Protein AF-0000000085036991 (afdb_homodimer)

Organism: Levilactobacillus brevis (strain ATCC 367 / BCRC 12310 / CIP 105137 / JCM 1170 / LMG 11437 / NCIMB 947 / NCTC 947) (NCBI:txid387344)

Nearest PDB structures (foldseek):
  1zvv-assembly2_B  TM=8.641E-01  e=1.967E-22  Bacillus subtilis
  3oqo-assembly1_C  TM=8.740E-01  e=4.334E-22  Bacillus subtilis
  1rzr-assembly1_G  TM=8.305E-01  e=1.184E-22  Priestia megaterium
  3kjx-assembly2_C  TM=7.334E-01  e=2.174E-18  Ruegeria pomeroyi
  2o20-assembly3_E  TM=8.838E-01  e=1.695E-15  Lactococcus lactis

Foldseek 3Di:
DLDQCDLVNLCVVLVHDSVLLLCLCVVPPVHDPVSSVSSVVSCVVSVNDPPLPPRCPDLSAPLEEEEEDADPPAVLVVLLVVLLQVLSVVVVHHYDYDYQVLDPVSQLVSLQVVVVVPHQEYEDAHSEDDDPSCVSCVLRAYAYFQDDHDPPDDDPHAYQHAQLLQFLLVQLLVLVVVPWDAEAEAAEPRVVLRVNNVNSNCVNCVVVPHDDDVQRYHYADSVNPCLLVSLCCNCPVVVGQHYEYEGDVSVVSNVVNVVVNPDDQGAAEYEDDDPCCVVDPHHYKYFHTPSSCRSNVRSVRRVVCSVPVPDDYDYHYHYTDIDTD/DLDQQDLVNLCVVLVHDSVLLLCLVVVPPVHDPVSSVSSVVSCVVSVNDPPLPPRCPDLSAPLEEEEEDADPPAVLVVLLVVLLQVLSVVVVHHYDYDYQVLDPVSQLVSLQVVVVVPHQEYEDAHSEDDDPSCVSCVLRAYAYFQDDHDPPDDDPHAYQHAQLLQFLLVQLLVLVVVPWDAEAEAAEPRVVLRVNNVNSNCVNCVVVPHDDDVQRYHYADSVNPCLLVSLCCNCPVVVGQHYEYEGDVSVVSNVVNVVVNPDDAGAAEYEDDDPCCVVDPHHYKYFHTPSSCRSNVRSVRRVVCSVPVPDDYDYHYHYTDIDTD

Sequence (650 aa):
MTGKVTIKDVAKAAGVSEATVSRALTHSPRVKRDTRQKIQNIANNLGYHPNGLARSIRLQHTHTLGVIIPDILNAFFTKLSRVIEDAADKAGYDVVLVNTDESLAKEANALSLLLEKQVDGIIITSAGGPTKYTDILGNTPAVFVDRMPPVTGQLAYDRVLVDNIQGTRAVVTELIHQGAQRIGIINSAVSFTATERMTGYREALTQAGFEPDAAIEATARTDNSNVQQMTRQLLVNQKCDGLFVADNTIMEEVLRKLPALDLPPIHLGGFDDQDWFDFLPQPIVTARQPIAQLGQTAIDRLLAKIDDPDLLPEEIRLAATTISRMTGKVTIKDVAKAAGVSEATVSRALTHSPRVKRDTRQKIQNIANNLGYHPNGLARSIRLQHTHTLGVIIPDILNAFFTKLSRVIEDAADKAGYDVVLVNTDESLAKEANALSLLLEKQVDGIIITSAGGPTKYTDILGNTPAVFVDRMPPVTGQLAYDRVLVDNIQGTRAVVTELIHQGAQRIGIINSAVSFTATERMTGYREALTQAGFEPDAAIEATARTDNSNVQQMTRQLLVNQKCDGLFVADNTIMEEVLRKLPALDLPPIHLGGFDDQDWFDFLPQPIVTARQPIAQLGQTAIDRLLAKIDDPDLLPEEIRLAATTISR

pLDDT: mean 90.16, std 13.89, range [30.72, 98.88]

InterPro domains:
  IPR000843 LacI-type HTH domain [PF00356] (6-51)
  IPR000843 LacI-type HTH domain [PR00036] (6-16)
  IPR000843 LacI-type HTH domain [PR00036] (16-26)
  IPR000843 LacI-type HTH domain [PS50932] (5-59)
  IPR000843 LacI-type HTH domain [SM00354] (4-74)
  IPR000843 LacI-type HTH domain [cd01392] (8-58)
  IPR001761 Periplasmic binding protein/LacI sugar binding domain [PF00532] (62-225)
  IPR010982 Lambda repressor-like, DNA-binding domain superfamily [G3DSA:1.10.260.40] (1-60)
  IPR010982 Lambda repressor-like, DNA-binding domain superfamily [SSF47413] (4-62)
  IPR028082 Periplasmic binding protein-like I [SSF53822] (62-312)

Radius of gyration: 28.26 Å; Cα contacts (8 Å, |Δi|>4): 1217; chains: 2; bounding box: 65×85×74 Å

Secondary structure (DSSP, 8-state):
------HHHHHHHHTS-HHHHHHHHTT-TTS-HHHHHHHHHHHHHHT----TTTS--SS----EEEEEES-TTSHHHHHHHHHHHHHHHHTT-EEEEEE-TT-HHHHHHHHHHHHHTT-SEEEE----TT--HHHHHTT--EEEESS-----SS--SEEEEE-HHHHHHHHHHHHHHTT-SSEEEEE-S-HHHHHHHHHHHHHHHHHTTPPP-GGGEEE--TT-TTHHHHHHIIIIIS--SEEEESSHHHHHHHHHHHHHH-PPP-EEEEES--GGGGG-SS-EEEEE--HHHHHHHHHHHHHHHHH-TTPPP-EEEE--EEE--/------HHHHHHHHTS-HHHHHHHHTT-TTS-HHHHHHHHHHHHHHT----TTTS--SS----EEEEEES-TTSHHHHHHHHHHHHHHHHTT-EEEEEE-TT-HHHHHHHHHHHHHTT-SEEEE----TT--HHHHHTT--EEEESS-----SS--SEEEEE-HHHHHHHHHHHHHHTT-SSEEEEE-S-HHHHHHHHHHHHHHHHHTTPPP-GGGEEE--TT-TTHHHHHHIIIIIS--SEEEESSHHHHHHHHHHHHHH-PPP-EEEEES--GGGGG-SS-EEEEE--HHHHHHHHHHHHHHHHH-TTPPP-EEEE--EEE--

Solvent-accessible surface area (backbone atoms only — not comparable to full-atom values): 34427 Å² total; per-residue (Å²): 132,88,64,82,56,42,66,63,51,41,8,62,73,63,71,46,51,52,67,55,46,51,34,30,75,65,65,36,84,89,44,56,68,72,57,26,52,53,44,49,50,48,24,56,73,61,63,36,62,80,52,84,70,70,72,51,71,58,96,60,66,63,47,28,34,32,35,37,39,32,43,64,82,39,65,69,52,28,52,32,48,51,34,32,43,52,47,32,45,77,74,65,28,46,61,41,34,33,72,24,71,51,29,58,68,44,41,55,49,45,52,54,48,40,56,74,49,48,41,49,31,35,42,35,32,54,58,43,61,86,69,62,59,62,75,73,46,60,86,53,34,48,25,28,36,73,36,64,69,53,80,69,78,73,76,82,46,29,34,39,32,61,34,42,32,61,23,33,19,53,30,49,41,49,40,43,74,74,63,37,83,35,70,23,37,42,32,47,60,49,62,72,63,26,54,35,32,48,50,11,43,50,49,31,36,47,76,73,70,44,76,91,57,74,87,38,58,45,67,29,46,86,82,43,82,50,32,43,60,49,45,48,44,32,46,62,74,64,54,26,43,18,40,39,23,53,33,53,72,55,40,52,40,40,61,66,40,50,74,79,63,76,62,75,92,58,43,40,27,30,29,51,64,59,79,68,54,77,62,37,86,65,53,49,30,18,15,29,64,49,44,65,57,52,20,39,50,44,48,53,52,36,53,51,30,60,76,35,76,79,61,76,58,49,79,47,71,41,69,40,43,77,44,80,101,133,90,65,82,56,43,66,62,52,41,9,62,73,64,72,46,52,53,66,55,46,50,33,31,75,66,65,36,85,88,42,55,68,71,58,25,52,52,44,48,50,49,23,54,73,61,62,35,62,80,54,84,69,69,72,53,70,58,95,64,66,63,46,27,32,32,36,38,39,31,42,64,80,40,64,68,51,28,52,31,47,52,35,31,44,51,48,31,44,76,72,64,27,44,62,40,35,34,72,25,72,52,29,57,66,45,42,55,49,46,53,53,49,40,56,73,49,47,42,49,29,36,42,35,33,54,58,44,60,85,68,59,59,62,76,73,47,60,84,54,34,49,24,27,38,74,36,64,69,54,81,66,81,72,77,82,47,29,33,40,31,61,35,44,32,60,22,31,20,53,30,50,42,49,40,42,73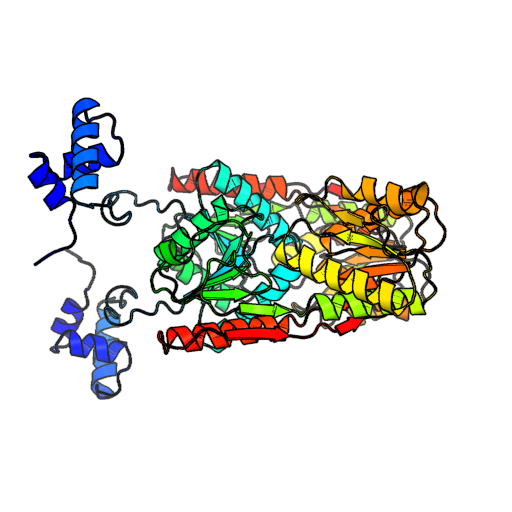,74,62,38,84,35,69,23,36,42,33,47,59,49,63,72,64,27,54,36,32,48,50,11,42,50,50,30,37,47,76,72,70,44,75,92,57,73,88,37,56,45,68,29,46,87,82,43,81,49,33,44,59,50,44,48,44,33,44,63,75,65,54,27,43,17,38,39,22,54,33,52,72,56,41,51,41,40,60,68,40,48,74,79,63,75,66,76,93,58,42,38,27,28,29,51,63,59,78,69,54,76,61,36,85,64,53,50,30,19,14,30,65,50,44,64,58,51,18,40,49,43,49,52,52,36,52,50,30,60,76,33,77,81,60,77,58,48,80,46,73,40,69,39,45,76,43,81,102

Structure (mmCIF, N/CA/C/O backbone):
data_AF-0000000085036991-model_v1
#
loop_
_entity.id
_entity.type
_entity.pdbx_description
1 polymer 'Transcriptional regulator, LacI family'
#
loop_
_atom_site.group_PDB
_atom_site.id
_atom_site.type_symbol
_atom_site.label_atom_id
_atom_site.label_alt_id
_atom_site.label_comp_id
_atom_site.label_asym_id
_atom_site.label_entity_id
_atom_site.label_seq_id
_atom_site.pdbx_PDB_ins_code
_atom_site.Cartn_x
_atom_site.Cartn_y
_atom_site.Cartn_z
_atom_site.occupancy
_atom_site.B_iso_or_equiv
_atom_site.auth_seq_id
_atom_site.auth_comp_id
_atom_site.auth_asym_id
_atom_site.auth_atom_id
_atom_site.pdbx_PDB_model_num
ATOM 1 N N . MET A 1 1 ? -19.906 39.062 25 1 30.72 1 MET A N 1
ATOM 2 C CA . MET A 1 1 ? -18.469 39.188 24.75 1 30.72 1 MET A CA 1
ATOM 3 C C . MET A 1 1 ? -17.75 37.875 24.984 1 30.72 1 MET A C 1
ATOM 5 O O . MET A 1 1 ? -16.984 37.719 25.938 1 30.72 1 MET A O 1
ATOM 9 N N . THR A 1 2 ? -18.375 36.688 24.688 1 42.12 2 THR A N 1
ATOM 10 C CA . THR A 1 2 ? -17.922 35.406 25.188 1 42.12 2 THR A CA 1
ATOM 11 C C . THR A 1 2 ? -16.609 35 24.516 1 42.12 2 THR A C 1
ATOM 13 O O . THR A 1 2 ? -16.609 34.5 23.375 1 42.12 2 THR A O 1
ATOM 16 N N . GLY A 1 3 ? -15.5 35.781 24.578 1 50.41 3 GLY A N 1
ATOM 17 C CA . GLY A 1 3 ? -14.188 35.594 23.984 1 50.41 3 GLY A CA 1
ATOM 18 C C . GLY A 1 3 ? -13.562 34.25 24.328 1 50.41 3 GLY A C 1
ATOM 19 O O . GLY A 1 3 ? -13.945 33.625 25.297 1 50.41 3 GLY A O 1
ATOM 20 N N . LYS A 1 4 ? -12.914 33.656 23.375 1 60.59 4 LYS A N 1
ATOM 21 C CA . LYS A 1 4 ? -12.188 32.406 23.641 1 60.59 4 LYS A CA 1
ATOM 22 C C . LYS A 1 4 ? -11.281 32.562 24.859 1 60.59 4 LYS A C 1
ATOM 24 O O . LYS A 1 4 ? -10.562 33.562 24.984 1 60.59 4 LYS A O 1
ATOM 29 N N . VAL A 1 5 ? -11.531 31.703 25.828 1 70.56 5 VAL A N 1
ATOM 30 C CA . VAL A 1 5 ? -10.766 31.703 27.062 1 70.56 5 VAL A CA 1
ATOM 31 C C . VAL A 1 5 ? -9.281 31.516 26.75 1 70.56 5 VAL A C 1
ATOM 33 O O . VAL A 1 5 ? -8.906 30.625 25.984 1 70.56 5 VAL A O 1
ATOM 36 N N . THR A 1 6 ? -8.391 32.438 27 1 72.81 6 THR A N 1
ATOM 37 C CA . THR A 1 6 ? -6.949 32.406 26.797 1 72.81 6 THR A CA 1
ATOM 38 C C . THR A 1 6 ? -6.23 31.969 28.062 1 72.81 6 THR A C 1
ATOM 40 O O . THR A 1 6 ? -6.848 31.875 29.125 1 72.81 6 THR A O 1
ATOM 43 N N . ILE A 1 7 ? -4.992 31.625 27.781 1 78.44 7 ILE A N 1
ATOM 44 C CA . ILE A 1 7 ? -4.172 31.266 28.922 1 78.44 7 ILE A CA 1
ATOM 45 C C . ILE A 1 7 ? -4.145 32.438 29.922 1 78.44 7 ILE A C 1
ATOM 47 O O . ILE A 1 7 ? -4.039 32.219 31.141 1 78.44 7 ILE A O 1
ATOM 51 N N . LYS A 1 8 ? -4.293 33.656 29.438 1 81.44 8 LYS A N 1
ATOM 52 C CA . LYS A 1 8 ? -4.336 34.812 30.297 1 81.44 8 LYS A CA 1
ATOM 53 C C . LYS A 1 8 ? -5.57 34.812 31.203 1 81.44 8 LYS A C 1
ATOM 55 O O . LYS A 1 8 ? -5.496 35.188 32.375 1 81.44 8 LYS A O 1
ATOM 60 N N . ASP A 1 9 ? -6.621 34.281 30.641 1 80.88 9 ASP A N 1
ATOM 61 C CA . ASP A 1 9 ? -7.863 34.219 31.406 1 80.88 9 ASP A CA 1
ATOM 62 C C . ASP A 1 9 ? -7.754 33.156 32.531 1 80.88 9 ASP A C 1
ATOM 64 O O . ASP A 1 9 ? -8.234 33.406 33.625 1 80.88 9 ASP A O 1
ATOM 68 N N . VAL A 1 10 ? -7.074 32.094 32.156 1 84.56 10 VAL A N 1
ATOM 69 C CA . VAL A 1 10 ? -6.859 31.062 33.156 1 84.56 10 VAL A CA 1
ATOM 70 C C . VAL A 1 10 ? -5.934 31.562 34.25 1 84.56 10 VAL A C 1
ATOM 72 O O . VAL A 1 10 ? -6.18 31.328 35.438 1 84.56 10 VAL A O 1
ATOM 75 N N . ALA A 1 11 ? -4.996 32.25 33.875 1 87.06 11 ALA A N 1
ATOM 76 C CA . ALA A 1 11 ? -4.039 32.812 34.812 1 87.06 11 ALA A CA 1
ATOM 77 C C . ALA A 1 11 ? -4.719 33.781 35.75 1 87.06 11 ALA A C 1
ATOM 79 O O . ALA A 1 11 ? -4.492 33.75 36.969 1 87.06 11 ALA A O 1
ATOM 80 N N . LYS A 1 12 ? -5.469 34.562 35.219 1 85.94 12 LYS A N 1
ATOM 81 C CA . LYS A 1 12 ? -6.215 35.562 36 1 85.94 12 LYS A CA 1
ATOM 82 C C . LYS A 1 12 ? -7.156 34.844 36.969 1 85.94 12 LYS A C 1
ATOM 84 O O . LYS A 1 12 ? -7.242 35.25 38.156 1 85.94 12 LYS A O 1
ATOM 89 N N . ALA A 1 13 ? -7.77 33.844 36.5 1 85.31 13 ALA A N 1
ATOM 90 C CA . ALA A 1 13 ? -8.734 33.125 37.312 1 85.31 13 ALA A CA 1
ATOM 91 C C . ALA A 1 13 ? -8.031 32.344 38.438 1 85.31 13 ALA A C 1
ATOM 93 O O . ALA A 1 13 ? 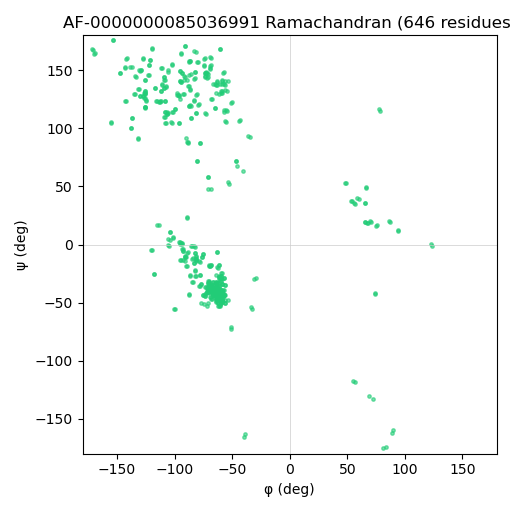-8.57 32.188 39.531 1 85.31 13 ALA A O 1
ATOM 94 N N . ALA A 1 14 ? -6.863 31.828 38.062 1 84.56 14 ALA A N 1
ATOM 95 C CA . ALA A 1 14 ? -6.094 31 39 1 84.56 14 ALA A CA 1
ATOM 96 C C . ALA A 1 14 ? -5.238 31.859 39.938 1 84.56 14 ALA A C 1
ATOM 98 O O . ALA A 1 14 ? -4.715 31.375 40.938 1 84.56 14 ALA A O 1
ATOM 99 N N . GLY A 1 15 ? -5.109 33.188 39.625 1 88.31 15 GLY A N 1
ATOM 100 C CA . GLY A 1 15 ? -4.301 34.094 40.406 1 88.31 15 GLY A CA 1
ATOM 101 C C . GLY A 1 15 ? -2.811 33.844 40.281 1 88.31 15 GLY A C 1
ATOM 102 O O . GLY A 1 15 ? -2.061 34.031 41.25 1 88.31 15 GLY A O 1
ATOM 103 N N . VAL A 1 16 ? -2.404 33.188 39.25 1 84.75 16 VAL A N 1
ATOM 104 C CA . VAL A 1 16 ? -0.999 32.906 39 1 84.75 16 VAL A CA 1
ATOM 105 C C . VAL A 1 16 ? -0.573 33.531 37.656 1 84.75 16 VAL A C 1
ATOM 107 O O . VAL A 1 16 ? -1.401 34.094 36.938 1 84.75 16 VAL A O 1
ATOM 110 N N . SER A 1 17 ? 0.69 33.562 37.406 1 81.19 17 SER A N 1
ATOM 111 C CA . SER A 1 17 ? 1.204 34.062 36.156 1 81.19 17 SER A CA 1
ATOM 112 C C . SER A 1 17 ? 0.846 33.156 34.969 1 81.19 17 SER A C 1
ATOM 114 O O . SER A 1 17 ? 0.545 31.969 35.188 1 81.19 17 SER A O 1
ATOM 116 N N . GLU A 1 18 ? 0.889 33.594 33.781 1 81.56 18 GLU A N 1
ATOM 117 C CA . GLU A 1 18 ? 0.672 32.781 32.594 1 81.56 18 GLU A CA 1
ATOM 118 C C . GLU A 1 18 ? 1.678 31.656 32.5 1 81.56 18 GLU A C 1
ATOM 120 O O . GLU A 1 18 ? 1.333 30.547 32.094 1 81.56 18 GLU A O 1
ATOM 125 N N . ALA A 1 19 ? 2.875 31.938 33.031 1 79.56 19 ALA A N 1
ATOM 126 C CA . ALA A 1 19 ? 3.941 30.938 33.031 1 79.56 19 ALA A CA 1
ATOM 127 C C . ALA A 1 19 ? 3.607 29.781 33.969 1 79.56 19 ALA A C 1
ATOM 129 O O . ALA A 1 19 ? 3.855 28.625 33.625 1 79.56 19 ALA A O 1
ATOM 130 N N . THR A 1 20 ? 3.033 30.141 35.031 1 80.75 20 THR A N 1
ATOM 131 C CA . THR A 1 20 ? 2.66 29.125 36.031 1 80.75 20 THR A CA 1
ATOM 132 C C . THR A 1 20 ? 1.523 28.25 35.5 1 80.75 20 THR A C 1
ATOM 134 O O . THR A 1 20 ? 1.522 27.031 35.688 1 80.75 20 THR A O 1
ATOM 137 N N . VAL A 1 21 ? 0.518 28.859 34.75 1 79.88 21 VAL A N 1
ATOM 138 C CA . VAL A 1 21 ? -0.567 28.094 34.125 1 79.88 21 VAL A CA 1
ATOM 139 C C . VAL A 1 21 ? -0.004 27.156 33.062 1 79.88 21 VAL A C 1
ATOM 141 O O . VAL A 1 21 ? -0.358 25.984 33.031 1 79.88 21 VAL A O 1
ATOM 144 N N . SER A 1 22 ? 0.854 27.656 32.312 1 75.62 22 SER A N 1
ATOM 145 C CA . SER A 1 22 ? 1.481 26.859 31.266 1 75.62 22 SER A CA 1
ATOM 146 C C . SER A 1 22 ? 2.213 25.656 31.844 1 75.62 22 SER A C 1
ATOM 148 O O . SER A 1 22 ? 2.041 24.531 31.359 1 75.62 22 SER A O 1
ATOM 150 N N . ARG A 1 23 ? 2.951 25.938 32.906 1 75.81 23 ARG A N 1
ATOM 151 C CA . ARG A 1 23 ? 3.711 24.875 33.562 1 75.81 23 ARG A CA 1
ATOM 152 C C . ARG A 1 23 ? 2.779 23.844 34.188 1 75.81 23 ARG A C 1
ATOM 154 O O . ARG A 1 23 ? 3.061 22.641 34.125 1 75.81 23 ARG A O 1
ATOM 161 N N . ALA A 1 24 ? 1.727 24.25 34.719 1 77.12 24 ALA A N 1
ATOM 162 C CA . ALA A 1 24 ? 0.767 23.359 35.375 1 77.12 24 ALA A CA 1
ATOM 163 C C . ALA A 1 24 ? 0.066 22.469 34.344 1 77.12 24 ALA A C 1
ATOM 165 O O . ALA A 1 24 ? -0.129 21.266 34.594 1 77.12 24 ALA A O 1
ATOM 166 N N . LEU A 1 25 ? -0.205 23.031 33.188 1 75.38 25 LEU A N 1
ATOM 167 C CA . LEU A 1 25 ? -0.986 22.312 32.188 1 75.38 25 LEU A CA 1
ATOM 168 C C . LEU A 1 25 ? -0.1 21.359 31.375 1 75.38 25 LEU A C 1
ATOM 170 O O . LEU A 1 25 ? -0.589 20.391 30.797 1 75.38 25 LEU A O 1
ATOM 174 N N . THR A 1 26 ? 1.214 21.656 31.531 1 68.12 26 THR A N 1
ATOM 175 C CA . THR A 1 26 ? 2.166 20.781 30.844 1 68.12 26 THR A CA 1
ATOM 176 C C . THR A 1 26 ? 2.83 19.828 31.844 1 68.12 26 THR A C 1
ATOM 178 O O . THR A 1 26 ? 3.857 19.219 31.531 1 68.12 26 THR A O 1
ATOM 181 N N . HIS A 1 27 ? 2.373 19.766 32.938 1 70.69 27 HIS A N 1
ATOM 182 C CA . HIS A 1 27 ? 2.781 18.875 34 1 70.69 27 HIS A CA 1
ATOM 183 C C . HIS A 1 27 ? 4.246 19.094 34.375 1 70.69 27 HIS A C 1
ATOM 185 O O . HIS A 1 27 ? 4.98 18.125 34.625 1 70.69 27 HIS A O 1
ATOM 191 N N . SER A 1 28 ? 4.738 20.312 34.406 1 69.38 28 SER A N 1
ATOM 192 C CA . SER A 1 28 ? 6.074 20.672 34.844 1 69.38 28 SER A CA 1
ATOM 193 C C . SER A 1 28 ? 6.27 20.359 36.312 1 69.38 28 SER A C 1
ATOM 195 O O . SER A 1 28 ? 5.395 20.625 37.125 1 69.38 28 SER A O 1
ATOM 197 N N . PRO A 1 29 ? 7.336 19.703 36.594 1 71.69 29 PRO A N 1
ATOM 198 C CA . PRO A 1 29 ? 7.602 19.375 38 1 71.69 29 PRO A CA 1
ATOM 199 C C . PRO A 1 29 ? 7.797 20.625 38.844 1 71.69 29 PRO A C 1
ATOM 201 O O . PRO A 1 29 ? 7.762 20.547 40.094 1 71.69 29 PRO A O 1
ATOM 204 N N . ARG A 1 30 ? 7.859 21.781 38.406 1 78.56 30 ARG A N 1
ATOM 205 C CA . ARG A 1 30 ? 8.094 23.016 39.156 1 78.56 30 ARG A CA 1
ATOM 206 C C . ARG A 1 30 ? 6.812 23.516 39.812 1 78.56 30 ARG A C 1
ATOM 208 O O . ARG A 1 30 ? 6.848 24.406 40.656 1 78.56 30 ARG A O 1
ATOM 215 N N . VAL A 1 31 ? 5.742 22.859 39.375 1 77.25 31 VAL A N 1
ATOM 216 C CA . VAL A 1 31 ? 4.457 23.266 39.938 1 77.25 31 VAL A CA 1
ATOM 217 C C . VAL A 1 31 ? 3.947 22.172 40.906 1 77.25 31 VAL A C 1
ATOM 219 O O . VAL A 1 31 ? 3.916 21 40.531 1 77.25 31 VAL A O 1
ATOM 222 N N . LYS A 1 32 ? 3.682 22.547 42.125 1 81 32 LYS A N 1
ATOM 223 C CA . LYS A 1 32 ? 3.191 21.609 43.125 1 81 32 LYS A CA 1
ATOM 224 C C . LYS A 1 32 ? 1.896 20.938 42.688 1 81 32 LYS A C 1
ATOM 226 O O . LYS A 1 32 ? 1.094 21.547 41.969 1 81 32 LYS A O 1
ATOM 231 N N . ARG A 1 33 ? 1.713 19.734 43.094 1 78.62 33 ARG A N 1
ATOM 232 C CA . ARG A 1 33 ? 0.592 18.891 42.688 1 78.62 33 ARG A CA 1
ATOM 233 C C . ARG A 1 33 ? -0.738 19.594 42.938 1 78.62 33 ARG A C 1
ATOM 235 O O . ARG A 1 33 ? -1.624 19.578 42.094 1 78.62 33 ARG A O 1
ATOM 242 N N . ASP A 1 34 ? -0.909 20.141 44.094 1 78.75 34 ASP A N 1
ATOM 243 C CA . ASP A 1 34 ? -2.162 20.781 44.5 1 78.75 34 ASP A CA 1
ATOM 244 C C . ASP A 1 34 ? -2.471 21.984 43.594 1 78.75 34 ASP A C 1
ATOM 246 O O . ASP A 1 34 ? -3.617 22.172 43.188 1 78.75 34 ASP A O 1
ATOM 250 N N . THR A 1 35 ? -1.478 22.734 43.219 1 81.5 35 THR A N 1
ATOM 251 C CA . THR A 1 35 ? -1.614 23.891 42.344 1 81.5 35 THR A CA 1
ATOM 252 C C . THR A 1 35 ? -1.941 23.469 40.906 1 81.5 35 THR A C 1
ATOM 254 O O . THR A 1 35 ? -2.768 24.094 40.25 1 81.5 35 THR A O 1
ATOM 257 N N . ARG A 1 36 ? -1.373 22.469 40.438 1 81.56 36 ARG A N 1
ATOM 258 C CA . ARG A 1 36 ? -1.606 21.906 39.125 1 81.56 36 ARG A CA 1
ATOM 259 C C . ARG A 1 36 ? -3.064 21.5 38.938 1 81.56 36 ARG A C 1
ATOM 261 O O . ARG A 1 36 ? -3.697 21.828 37.938 1 81.56 36 ARG A O 1
ATOM 268 N N . GLN A 1 37 ? -3.498 20.797 39.969 1 82 37 GLN A N 1
ATOM 269 C CA . GLN A 1 37 ? -4.879 20.328 39.906 1 82 37 GLN A CA 1
ATOM 270 C C . GLN A 1 37 ? -5.859 21.5 39.906 1 82 37 GLN A C 1
ATOM 272 O O . GLN A 1 37 ? -6.859 21.469 39.188 1 82 37 GLN A O 1
ATOM 277 N N . LYS A 1 38 ? -5.602 22.484 40.719 1 81.75 38 LYS A N 1
ATOM 278 C CA . LYS A 1 38 ? -6.438 23.672 40.781 1 81.75 38 LYS A CA 1
ATOM 279 C C . LYS A 1 38 ? -6.488 24.391 39.438 1 81.75 38 LYS A C 1
ATOM 281 O O . LYS A 1 38 ? -7.566 24.781 38.969 1 81.75 38 LYS A O 1
ATOM 286 N N . ILE A 1 39 ? -5.344 24.484 38.781 1 83.12 39 ILE A N 1
ATOM 287 C CA . ILE A 1 39 ? -5.246 25.172 37.531 1 83.12 39 ILE A CA 1
ATOM 288 C C . ILE A 1 39 ? -5.953 24.375 36.438 1 83.12 39 ILE A C 1
ATOM 290 O O . ILE A 1 39 ? -6.668 24.938 35.594 1 83.12 39 ILE A O 1
ATOM 294 N N . GLN A 1 40 ? -5.789 23.078 36.469 1 79.31 40 GLN A N 1
ATOM 295 C CA . GLN A 1 40 ? -6.441 22.203 35.5 1 79.31 40 GLN A CA 1
ATOM 296 C C . GLN A 1 40 ? -7.961 22.297 35.625 1 79.31 40 GLN A C 1
ATOM 298 O O . GLN A 1 40 ? -8.664 22.328 34.594 1 79.31 40 GLN A O 1
ATOM 303 N N . ASN A 1 41 ? -8.383 22.312 36.844 1 80.31 41 ASN A N 1
ATOM 304 C CA . ASN A 1 41 ? -9.812 22.438 37.094 1 80.31 41 ASN A CA 1
ATOM 305 C C . ASN A 1 41 ? -10.359 23.781 36.594 1 80.31 41 ASN A C 1
ATOM 307 O O . ASN A 1 41 ? -11.438 23.828 36 1 80.31 41 ASN A O 1
ATOM 311 N N . ILE A 1 42 ? -9.648 24.844 36.781 1 82.25 42 ILE A N 1
ATOM 312 C CA . ILE A 1 42 ? -10.055 26.172 36.344 1 82.25 42 ILE A CA 1
ATOM 313 C C . ILE A 1 42 ? -10.078 26.234 34.812 1 82.25 42 ILE A C 1
ATOM 315 O O . ILE A 1 42 ? -11.023 26.766 34.25 1 82.25 42 ILE A O 1
ATOM 319 N N . ALA A 1 43 ? -9.039 25.656 34.25 1 78.75 43 ALA A N 1
ATOM 320 C CA . ALA A 1 43 ? -8.961 25.625 32.781 1 78.75 43 ALA A CA 1
ATOM 321 C C . ALA A 1 43 ? -10.156 24.875 32.188 1 78.75 43 ALA A C 1
ATOM 323 O O . ALA A 1 43 ? -10.781 25.344 31.25 1 78.75 43 ALA A O 1
ATOM 324 N N . ASN A 1 44 ? -10.414 23.797 32.781 1 74.81 44 ASN A N 1
ATOM 325 C CA . ASN A 1 44 ? -11.562 22.984 32.375 1 74.81 44 ASN A CA 1
ATOM 326 C C . ASN A 1 44 ? -12.875 23.75 32.531 1 74.81 44 ASN A C 1
ATOM 328 O O . ASN A 1 44 ? -13.727 23.734 31.656 1 74.81 44 ASN A O 1
ATOM 332 N N . ASN A 1 45 ? -13.008 24.359 33.656 1 77.38 45 ASN A N 1
ATOM 333 C CA . ASN A 1 45 ? -14.227 25.094 34 1 77.38 45 ASN A CA 1
ATOM 334 C C . ASN A 1 45 ? -14.43 26.281 33.062 1 77.38 45 ASN A C 1
ATOM 336 O O . ASN A 1 45 ? -15.562 26.609 32.688 1 77.38 45 ASN A O 1
ATOM 340 N N . LEU A 1 46 ? -13.297 26.875 32.594 1 77.69 46 LEU A N 1
ATOM 341 C CA . LEU A 1 46 ? -13.367 28.031 31.719 1 77.69 46 LEU A CA 1
ATOM 342 C C . LEU A 1 46 ? -13.438 27.609 30.266 1 77.69 46 LEU A C 1
ATOM 344 O O . LEU A 1 46 ? -13.617 28.453 29.375 1 77.69 46 LEU A O 1
ATOM 348 N N . GLY A 1 47 ? -13.258 26.281 30.078 1 69 47 GLY A N 1
ATOM 349 C CA . GLY A 1 47 ? -13.258 25.75 28.734 1 69 47 GLY A CA 1
ATOM 350 C C . GLY A 1 47 ? -11.977 26.031 27.969 1 69 47 GLY A C 1
ATOM 351 O O . GLY A 1 47 ? -11.984 26.172 26.75 1 69 47 GLY A O 1
ATOM 352 N N . TYR A 1 48 ? -11.008 26.391 28.797 1 63.62 48 TYR A N 1
ATOM 353 C CA . TYR A 1 48 ? -9.711 26.625 28.188 1 63.62 48 TYR A CA 1
ATOM 354 C C . TYR A 1 48 ? -9.047 25.312 27.781 1 63.62 48 TYR A C 1
ATOM 356 O O . TYR A 1 48 ? -8.891 24.406 28.609 1 63.62 48 TYR A O 1
ATOM 364 N N . HIS A 1 49 ? -8.906 25.125 26.547 1 57.75 49 HIS A N 1
ATOM 365 C CA . HIS A 1 49 ? -8.086 24.047 26.016 1 57.75 49 HIS A CA 1
ATOM 366 C C . HIS A 1 49 ? -6.742 24.578 25.516 1 57.75 49 HIS A C 1
ATOM 368 O O . HIS A 1 49 ? -6.699 25.531 24.734 1 57.75 49 HIS A O 1
ATOM 374 N N . PRO A 1 50 ? -5.699 24.312 26.297 1 47.38 50 PRO A N 1
ATOM 375 C CA . PRO A 1 50 ? -4.422 24.766 25.75 1 47.38 50 PRO A CA 1
ATOM 376 C C . PRO A 1 50 ? -4.348 24.609 24.234 1 47.38 50 PRO A C 1
ATOM 378 O O . PRO A 1 50 ? -4.727 23.562 23.688 1 47.38 50 PRO A O 1
ATOM 381 N N . ASN A 1 51 ? -4.664 25.547 23.562 1 42.12 51 ASN A N 1
ATOM 382 C CA . ASN A 1 51 ? -4.383 25.391 22.141 1 42.12 51 ASN A CA 1
ATOM 383 C C . ASN A 1 51 ? -3.002 24.781 21.906 1 42.12 51 ASN A C 1
ATOM 385 O O . ASN A 1 51 ? -2.041 25.125 22.594 1 42.12 51 ASN A O 1
ATOM 389 N N . GLY A 1 52 ? -2.867 23.547 21.5 1 37.81 52 GLY A N 1
ATOM 390 C CA . GLY A 1 52 ? -1.56 23.016 21.156 1 37.81 52 GLY A CA 1
ATOM 391 C C . GLY A 1 52 ? -0.613 24.047 20.594 1 37.81 52 GLY A C 1
ATOM 392 O O . GLY A 1 52 ? 0.6 23.844 20.547 1 37.81 52 GLY A O 1
ATOM 393 N N . LEU A 1 53 ? -1.076 25.062 19.922 1 34.31 53 LEU A N 1
ATOM 394 C CA . LEU A 1 53 ? -0.186 26 19.234 1 34.31 53 LEU A CA 1
ATOM 395 C C . LEU A 1 53 ? 0.488 26.922 20.25 1 34.31 53 LEU A C 1
ATOM 397 O O . LEU A 1 53 ? 1.655 27.281 20.078 1 34.31 53 LEU A O 1
ATOM 401 N N . ALA A 1 54 ? -0.083 27.656 21.219 1 36.19 54 ALA A N 1
ATOM 402 C CA . ALA A 1 54 ? 0.506 28.719 22.031 1 36.19 54 ALA A CA 1
ATOM 403 C C . ALA A 1 54 ? 1.517 28.156 23.031 1 36.19 54 ALA A C 1
ATOM 405 O O . ALA A 1 54 ? 2.418 28.875 23.469 1 36.19 54 ALA A O 1
ATOM 406 N N . ARG A 1 55 ? 1.203 27.219 23.75 1 35.72 55 ARG A N 1
ATOM 407 C CA . ARG A 1 55 ? 2.133 26.906 24.828 1 35.72 55 ARG A CA 1
ATOM 408 C C . ARG A 1 55 ? 3.557 26.766 24.297 1 35.72 55 ARG A C 1
ATOM 410 O O . ARG A 1 55 ? 4.508 27.219 24.938 1 35.72 55 ARG A O 1
ATOM 417 N N . SER A 1 56 ? 4.012 25.688 23.5 1 34.53 56 SER A N 1
ATOM 418 C CA . SER A 1 56 ? 5.445 25.531 23.266 1 34.53 56 SER A CA 1
ATOM 419 C C . SER A 1 56 ? 5.988 26.609 22.344 1 34.53 56 SER A C 1
ATOM 421 O O . SER A 1 56 ? 5.77 26.578 21.141 1 34.53 56 SER A O 1
ATOM 423 N N . ILE A 1 57 ? 5.809 27.703 22.406 1 36.09 57 ILE A N 1
ATOM 424 C CA . ILE A 1 57 ? 6.715 28.609 21.703 1 36.09 57 ILE A CA 1
ATOM 425 C C . ILE A 1 57 ? 8.125 28.016 21.703 1 36.09 57 ILE A C 1
ATOM 427 O O . ILE A 1 57 ? 9.016 28.531 21.016 1 36.09 57 ILE A O 1
ATOM 431 N N . ARG A 1 58 ? 8.664 27.703 22.891 1 39.16 58 ARG A N 1
ATOM 432 C CA . ARG A 1 58 ? 9.969 27.047 22.875 1 39.16 58 ARG A CA 1
ATOM 433 C C . ARG A 1 58 ? 10.047 26.031 21.734 1 39.16 58 ARG A C 1
ATOM 435 O O . ARG A 1 58 ? 9.023 25.625 21.188 1 39.16 58 ARG A O 1
ATOM 442 N N . LEU A 1 59 ? 11.109 25.031 21.703 1 45.72 59 LEU A N 1
ATOM 443 C CA . LEU A 1 59 ? 11.508 24.078 20.656 1 45.72 59 LEU A CA 1
ATOM 444 C C . LEU A 1 59 ? 10.32 23.266 20.188 1 45.72 59 LEU A C 1
ATOM 446 O O . LEU A 1 59 ? 9.852 22.359 20.906 1 45.72 59 LEU A O 1
ATOM 450 N N . GLN A 1 60 ? 9.125 23.781 19.766 1 56.97 60 GLN A N 1
ATOM 451 C CA . GLN A 1 60 ? 7.73 23.422 19.5 1 56.97 60 GLN A CA 1
ATOM 452 C C . GLN A 1 60 ? 7.633 22.125 18.703 1 56.97 60 GLN A C 1
ATOM 454 O O . GLN A 1 60 ? 7.66 22.125 17.469 1 56.97 60 GLN A O 1
ATOM 459 N N . HIS A 1 61 ? 8.008 21.141 19.344 1 82.75 61 HIS A N 1
ATOM 460 C CA . HIS A 1 61 ? 7.816 19.812 18.781 1 82.75 61 HIS A CA 1
ATOM 461 C C . HIS A 1 61 ? 6.336 19.484 18.641 1 82.75 61 HIS A C 1
ATOM 463 O O . HIS A 1 61 ? 5.562 19.656 19.578 1 82.75 61 HIS A O 1
ATOM 469 N N . THR A 1 62 ? 5.91 19.297 17.5 1 91.12 62 THR A N 1
ATOM 470 C CA . THR A 1 62 ? 4.535 18.922 17.203 1 91.12 62 THR A CA 1
ATOM 471 C C . THR A 1 62 ? 4.328 17.422 17.375 1 91.12 62 THR A C 1
ATOM 473 O O . THR A 1 62 ? 3.197 16.938 17.344 1 91.12 62 THR A O 1
ATOM 476 N N . HIS A 1 63 ? 5.438 16.656 17.609 1 96.38 63 HIS A N 1
ATOM 477 C CA . HIS A 1 63 ? 5.445 15.211 17.719 1 96.38 63 HIS A CA 1
ATOM 478 C C . HIS A 1 63 ? 4.801 14.57 16.484 1 96.38 63 HIS A C 1
ATOM 480 O O . HIS A 1 63 ? 4.008 13.633 16.609 1 96.38 63 HIS A O 1
ATOM 486 N N . THR A 1 64 ? 5.062 15.172 15.359 1 97.62 64 THR A N 1
ATOM 487 C CA . THR A 1 64 ? 4.629 14.656 14.07 1 97.62 64 THR A CA 1
ATOM 488 C C . THR A 1 64 ? 5.812 14.523 13.117 1 97.62 64 THR A C 1
ATOM 490 O O . THR A 1 64 ? 6.66 15.414 13.039 1 97.62 64 THR A O 1
ATOM 493 N N . LEU A 1 65 ? 5.938 13.414 12.523 1 98.75 65 LEU A N 1
ATOM 494 C CA . LEU A 1 65 ? 6.953 13.172 11.508 1 98.75 65 LEU A CA 1
ATOM 495 C C . LEU A 1 65 ? 6.32 13.062 10.125 1 98.75 65 LEU A C 1
ATOM 497 O O . LEU A 1 65 ? 5.203 12.562 9.984 1 98.75 65 LEU A O 1
ATOM 501 N N . GLY A 1 66 ? 7.023 13.57 9.078 1 98.81 66 GLY A N 1
ATOM 502 C CA . GLY A 1 66 ? 6.637 13.375 7.688 1 98.81 66 GLY A CA 1
ATOM 503 C C . GLY A 1 66 ? 7.348 12.203 7.031 1 98.81 66 GLY A C 1
ATOM 504 O O . GLY A 1 66 ? 8.531 11.969 7.289 1 98.81 66 GLY A O 1
ATOM 505 N N . VAL A 1 67 ? 6.637 11.508 6.254 1 98.88 67 VAL A N 1
ATOM 506 C CA . VAL A 1 67 ? 7.207 10.422 5.457 1 98.88 67 VAL A CA 1
ATOM 507 C C . VAL A 1 67 ? 6.852 10.625 3.984 1 98.88 67 VAL A C 1
ATOM 509 O O . VAL A 1 67 ? 5.676 10.773 3.639 1 98.88 67 VAL A O 1
ATOM 512 N N . ILE A 1 68 ? 7.852 10.625 3.145 1 98.38 68 ILE A N 1
ATOM 513 C CA . ILE A 1 68 ? 7.664 10.773 1.705 1 98.38 68 ILE A CA 1
ATOM 514 C C . ILE A 1 68 ? 8.055 9.477 1.003 1 98.38 68 ILE A C 1
ATOM 516 O O . ILE A 1 68 ? 9.18 8.992 1.147 1 98.38 68 ILE A O 1
ATOM 520 N N . ILE A 1 69 ? 7.125 8.93 0.273 1 98.06 69 ILE A N 1
ATOM 521 C CA . ILE A 1 69 ? 7.414 7.738 -0.52 1 98.06 69 ILE A CA 1
ATOM 522 C C . ILE A 1 69 ? 7.125 8.016 -1.993 1 98.06 69 ILE A C 1
ATOM 524 O O . ILE A 1 69 ? 6.273 8.844 -2.318 1 98.06 69 ILE A O 1
ATOM 528 N N . PRO A 1 70 ? 7.789 7.297 -2.906 1 95.81 70 PRO A N 1
ATOM 529 C CA . PRO A 1 70 ? 7.656 7.602 -4.332 1 95.81 70 PRO A CA 1
ATOM 530 C C . PRO A 1 70 ? 6.508 6.84 -4.992 1 95.81 70 PRO A C 1
ATOM 532 O O . PRO A 1 70 ? 6.094 7.188 -6.102 1 95.81 70 PRO A O 1
ATOM 535 N N . ASP A 1 71 ? 6.043 5.77 -4.34 1 96.25 71 ASP A N 1
ATOM 536 C CA . ASP A 1 71 ? 5.035 4.941 -4.992 1 96.25 71 ASP A CA 1
ATOM 537 C C . ASP A 1 71 ? 4.203 4.18 -3.961 1 96.25 71 ASP A C 1
ATOM 539 O O . ASP A 1 71 ? 4.613 3.113 -3.494 1 96.25 71 ASP A O 1
ATOM 543 N N . ILE A 1 72 ? 3.014 4.617 -3.756 1 97.25 72 ILE A N 1
ATOM 544 C CA . ILE A 1 72 ? 2.154 4.035 -2.727 1 97.25 72 ILE A CA 1
ATOM 545 C C . ILE A 1 72 ? 1.604 2.695 -3.211 1 97.25 72 ILE A C 1
ATOM 547 O O . ILE A 1 72 ? 1.048 1.926 -2.426 1 97.25 72 ILE A O 1
ATOM 551 N N . LEU A 1 73 ? 1.767 2.359 -4.484 1 96.38 73 LEU A N 1
ATOM 552 C CA . LEU A 1 73 ? 1.262 1.102 -5.023 1 96.38 73 LEU A CA 1
ATOM 553 C C . LEU A 1 73 ? 2.318 0.006 -4.922 1 96.38 73 LEU A C 1
ATOM 555 O O . LEU A 1 73 ? 2.031 -1.163 -5.191 1 96.38 73 LEU A O 1
ATOM 559 N N . ASN A 1 74 ? 3.523 0.384 -4.598 1 96.31 74 ASN A N 1
ATOM 560 C CA . ASN A 1 74 ? 4.613 -0.563 -4.395 1 96.31 74 ASN A CA 1
ATOM 561 C C . ASN A 1 74 ? 4.656 -1.068 -2.955 1 96.31 74 ASN A C 1
ATOM 563 O O . ASN A 1 74 ? 4.902 -0.295 -2.027 1 96.31 74 ASN A O 1
ATOM 567 N N . ALA A 1 75 ? 4.496 -2.387 -2.793 1 96.75 75 ALA A N 1
ATOM 568 C CA . ALA A 1 75 ? 4.355 -3.006 -1.477 1 96.75 75 ALA A CA 1
ATOM 569 C C . ALA A 1 75 ? 5.602 -2.77 -0.626 1 96.75 75 ALA A C 1
ATOM 571 O O . ALA A 1 75 ? 5.52 -2.717 0.603 1 96.75 75 ALA A O 1
ATOM 572 N N . PHE A 1 76 ? 6.766 -2.609 -1.249 1 97.12 76 PHE A N 1
ATOM 573 C CA . PHE A 1 76 ? 7.969 -2.312 -0.479 1 97.12 76 PHE A CA 1
ATOM 574 C C . PHE A 1 76 ? 7.793 -1.034 0.331 1 97.12 76 PHE A C 1
ATOM 576 O O . PHE A 1 76 ? 8.07 -1.009 1.53 1 97.12 76 PHE A O 1
ATOM 583 N N . PHE A 1 77 ? 7.238 -0.056 -0.283 1 97.94 77 PHE A N 1
ATOM 584 C CA . PHE A 1 77 ? 7.137 1.248 0.362 1 97.94 77 PHE A CA 1
ATOM 585 C C . PHE A 1 77 ? 6.016 1.256 1.394 1 97.94 77 PHE A C 1
ATOM 587 O O . PHE A 1 77 ? 6.113 1.934 2.418 1 97.94 77 PHE A O 1
ATOM 594 N N . THR A 1 78 ? 4.953 0.542 1.144 1 98.19 78 THR A N 1
ATOM 595 C CA . THR A 1 78 ? 3.875 0.512 2.125 1 98.19 78 THR A CA 1
ATOM 596 C C . THR A 1 78 ? 4.289 -0.281 3.361 1 98.19 78 THR A C 1
ATOM 598 O O . THR A 1 78 ? 3.961 0.099 4.488 1 98.19 78 THR A O 1
ATOM 601 N N . LYS A 1 79 ? 5.027 -1.357 3.141 1 98.19 79 LYS A N 1
ATOM 602 C CA . LYS A 1 79 ? 5.57 -2.098 4.273 1 98.19 79 LYS A CA 1
ATOM 603 C C . LYS A 1 79 ? 6.559 -1.246 5.062 1 98.19 79 LYS A C 1
ATOM 605 O O . LYS A 1 79 ? 6.543 -1.247 6.297 1 98.19 79 LYS A O 1
ATOM 610 N N . LEU A 1 80 ? 7.41 -0.534 4.34 1 98.56 80 LEU A N 1
ATOM 611 C CA . LEU A 1 80 ? 8.359 0.37 4.984 1 98.56 80 LEU A CA 1
ATOM 612 C C . LEU A 1 80 ? 7.629 1.438 5.789 1 98.56 80 LEU A C 1
ATOM 614 O O . LEU A 1 80 ? 7.996 1.714 6.938 1 98.56 80 LEU A O 1
ATOM 618 N N . SER A 1 81 ? 6.617 1.978 5.207 1 98.5 81 SER A N 1
ATOM 619 C CA . SER A 1 81 ? 5.836 3.008 5.883 1 98.5 81 SER A CA 1
ATOM 620 C C . SER A 1 81 ? 5.211 2.477 7.168 1 98.5 81 SER A C 1
ATOM 622 O O . SER A 1 81 ? 5.203 3.166 8.188 1 98.5 81 SER A O 1
ATOM 624 N N . ARG A 1 82 ? 4.723 1.319 7.098 1 98 82 ARG A N 1
ATOM 625 C CA . ARG A 1 82 ? 4.086 0.722 8.266 1 98 82 ARG A CA 1
ATOM 626 C C . ARG A 1 82 ? 5.09 0.521 9.398 1 98 82 ARG A C 1
ATOM 628 O O . ARG A 1 82 ? 4.758 0.721 10.57 1 98 82 ARG A O 1
ATOM 635 N N . VAL A 1 83 ? 6.262 0.055 9.086 1 98.5 83 VAL A N 1
ATOM 636 C CA . VAL A 1 83 ? 7.305 -0.166 10.078 1 98.5 83 VAL A CA 1
ATOM 637 C C . VAL A 1 83 ? 7.75 1.171 10.664 1 98.5 83 VAL A C 1
ATOM 639 O O . VAL A 1 83 ? 7.965 1.283 11.875 1 98.5 83 VAL A O 1
ATOM 642 N N . ILE A 1 84 ? 7.867 2.148 9.82 1 98.75 84 ILE A N 1
ATOM 643 C CA . ILE A 1 84 ? 8.219 3.494 10.266 1 98.75 84 ILE A CA 1
ATOM 644 C C . ILE A 1 84 ? 7.152 4.012 11.234 1 98.75 84 ILE A C 1
ATOM 646 O O . ILE A 1 84 ? 7.48 4.57 12.289 1 98.75 84 ILE A O 1
ATOM 650 N N . GLU A 1 85 ? 5.938 3.824 10.875 1 98.5 85 GLU A N 1
ATOM 651 C CA . GLU A 1 85 ? 4.828 4.246 11.727 1 98.5 85 GLU A CA 1
ATOM 652 C C . GLU A 1 85 ? 4.891 3.562 13.086 1 98.5 85 GLU A C 1
ATOM 654 O O . GLU A 1 85 ? 4.695 4.207 14.117 1 98.5 85 GLU A O 1
ATOM 659 N N . ASP A 1 86 ? 5.156 2.266 13.094 1 97.88 86 ASP A N 1
ATOM 660 C CA . ASP A 1 86 ? 5.254 1.518 14.344 1 97.88 86 ASP A CA 1
ATOM 661 C C . ASP A 1 86 ? 6.363 2.076 15.234 1 97.88 86 ASP A C 1
ATOM 663 O O . ASP A 1 86 ? 6.156 2.299 16.422 1 97.88 86 ASP A O 1
ATOM 667 N N . ALA A 1 87 ? 7.492 2.287 14.633 1 98.56 87 ALA A N 1
ATOM 668 C CA . ALA A 1 87 ? 8.633 2.809 15.375 1 98.56 87 ALA A CA 1
ATOM 669 C C . ALA A 1 87 ? 8.359 4.219 15.891 1 98.56 87 ALA A C 1
ATOM 671 O O . ALA A 1 87 ? 8.695 4.543 17.031 1 98.56 87 ALA A O 1
ATOM 672 N N . ALA A 1 88 ? 7.754 5.043 15.07 1 98.62 88 ALA A N 1
ATOM 673 C CA . ALA A 1 88 ? 7.398 6.406 15.469 1 98.62 88 ALA A CA 1
ATOM 674 C C . ALA A 1 88 ? 6.402 6.398 16.625 1 98.62 88 ALA A C 1
ATOM 676 O O . ALA A 1 88 ? 6.547 7.16 17.578 1 98.62 88 ALA A O 1
ATOM 677 N N . ASP A 1 89 ? 5.43 5.539 16.484 1 97.75 89 ASP A N 1
ATOM 678 C CA . ASP A 1 89 ? 4.398 5.426 17.5 1 97.75 89 ASP A CA 1
ATOM 679 C C . ASP A 1 89 ? 5.004 5.059 18.859 1 97.75 89 ASP A C 1
ATOM 681 O O . ASP A 1 89 ? 4.656 5.652 19.875 1 97.75 89 ASP A O 1
ATOM 685 N N . LYS A 1 90 ? 5.902 4.137 18.859 1 97.5 90 LYS A N 1
ATOM 686 C CA . LYS A 1 90 ? 6.578 3.717 20.094 1 97.5 90 LYS A CA 1
ATOM 687 C C . LYS A 1 90 ? 7.324 4.883 20.734 1 97.5 90 LYS A C 1
ATOM 689 O O . LYS A 1 90 ? 7.477 4.926 21.953 1 97.5 90 LYS A O 1
ATOM 694 N N . ALA A 1 91 ? 7.719 5.828 19.938 1 97.62 91 ALA A N 1
ATOM 695 C CA . ALA A 1 91 ? 8.477 6.977 20.422 1 97.62 91 ALA A CA 1
ATOM 696 C C . ALA A 1 91 ? 7.562 8.164 20.688 1 97.62 91 ALA A C 1
ATOM 698 O O . ALA A 1 91 ? 8.031 9.258 21.016 1 97.62 91 ALA A O 1
ATOM 699 N N . GLY A 1 92 ? 6.246 7.969 20.484 1 96.81 92 GLY A N 1
ATOM 700 C CA . GLY A 1 92 ? 5.277 9.008 20.797 1 96.81 92 GLY A CA 1
ATOM 701 C C . GLY A 1 92 ? 5.07 9.992 19.656 1 96.81 92 GLY A C 1
ATOM 702 O O . GLY A 1 92 ? 4.672 11.133 19.891 1 96.81 92 GLY A O 1
ATOM 703 N N . TYR A 1 93 ? 5.422 9.609 18.453 1 97.75 93 TYR A N 1
ATOM 704 C CA . TYR A 1 93 ? 5.254 10.484 17.297 1 97.75 93 TYR A CA 1
ATOM 705 C C . TYR A 1 93 ? 4.133 9.977 16.391 1 97.75 93 TYR A C 1
ATOM 707 O O . TYR A 1 93 ? 3.99 8.773 16.172 1 97.75 93 TYR A O 1
ATOM 715 N N . ASP A 1 94 ? 3.361 10.93 15.836 1 97.62 94 ASP A N 1
ATOM 716 C CA . ASP A 1 94 ? 2.438 10.648 14.734 1 97.62 94 ASP A CA 1
ATOM 717 C C . ASP A 1 94 ? 3.141 10.75 13.383 1 97.62 94 ASP A C 1
ATOM 719 O O . ASP A 1 94 ? 4.172 11.414 13.266 1 97.62 94 ASP A O 1
ATOM 723 N N . VAL A 1 95 ? 2.549 10.102 12.422 1 98.62 95 VAL A N 1
ATOM 724 C CA . VAL A 1 95 ? 3.154 10.125 11.094 1 98.62 95 VAL A CA 1
ATOM 725 C C . VAL A 1 95 ? 2.129 10.609 10.07 1 98.62 95 VAL A C 1
ATOM 727 O O . VAL A 1 95 ? 0.978 10.164 10.078 1 98.62 95 VAL A O 1
ATOM 730 N N . VAL A 1 96 ? 2.506 11.555 9.203 1 98.56 96 VAL A N 1
ATOM 731 C CA . VAL A 1 96 ? 1.763 11.906 8 1 98.56 96 VAL A CA 1
ATOM 732 C C . VAL A 1 96 ? 2.559 11.5 6.766 1 98.56 96 VAL A C 1
ATOM 734 O O . VAL A 1 96 ? 3.76 11.766 6.676 1 98.56 96 VAL A O 1
ATOM 737 N N . LEU A 1 97 ? 1.908 10.867 5.879 1 98.75 97 LEU A N 1
ATOM 738 C CA . LEU A 1 97 ? 2.555 10.281 4.707 1 98.75 97 LEU A CA 1
ATOM 739 C C . LEU A 1 97 ? 2.154 11.031 3.439 1 98.75 97 LEU A C 1
ATOM 741 O O . LEU A 1 97 ? 0.98 11.359 3.252 1 98.75 97 LEU A O 1
ATOM 745 N N . VAL A 1 98 ? 3.158 11.297 2.516 1 98.62 98 VAL A N 1
ATOM 746 C CA . VAL A 1 98 ? 2.906 11.914 1.216 1 98.62 98 VAL A CA 1
ATOM 747 C C . VAL A 1 98 ? 3.516 11.055 0.11 1 98.62 98 VAL A C 1
ATOM 749 O O . VAL A 1 98 ? 4.672 10.641 0.205 1 98.62 98 VAL A O 1
ATOM 752 N N . ASN A 1 99 ? 2.734 10.734 -0.861 1 98.44 99 ASN A N 1
ATOM 753 C CA . ASN A 1 99 ? 3.164 9.992 -2.041 1 98.44 99 ASN A CA 1
ATOM 754 C C . ASN A 1 99 ? 3.531 10.93 -3.189 1 98.44 99 ASN A C 1
ATOM 756 O O . ASN A 1 99 ? 2.814 11.891 -3.465 1 98.44 99 ASN A O 1
ATOM 760 N N . THR A 1 100 ? 4.66 10.586 -3.941 1 96.12 100 THR A N 1
ATOM 761 C CA . THR A 1 100 ? 5.141 11.578 -4.895 1 96.12 100 THR A CA 1
ATOM 762 C C . THR A 1 100 ? 5.117 11.023 -6.316 1 96.12 100 THR A C 1
ATOM 764 O O . THR A 1 100 ? 5.445 11.727 -7.27 1 96.12 100 THR A O 1
ATOM 767 N N . ASP A 1 101 ? 4.793 9.773 -6.547 1 94.44 101 ASP A N 1
ATOM 768 C CA . ASP A 1 101 ? 4.676 9.133 -7.852 1 94.44 101 ASP A CA 1
ATOM 769 C C . ASP A 1 101 ? 5.973 9.273 -8.648 1 94.44 101 ASP A C 1
ATOM 771 O O . ASP A 1 101 ? 5.945 9.547 -9.852 1 94.44 101 ASP A O 1
ATOM 775 N N . GLU A 1 102 ? 7.035 9.227 -7.969 1 92.69 102 GLU A N 1
ATOM 776 C CA . GLU A 1 102 ? 8.352 9.305 -8.594 1 92.69 102 GLU A CA 1
ATOM 777 C C . GLU A 1 102 ? 8.57 10.656 -9.25 1 92.69 102 GLU A C 1
ATOM 779 O O . GLU A 1 102 ? 9.461 10.812 -10.094 1 92.69 102 GLU A O 1
ATOM 784 N N . SER A 1 103 ? 7.812 11.664 -8.875 1 93.69 103 SER A N 1
ATOM 785 C CA . SER A 1 103 ? 7.891 12.992 -9.477 1 93.69 103 SER A CA 1
ATOM 786 C C . SER A 1 103 ? 8.758 13.93 -8.641 1 93.69 103 SER A C 1
ATOM 788 O O . SER A 1 103 ? 8.508 14.125 -7.453 1 93.69 103 SER A O 1
ATOM 790 N N . LEU A 1 104 ? 9.688 14.539 -9.312 1 90.81 104 LEU A N 1
ATOM 791 C CA . LEU A 1 104 ? 10.555 15.492 -8.633 1 90.81 104 LEU A CA 1
ATOM 792 C C . LEU A 1 104 ? 9.766 16.703 -8.156 1 90.81 104 LEU A C 1
ATOM 794 O O . LEU A 1 104 ? 9.992 17.203 -7.051 1 90.81 104 LEU A O 1
ATOM 798 N N . ALA A 1 105 ? 8.891 17.109 -8.977 1 93.19 105 ALA A N 1
ATOM 799 C CA . ALA A 1 105 ? 8.062 18.266 -8.625 1 93.19 105 ALA A CA 1
ATOM 800 C C . ALA A 1 105 ? 7.164 17.969 -7.43 1 93.19 105 ALA A C 1
ATOM 802 O O . ALA A 1 105 ? 7.047 18.781 -6.512 1 93.19 105 ALA A O 1
ATOM 803 N N . LYS A 1 106 ? 6.605 16.812 -7.418 1 95.19 106 LYS A N 1
ATOM 804 C CA . LYS A 1 106 ? 5.75 16.438 -6.305 1 95.19 106 LYS A CA 1
ATOM 805 C C . LYS A 1 106 ? 6.555 16.266 -5.02 1 95.19 106 LYS A C 1
ATOM 807 O O . LYS A 1 106 ? 6.062 16.562 -3.928 1 95.19 106 LYS A O 1
ATOM 812 N N . GLU A 1 107 ? 7.73 15.781 -5.195 1 95.25 107 GLU A N 1
ATOM 813 C CA . GLU A 1 107 ? 8.578 15.625 -4.016 1 95.25 107 GLU A CA 1
ATOM 814 C C . GLU A 1 107 ? 8.898 16.984 -3.391 1 95.25 107 GLU A C 1
ATOM 816 O O . GLU A 1 107 ? 8.812 17.141 -2.172 1 95.25 107 GLU A O 1
ATOM 821 N N . ALA A 1 108 ? 9.336 17.922 -4.203 1 93.38 108 ALA A N 1
ATOM 822 C CA . ALA A 1 108 ? 9.625 19.266 -3.709 1 93.38 108 ALA A CA 1
ATOM 823 C C . ALA A 1 108 ? 8.398 19.875 -3.023 1 93.38 108 ALA A C 1
ATOM 825 O O . ALA A 1 108 ? 8.516 20.469 -1.95 1 93.38 108 ALA A O 1
ATOM 826 N N . ASN A 1 109 ? 7.289 19.688 -3.652 1 95.12 109 ASN A N 1
ATOM 827 C CA . ASN A 1 109 ? 6.043 20.172 -3.066 1 95.12 109 ASN A CA 1
ATOM 828 C C . ASN A 1 109 ? 5.746 19.469 -1.739 1 95.12 109 ASN A C 1
ATOM 830 O O . ASN A 1 109 ? 5.27 20.109 -0.796 1 95.12 109 ASN A O 1
ATOM 834 N N . ALA A 1 110 ? 5.984 18.234 -1.693 1 97.06 110 ALA A N 1
ATOM 835 C CA . ALA A 1 110 ? 5.754 17.469 -0.472 1 97.06 110 ALA A CA 1
ATOM 836 C C . ALA A 1 110 ? 6.613 18 0.675 1 97.06 110 ALA A C 1
ATOM 838 O O . ALA A 1 110 ? 6.141 18.109 1.811 1 97.06 110 ALA A O 1
ATOM 839 N N . LEU A 1 111 ? 7.844 18.266 0.361 1 95.81 111 LEU A N 1
ATOM 840 C CA . LEU A 1 111 ? 8.742 18.828 1.368 1 95.81 111 LEU A CA 1
ATOM 841 C C . LEU A 1 111 ? 8.203 20.141 1.901 1 95.81 111 LEU A C 1
ATOM 843 O O . LEU A 1 111 ? 8.102 20.344 3.115 1 95.81 111 LEU A O 1
ATOM 847 N N . SER A 1 112 ? 7.824 20.984 1.03 1 95.31 112 SER A N 1
ATOM 848 C CA . SER A 1 112 ? 7.277 22.297 1.414 1 95.31 112 SER A CA 1
ATOM 849 C C . SER A 1 112 ? 5.996 22.125 2.229 1 95.31 112 SER A C 1
ATOM 851 O O . SER A 1 112 ? 5.805 22.812 3.232 1 95.31 112 SER A O 1
ATOM 853 N N . LEU A 1 113 ? 5.203 21.25 1.784 1 95.88 113 LEU A N 1
ATOM 854 C CA . LEU A 1 113 ? 3.939 20.969 2.461 1 95.88 113 LEU A CA 1
ATOM 855 C C . LEU A 1 113 ? 4.18 20.516 3.896 1 95.88 113 LEU A C 1
ATOM 857 O O . LEU A 1 113 ? 3.553 21.031 4.828 1 95.88 113 LEU A O 1
ATOM 861 N N . LEU A 1 114 ? 5.047 19.562 4.066 1 97.31 114 LEU A N 1
ATOM 862 C CA . LEU A 1 114 ? 5.305 19 5.387 1 97.31 114 LEU A CA 1
ATOM 863 C C . LEU A 1 114 ? 5.895 20.062 6.32 1 97.31 114 LEU A C 1
ATOM 865 O O . LEU A 1 114 ? 5.609 20.062 7.52 1 97.31 114 LEU A O 1
ATOM 869 N N . LEU A 1 115 ? 6.707 20.938 5.785 1 93.75 115 LEU A N 1
ATOM 870 C CA . LEU A 1 115 ? 7.23 22.047 6.57 1 93.75 115 LEU A CA 1
ATOM 871 C C . LEU A 1 115 ? 6.109 23 6.98 1 93.75 115 LEU A C 1
ATOM 873 O O . LEU A 1 115 ? 6.062 23.453 8.125 1 93.75 115 LEU A O 1
ATOM 877 N N . GLU A 1 116 ? 5.262 23.25 6 1 91.81 116 GLU A N 1
ATOM 878 C CA . GLU A 1 116 ? 4.098 24.078 6.285 1 91.81 116 GLU A CA 1
ATOM 879 C C . GLU A 1 116 ? 3.238 23.469 7.391 1 91.81 116 GLU A C 1
ATOM 881 O O . GLU A 1 116 ? 2.672 24.188 8.211 1 91.81 116 GLU A O 1
ATOM 886 N N . LYS A 1 117 ? 3.195 22.172 7.43 1 93.62 117 LYS A N 1
ATOM 887 C CA . LYS A 1 117 ? 2.396 21.469 8.43 1 93.62 117 LYS A CA 1
ATOM 888 C C . LYS A 1 117 ? 3.174 21.297 9.727 1 93.62 117 LYS A C 1
ATOM 890 O O . LYS A 1 117 ? 2.68 20.672 10.672 1 93.62 117 LYS A O 1
ATOM 895 N N . GLN A 1 118 ? 4.395 21.75 9.789 1 93.31 118 GLN A N 1
ATOM 896 C CA . GLN A 1 118 ? 5.215 21.859 10.992 1 93.31 118 GLN A CA 1
ATOM 897 C C . GLN A 1 118 ? 5.551 20.469 11.547 1 93.31 118 GLN A C 1
ATOM 899 O O . GLN A 1 118 ? 5.391 20.219 12.734 1 93.31 118 GLN A O 1
ATOM 904 N N . VAL A 1 119 ? 6.008 19.578 10.727 1 96.5 119 VAL A N 1
ATOM 905 C CA . VAL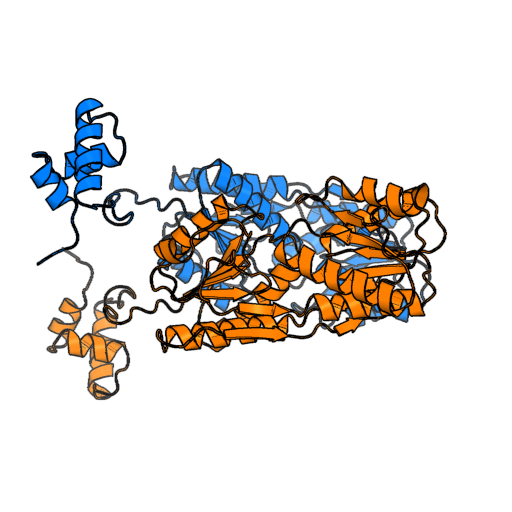 A 1 119 ? 6.512 18.312 11.211 1 96.5 119 VAL A CA 1
ATOM 906 C C . VAL A 1 119 ? 7.879 18.5 11.867 1 96.5 119 VAL A C 1
ATOM 908 O O . VAL A 1 119 ? 8.609 19.438 11.516 1 96.5 119 VAL A O 1
ATOM 911 N N . ASP A 1 120 ? 8.211 17.609 12.797 1 96.81 120 ASP A N 1
ATOM 912 C CA . ASP A 1 120 ? 9.461 17.734 13.539 1 96.81 120 ASP A CA 1
ATOM 913 C C . ASP A 1 120 ? 10.633 17.156 12.734 1 96.81 120 ASP A C 1
ATOM 915 O O . ASP A 1 120 ? 11.789 17.5 13 1 96.81 120 ASP A O 1
ATOM 919 N N . GLY A 1 121 ? 10.391 16.312 11.836 1 98.12 121 GLY A N 1
ATOM 920 C CA . GLY A 1 121 ? 11.375 15.664 10.992 1 98.12 121 GLY A CA 1
ATOM 921 C C . GLY A 1 121 ? 10.758 14.898 9.836 1 98.12 121 GLY A C 1
ATOM 922 O O . GLY A 1 121 ? 9.547 14.656 9.82 1 98.12 121 GLY A O 1
ATOM 923 N N . ILE A 1 122 ? 11.633 14.547 8.844 1 98.38 122 ILE A N 1
ATOM 924 C CA . ILE A 1 122 ? 11.094 13.938 7.633 1 98.38 122 ILE A CA 1
ATOM 925 C C . ILE A 1 122 ? 11.953 12.742 7.23 1 98.38 122 ILE A C 1
ATOM 927 O O . ILE A 1 122 ? 13.188 12.828 7.223 1 98.38 122 ILE A O 1
ATOM 931 N N . ILE A 1 123 ? 11.305 11.633 7.004 1 98.62 123 ILE A N 1
ATOM 932 C CA . ILE A 1 123 ? 11.922 10.5 6.316 1 98.62 123 ILE A CA 1
ATOM 933 C C . ILE A 1 123 ? 11.633 10.594 4.816 1 98.62 123 ILE A C 1
ATOM 935 O O . ILE A 1 123 ? 10.477 10.719 4.406 1 98.62 123 ILE A O 1
ATOM 939 N N . ILE A 1 124 ? 12.68 10.484 3.99 1 96.94 124 ILE A N 1
ATOM 940 C CA . ILE A 1 124 ? 12.539 10.75 2.562 1 96.94 124 ILE A CA 1
ATOM 941 C C . ILE A 1 124 ? 13.039 9.547 1.764 1 96.94 124 ILE A C 1
ATOM 943 O O . ILE A 1 124 ? 14.188 9.125 1.915 1 96.94 124 ILE A O 1
ATOM 947 N N . THR A 1 125 ? 12.172 8.961 1.027 1 96.25 125 THR A N 1
ATOM 948 C CA . THR A 1 125 ? 12.594 8.109 -0.08 1 96.25 125 THR A CA 1
ATOM 949 C C . THR A 1 125 ? 12.578 8.883 -1.394 1 96.25 125 THR A C 1
ATOM 951 O O . THR A 1 125 ? 11.531 9.039 -2.02 1 96.25 125 THR A O 1
ATOM 954 N N . SER A 1 126 ? 13.688 9.219 -1.837 1 90.75 126 SER A N 1
ATOM 955 C CA . SER A 1 126 ? 13.852 10.242 -2.863 1 90.75 126 SER A CA 1
ATOM 956 C C . SER A 1 126 ? 13.414 9.727 -4.23 1 90.75 126 SER A C 1
ATOM 958 O O . SER A 1 126 ? 13.633 8.562 -4.562 1 90.75 126 SER A O 1
ATOM 960 N N . ALA A 1 127 ? 12.844 10.625 -5.004 1 83.75 127 ALA A N 1
ATOM 961 C CA . ALA A 1 127 ? 12.562 10.359 -6.414 1 83.75 127 ALA A CA 1
ATOM 962 C C . ALA A 1 127 ? 13.797 10.617 -7.277 1 83.75 127 ALA A C 1
ATOM 964 O O . ALA A 1 127 ? 13.781 10.344 -8.477 1 83.75 127 ALA A O 1
ATOM 965 N N . GLY A 1 128 ? 14.805 11.047 -6.512 1 77.25 128 GLY A N 1
ATOM 966 C CA . GLY A 1 128 ? 16.031 11.32 -7.234 1 77.25 128 GLY A CA 1
ATOM 967 C C . GLY A 1 128 ? 16.109 12.75 -7.75 1 77.25 128 GLY A C 1
ATOM 968 O O . GLY A 1 128 ? 15.602 13.672 -7.113 1 77.25 128 GLY A O 1
ATOM 969 N N . GLY A 1 129 ? 16.969 13.031 -8.703 1 72.19 129 GLY A N 1
ATOM 970 C CA . GLY A 1 129 ? 17.062 14.297 -9.414 1 72.19 129 GLY A CA 1
ATOM 971 C C . GLY A 1 129 ? 17.875 15.344 -8.664 1 72.19 129 GLY A C 1
ATOM 972 O O . GLY A 1 129 ? 18.469 15.039 -7.629 1 72.19 129 GLY A O 1
ATOM 973 N N . PRO A 1 130 ? 17.891 16.5 -9.195 1 71.94 130 PRO A N 1
ATOM 974 C CA . PRO A 1 130 ? 18.797 17.562 -8.727 1 71.94 130 PRO A CA 1
ATOM 975 C C . PRO A 1 130 ? 18.172 18.406 -7.621 1 71.94 130 PRO A C 1
ATOM 977 O O . PRO A 1 130 ? 18.625 19.531 -7.383 1 71.94 130 PRO A O 1
ATOM 980 N N . THR A 1 131 ? 17.234 17.859 -6.945 1 78.31 131 THR A N 1
ATOM 981 C CA . THR A 1 131 ? 16.609 18.641 -5.887 1 78.31 131 THR A CA 1
ATOM 982 C C . THR A 1 131 ? 17.641 19.062 -4.844 1 78.31 131 THR A C 1
ATOM 984 O O . THR A 1 131 ? 18.469 18.25 -4.418 1 78.31 131 THR A O 1
ATOM 987 N N . LYS A 1 132 ? 17.656 20.359 -4.508 1 81.44 132 LYS A N 1
ATOM 988 C CA . LYS A 1 132 ? 18.484 20.859 -3.414 1 81.44 132 LYS A CA 1
ATOM 989 C C . LYS A 1 132 ? 17.734 20.781 -2.084 1 81.44 132 LYS A C 1
ATOM 991 O O . LYS A 1 132 ? 17.203 21.781 -1.614 1 81.44 132 LYS A O 1
ATOM 996 N N . TYR A 1 133 ? 17.844 19.703 -1.45 1 88.25 133 TYR A N 1
ATOM 997 C CA . TYR A 1 133 ? 17.078 19.406 -0.24 1 88.25 133 TYR A CA 1
ATOM 998 C C . TYR A 1 133 ? 17.406 20.406 0.861 1 88.25 133 TYR A C 1
ATOM 1000 O O . TYR A 1 133 ? 16.531 20.828 1.615 1 88.25 133 TYR A O 1
ATOM 1008 N N . THR A 1 134 ? 18.688 20.828 0.937 1 86.44 134 THR A N 1
ATOM 1009 C CA . THR A 1 134 ? 19.125 21.734 1.99 1 86.44 134 THR A CA 1
ATOM 1010 C C . THR A 1 134 ? 18.406 23.078 1.876 1 86.44 134 THR A C 1
ATOM 1012 O O . THR A 1 134 ? 18.125 23.734 2.887 1 86.44 134 THR A O 1
ATOM 1015 N N . ASP A 1 135 ? 18.141 23.438 0.684 1 86 135 ASP A N 1
ATOM 1016 C CA . ASP A 1 135 ? 17.484 24.719 0.458 1 86 135 ASP A CA 1
ATOM 1017 C C . ASP A 1 135 ? 16.031 24.688 0.94 1 86 135 ASP A C 1
ATOM 1019 O O . ASP A 1 135 ? 15.508 25.703 1.421 1 86 135 ASP A O 1
ATOM 1023 N N . ILE A 1 136 ? 15.484 23.594 0.811 1 88.5 136 ILE A N 1
ATOM 1024 C CA . ILE A 1 136 ? 14.07 23.484 1.152 1 88.5 136 ILE A CA 1
ATOM 1025 C C . ILE A 1 136 ? 13.922 23.172 2.641 1 88.5 136 ILE A C 1
ATOM 1027 O O . ILE A 1 136 ? 13.117 23.797 3.334 1 88.5 136 ILE A O 1
ATOM 1031 N N . LEU A 1 137 ? 14.719 22.297 3.148 1 91.12 137 LEU A N 1
ATOM 1032 C CA . LEU A 1 137 ? 14.539 21.75 4.488 1 91.12 137 LEU A CA 1
ATOM 1033 C C . LEU A 1 137 ? 15.117 22.688 5.543 1 91.12 137 LEU A C 1
ATOM 1035 O O . LEU A 1 137 ? 14.703 22.641 6.703 1 91.12 137 LEU A O 1
ATOM 1039 N N . GLY A 1 138 ? 16.141 23.5 5.129 1 87.44 138 GLY A N 1
ATOM 1040 C CA . GLY A 1 138 ? 16.828 24.297 6.133 1 87.44 138 GLY A CA 1
ATOM 1041 C C . GLY A 1 138 ? 17.406 23.453 7.262 1 87.44 138 GLY A C 1
ATOM 1042 O O . GLY A 1 138 ? 18.125 22.484 7.016 1 87.44 138 GLY A O 1
ATOM 1043 N N . ASN A 1 139 ? 16.922 23.703 8.461 1 88.81 139 ASN A N 1
ATOM 1044 C CA . ASN A 1 139 ? 17.453 23.016 9.625 1 88.81 139 ASN A CA 1
ATOM 1045 C C . ASN A 1 139 ? 16.531 21.875 10.078 1 88.81 139 ASN A C 1
ATOM 1047 O O . ASN A 1 139 ? 16.781 21.234 11.094 1 88.81 139 ASN A O 1
ATOM 1051 N N . THR A 1 140 ? 15.508 21.609 9.305 1 93.38 140 THR A N 1
ATOM 1052 C CA . THR A 1 140 ? 14.602 20.516 9.664 1 93.38 140 THR A CA 1
ATOM 1053 C C . THR A 1 140 ? 15.305 19.172 9.531 1 93.38 140 THR A C 1
ATOM 1055 O O . THR A 1 140 ? 15.844 18.844 8.477 1 93.38 140 THR A O 1
ATOM 1058 N N . PRO A 1 141 ? 15.32 18.344 10.586 1 96.81 141 PRO A N 1
ATOM 1059 C CA . PRO A 1 141 ? 15.961 17.031 10.523 1 96.81 141 PRO A CA 1
ATOM 1060 C C . PRO A 1 141 ? 15.344 16.125 9.453 1 96.81 141 PRO A C 1
ATOM 1062 O O . PRO A 1 141 ? 14.125 16.109 9.281 1 96.81 141 PRO A O 1
ATOM 1065 N N . ALA A 1 142 ? 16.234 15.398 8.703 1 96.5 142 ALA A N 1
ATOM 1066 C CA . ALA A 1 142 ? 15.758 14.484 7.672 1 96.5 142 ALA A CA 1
ATOM 1067 C C . ALA A 1 142 ? 16.688 13.281 7.543 1 96.5 142 ALA A C 1
ATOM 1069 O O . ALA A 1 142 ? 17.891 13.383 7.801 1 96.5 142 ALA A O 1
ATOM 1070 N N . VAL A 1 143 ? 16.141 12.195 7.211 1 97 143 VAL A N 1
ATOM 1071 C CA . VAL A 1 143 ? 16.859 10.961 6.949 1 97 143 VAL A CA 1
ATOM 1072 C C . VAL A 1 143 ? 16.406 10.367 5.617 1 97 143 VAL A C 1
ATOM 1074 O O . VAL A 1 143 ? 15.203 10.273 5.352 1 97 143 VAL A O 1
ATOM 1077 N N . PHE A 1 144 ? 17.344 10.07 4.758 1 95.88 144 PHE A N 1
ATOM 1078 C CA . PHE A 1 144 ? 17.047 9.375 3.516 1 95.88 144 PHE A CA 1
ATOM 1079 C C . PHE A 1 144 ? 17.062 7.863 3.721 1 95.88 144 PHE A C 1
ATOM 1081 O O . PHE A 1 144 ? 17.969 7.332 4.359 1 95.88 144 PHE A O 1
ATOM 1088 N N . VAL A 1 145 ? 16.047 7.215 3.207 1 97.06 145 VAL A N 1
ATOM 1089 C CA . VAL A 1 145 ? 15.945 5.766 3.346 1 97.06 145 VAL A CA 1
ATOM 1090 C C . VAL A 1 145 ? 15.789 5.125 1.969 1 97.06 145 VAL A C 1
ATOM 1092 O O . VAL A 1 145 ? 15.102 5.668 1.101 1 97.06 145 VAL A O 1
ATOM 1095 N N . ASP A 1 146 ? 16.406 3.949 1.676 1 94.94 146 ASP A N 1
ATOM 1096 C CA . ASP A 1 146 ? 16.312 3.125 0.474 1 94.94 146 ASP A CA 1
ATOM 1097 C C . ASP A 1 146 ? 17.062 3.76 -0.688 1 94.94 146 ASP A C 1
ATOM 1099 O O . ASP A 1 146 ? 17.797 3.07 -1.413 1 94.94 146 ASP A O 1
ATOM 1103 N N . ARG A 1 147 ? 16.922 5.102 -0.85 1 90.88 147 ARG A N 1
ATOM 1104 C CA . ARG A 1 147 ? 17.531 5.824 -1.966 1 90.88 147 ARG A CA 1
ATOM 1105 C C . ARG A 1 147 ? 18.328 7.027 -1.475 1 90.88 147 ARG A C 1
ATOM 1107 O O . ARG A 1 147 ? 17.984 7.625 -0.451 1 90.88 147 ARG A O 1
ATOM 1114 N N . MET A 1 148 ? 19.344 7.352 -2.221 1 83.12 148 MET A N 1
ATOM 1115 C CA . MET A 1 148 ? 20.219 8.469 -1.874 1 83.12 148 MET A CA 1
ATOM 1116 C C . MET A 1 148 ? 19.75 9.75 -2.562 1 83.12 148 MET A C 1
ATOM 1118 O O . MET A 1 148 ? 19.234 9.711 -3.68 1 83.12 148 MET A O 1
ATOM 1122 N N . PRO A 1 149 ? 20.016 10.859 -1.795 1 77.38 149 PRO A N 1
ATOM 1123 C CA . PRO A 1 149 ? 19.859 12.117 -2.529 1 77.38 149 PRO A CA 1
ATOM 1124 C C . PRO A 1 149 ? 20.938 12.312 -3.596 1 77.38 149 PRO A C 1
ATOM 1126 O O . PRO A 1 149 ? 21.969 11.648 -3.561 1 77.38 149 PRO A O 1
ATOM 1129 N N . PRO A 1 150 ? 20.594 13.086 -4.617 1 67.12 150 PRO A N 1
ATOM 1130 C CA . PRO A 1 150 ? 21.656 13.32 -5.598 1 67.12 150 PRO A CA 1
ATOM 1131 C C . PRO A 1 150 ? 22.922 13.883 -4.965 1 67.12 150 PRO A C 1
ATOM 1133 O O . PRO A 1 150 ? 22.859 14.625 -3.979 1 67.12 150 PRO A O 1
ATOM 1136 N N . VAL A 1 151 ? 24.016 13.211 -4.969 1 59.09 151 VAL A N 1
ATOM 1137 C CA . VAL A 1 151 ? 25.312 13.469 -4.355 1 59.09 151 VAL A CA 1
ATOM 1138 C C . VAL A 1 151 ? 25.734 14.906 -4.633 1 59.09 151 VAL A C 1
ATOM 1140 O O . VAL A 1 151 ? 25.906 15.297 -5.789 1 59.09 151 VAL A O 1
ATOM 1143 N N . THR A 1 152 ? 25.078 15.852 -3.998 1 54.38 152 THR A N 1
ATOM 1144 C CA . THR A 1 152 ? 25.766 17.125 -4.133 1 54.38 152 THR A CA 1
ATOM 1145 C C . THR A 1 152 ? 26.781 17.312 -3.006 1 54.38 152 THR A C 1
ATOM 1147 O O . THR A 1 152 ? 26.422 17.781 -1.917 1 54.38 152 THR A O 1
ATOM 1150 N N . GLY A 1 153 ? 28 16.828 -3.209 1 56.38 153 GLY A N 1
ATOM 1151 C CA . GLY A 1 153 ? 29.109 17.109 -2.311 1 56.38 153 GLY A CA 1
ATOM 1152 C C . GLY A 1 153 ? 29 16.391 -0.985 1 56.38 153 GLY A C 1
ATOM 1153 O O . GLY A 1 153 ? 28.609 15.219 -0.943 1 56.38 153 GLY A O 1
ATOM 1154 N N . GLN A 1 154 ? 29.219 17.109 0.265 1 58 154 GLN A N 1
ATOM 1155 C CA . GLN A 1 154 ? 29.266 16.625 1.642 1 58 154 GLN A CA 1
ATOM 1156 C C . GLN A 1 154 ? 27.922 16.031 2.051 1 58 154 GLN A C 1
ATOM 1158 O O . GLN A 1 154 ? 26.859 16.5 1.614 1 58 154 GLN A O 1
ATOM 1163 N N . LEU A 1 155 ? 28.047 14.875 2.74 1 65.38 155 LEU A N 1
ATOM 1164 C CA . LEU A 1 155 ? 26.891 14.188 3.293 1 65.38 155 LEU A CA 1
ATOM 1165 C C . LEU A 1 155 ? 26.094 15.125 4.199 1 65.38 155 LEU A C 1
ATOM 1167 O O . LEU A 1 155 ? 26.547 15.461 5.297 1 65.38 155 LEU A O 1
ATOM 1171 N N . ALA A 1 156 ? 25.031 15.555 3.732 1 81.19 156 ALA A N 1
ATOM 1172 C CA . ALA A 1 156 ? 24.25 16.5 4.531 1 81.19 156 ALA A CA 1
ATOM 1173 C C . ALA A 1 156 ? 23.188 15.781 5.344 1 81.19 156 ALA A C 1
ATOM 1175 O O . ALA A 1 156 ? 22.719 16.297 6.359 1 81.19 156 ALA A O 1
ATOM 1176 N N . TYR A 1 157 ? 22.953 14.484 4.984 1 91.31 157 TYR A N 1
ATOM 1177 C CA . TYR A 1 157 ? 21.859 13.781 5.656 1 91.31 157 TYR A CA 1
ATOM 1178 C C . TYR A 1 157 ? 22.219 12.328 5.906 1 91.31 157 TYR A C 1
ATOM 1180 O O . TYR A 1 157 ? 23.031 11.75 5.184 1 91.31 157 TYR A O 1
ATOM 1188 N N . ASP A 1 158 ? 21.609 11.781 6.977 1 94.06 158 ASP A N 1
ATOM 1189 C CA . ASP A 1 158 ? 21.688 10.336 7.184 1 94.06 158 ASP A CA 1
ATOM 1190 C C . ASP A 1 158 ? 21.094 9.578 5.992 1 94.06 158 ASP A C 1
ATOM 1192 O O . ASP A 1 158 ? 20.109 10.023 5.395 1 94.06 158 ASP A O 1
ATOM 1196 N N . ARG A 1 159 ? 21.781 8.5 5.699 1 95.06 159 ARG A N 1
ATOM 1197 C CA . ARG A 1 159 ? 21.312 7.586 4.664 1 95.06 159 ARG A CA 1
ATOM 1198 C C . ARG A 1 159 ? 21.203 6.164 5.199 1 95.06 159 ARG A C 1
ATOM 1200 O O . ARG A 1 159 ? 22.203 5.602 5.68 1 95.06 159 ARG A O 1
ATOM 1207 N N . VAL A 1 160 ? 20.016 5.629 5.191 1 97.56 160 VAL A N 1
ATOM 1208 C CA . VAL A 1 160 ? 19.766 4.242 5.566 1 97.56 160 VAL A CA 1
ATOM 1209 C C . VAL A 1 160 ? 19.406 3.428 4.324 1 97.56 160 VAL A C 1
ATOM 1211 O O . VAL A 1 160 ? 18.312 3.576 3.768 1 97.56 160 VAL A O 1
ATOM 1214 N N . LEU A 1 161 ? 20.328 2.549 3.928 1 97.06 161 LEU A N 1
ATOM 1215 C CA . LEU A 1 161 ? 20.25 1.912 2.617 1 97.06 161 LEU A CA 1
ATOM 1216 C C . LEU A 1 161 ? 20.344 0.396 2.744 1 97.06 161 LEU A C 1
ATOM 1218 O O . LEU A 1 161 ? 20.766 -0.119 3.781 1 97.06 161 LEU A O 1
ATOM 1222 N N . VAL A 1 162 ? 19.891 -0.28 1.726 1 97.94 162 VAL A N 1
ATOM 1223 C CA . VAL A 1 162 ? 20.141 -1.708 1.581 1 97.94 162 VAL A CA 1
ATOM 1224 C C . VAL A 1 162 ? 21.359 -1.926 0.688 1 97.94 162 VAL A C 1
ATOM 1226 O O . VAL A 1 162 ? 21.656 -1.105 -0.186 1 97.94 162 VAL A O 1
ATOM 1229 N N . ASP A 1 163 ? 22.078 -2.982 0.934 1 98.06 163 ASP A N 1
ATOM 1230 C CA . ASP A 1 163 ? 23.219 -3.34 0.084 1 98.06 163 ASP A CA 1
ATOM 1231 C C . ASP A 1 163 ? 22.75 -3.992 -1.214 1 98.06 163 ASP A C 1
ATOM 1233 O O . ASP A 1 163 ? 22.703 -5.219 -1.318 1 98.06 163 ASP A O 1
ATOM 1237 N N . ASN A 1 164 ? 22.484 -3.168 -2.154 1 97.94 164 ASN A N 1
ATOM 1238 C CA . ASN A 1 164 ? 21.969 -3.604 -3.449 1 97.94 164 ASN A CA 1
ATOM 1239 C C . ASN A 1 164 ? 22.953 -4.547 -4.148 1 97.94 164 ASN A C 1
ATOM 1241 O O . ASN A 1 164 ? 22.531 -5.5 -4.805 1 97.94 164 ASN A O 1
ATOM 1245 N N . ILE A 1 165 ? 24.203 -4.215 -4.047 1 98.5 165 ILE A N 1
ATOM 1246 C CA . ILE A 1 165 ? 25.219 -5.012 -4.723 1 98.5 165 ILE A CA 1
ATOM 1247 C C . ILE A 1 165 ? 25.234 -6.426 -4.152 1 98.5 165 ILE A C 1
ATOM 1249 O O . ILE A 1 165 ? 25.125 -7.402 -4.895 1 98.5 165 ILE A O 1
ATOM 1253 N N . GLN A 1 166 ? 25.25 -6.496 -2.867 1 98.69 166 GLN A N 1
ATOM 1254 C CA . GLN A 1 166 ? 25.25 -7.793 -2.195 1 98.69 166 GLN A CA 1
ATOM 1255 C C . GLN A 1 166 ? 23.984 -8.586 -2.516 1 98.69 166 GLN A C 1
ATOM 1257 O O . GLN A 1 166 ? 24.062 -9.773 -2.842 1 98.69 166 GLN A O 1
ATOM 1262 N N . GLY A 1 167 ? 22.859 -7.973 -2.41 1 98.75 167 GLY A N 1
ATOM 1263 C CA . GLY A 1 167 ? 21.594 -8.648 -2.65 1 98.75 167 GLY A CA 1
ATOM 1264 C C . GLY A 1 167 ? 21.453 -9.164 -4.07 1 98.75 167 GLY A C 1
ATOM 1265 O O . GLY A 1 167 ? 21.031 -10.305 -4.285 1 98.75 167 GLY A O 1
ATOM 1266 N N . THR A 1 168 ? 21.859 -8.328 -5.012 1 98.75 168 THR A N 1
ATOM 1267 C CA . THR A 1 168 ? 21.75 -8.711 -6.418 1 98.75 168 THR A CA 1
ATOM 1268 C C . THR A 1 168 ? 22.734 -9.828 -6.75 1 98.75 168 THR A C 1
ATOM 1270 O O . THR A 1 168 ? 22.359 -10.82 -7.383 1 98.75 168 THR A O 1
ATOM 1273 N N . ARG A 1 169 ? 23.938 -9.656 -6.277 1 98.81 169 ARG A N 1
ATOM 1274 C CA . ARG A 1 169 ? 24.953 -10.672 -6.523 1 98.81 169 ARG A CA 1
ATOM 1275 C C . ARG A 1 169 ? 24.516 -12.031 -5.992 1 98.81 169 ARG A C 1
ATOM 1277 O O . ARG A 1 169 ? 24.672 -13.047 -6.672 1 98.81 169 ARG A O 1
ATOM 1284 N N . ALA A 1 170 ? 23.953 -12.055 -4.844 1 98.81 170 ALA A N 1
ATOM 1285 C CA . ALA A 1 170 ? 23.531 -13.297 -4.207 1 98.81 170 ALA A CA 1
ATOM 1286 C C . ALA A 1 170 ? 22.422 -13.969 -5.012 1 98.81 170 ALA A C 1
ATOM 1288 O O . ALA A 1 170 ? 22.453 -15.188 -5.219 1 98.81 170 ALA A O 1
ATOM 1289 N N . VAL A 1 171 ? 21.453 -13.203 -5.508 1 98.88 171 VAL A N 1
ATOM 1290 C CA . VAL A 1 171 ? 20.328 -13.758 -6.246 1 98.88 171 VAL A CA 1
ATOM 1291 C C . VAL A 1 171 ? 20.812 -14.32 -7.582 1 98.88 171 VAL A C 1
ATOM 1293 O O . VAL A 1 171 ? 20.453 -15.445 -7.949 1 98.88 171 VAL A O 1
ATOM 1296 N N . VAL A 1 172 ? 21.609 -13.562 -8.289 1 98.75 172 VAL A N 1
ATOM 1297 C CA . VAL A 1 172 ? 22.094 -14.008 -9.594 1 98.75 172 VAL A CA 1
ATOM 1298 C C . VAL A 1 172 ? 22.969 -15.242 -9.43 1 98.75 172 VAL A C 1
ATOM 1300 O O . VAL A 1 172 ? 22.875 -16.188 -10.211 1 98.75 172 VAL A O 1
ATOM 1303 N N . THR A 1 173 ? 23.797 -15.25 -8.406 1 98.75 173 THR A N 1
ATOM 1304 C CA . THR A 1 173 ? 24.609 -16.422 -8.094 1 98.75 173 THR A CA 1
ATOM 1305 C C . THR A 1 173 ? 23.734 -17.656 -7.871 1 98.75 173 THR A C 1
ATOM 1307 O O . THR A 1 173 ? 24.031 -18.734 -8.367 1 98.75 173 THR A O 1
ATOM 1310 N N . GLU A 1 174 ? 22.672 -17.438 -7.148 1 98.69 174 GLU A N 1
ATOM 1311 C CA . GLU A 1 174 ? 21.734 -18.531 -6.887 1 98.69 174 GLU A CA 1
ATOM 1312 C C . GLU A 1 174 ? 21.109 -19.047 -8.18 1 98.69 174 GLU A C 1
ATOM 1314 O O . GLU A 1 174 ? 20.938 -20.25 -8.359 1 98.69 174 GLU A O 1
ATOM 1319 N N . LEU A 1 175 ? 20.734 -18.125 -9.07 1 98.5 175 LEU A N 1
ATOM 1320 C CA . LEU A 1 175 ? 20.188 -18.531 -10.359 1 98.5 175 LEU A CA 1
ATOM 1321 C C . LEU A 1 175 ? 21.172 -19.391 -11.133 1 98.5 175 LEU A C 1
ATOM 1323 O O . LEU A 1 175 ? 20.797 -20.391 -11.742 1 98.5 175 LEU A O 1
ATOM 1327 N N . ILE A 1 176 ? 22.438 -19.047 -11.102 1 98.25 176 ILE A N 1
ATOM 1328 C CA . ILE A 1 176 ? 23.5 -19.797 -11.773 1 98.25 176 ILE A CA 1
ATOM 1329 C C . ILE A 1 176 ? 23.625 -21.172 -11.141 1 98.25 176 ILE A C 1
ATOM 1331 O O . ILE A 1 176 ? 23.719 -22.188 -11.852 1 98.25 176 ILE A O 1
ATOM 1335 N N . HIS A 1 177 ? 23.578 -21.203 -9.836 1 98 177 HIS A N 1
ATOM 1336 C CA . HIS A 1 177 ? 23.641 -22.469 -9.109 1 98 177 HIS A CA 1
ATOM 1337 C C . HIS A 1 177 ? 22.484 -23.375 -9.484 1 98 177 HIS A C 1
ATOM 1339 O O . HIS A 1 177 ? 22.641 -24.609 -9.5 1 98 177 HIS A O 1
ATOM 1345 N N . GLN A 1 178 ? 21.375 -22.781 -9.828 1 97 178 GLN A N 1
ATOM 1346 C CA . GLN A 1 178 ? 20.188 -23.547 -10.188 1 97 178 GLN A CA 1
ATOM 1347 C C . GLN A 1 178 ? 20.266 -24.016 -11.641 1 97 178 GLN A C 1
ATOM 1349 O O . GLN A 1 178 ? 19.391 -24.781 -12.094 1 97 178 GLN A O 1
ATOM 1354 N N . GLY A 1 179 ? 21.219 -23.469 -12.391 1 97.19 179 GLY A N 1
ATOM 1355 C CA . GLY A 1 179 ? 21.453 -24.031 -13.711 1 97.19 179 GLY A CA 1
ATOM 1356 C C . GLY A 1 179 ? 21.312 -23.031 -14.828 1 97.19 179 GLY A C 1
ATOM 1357 O O . GLY A 1 179 ? 21.5 -23.359 -16 1 97.19 179 GLY A O 1
ATOM 1358 N N . ALA A 1 180 ? 21 -21.766 -14.516 1 97.94 180 ALA A N 1
ATOM 1359 C CA . ALA A 1 180 ? 20.891 -20.75 -15.555 1 97.94 180 ALA A CA 1
ATOM 1360 C C . ALA A 1 180 ? 22.234 -20.531 -16.25 1 97.94 180 ALA A C 1
ATOM 1362 O O . ALA A 1 180 ? 23.281 -20.453 -15.594 1 97.94 180 ALA A O 1
ATOM 1363 N N . GLN A 1 181 ? 22.188 -20.359 -17.547 1 97.25 181 GLN A N 1
ATOM 1364 C CA . GLN A 1 181 ? 23.422 -20.234 -18.312 1 97.25 181 GLN A CA 1
ATOM 1365 C C . GLN A 1 181 ? 23.516 -18.875 -19 1 97.25 181 GLN A C 1
ATOM 1367 O O . GLN A 1 181 ? 24.594 -18.438 -19.375 1 97.25 181 GLN A O 1
ATOM 1372 N N . ARG A 1 182 ? 22.422 -18.281 -19.25 1 98.25 182 ARG A N 1
ATOM 1373 C CA . ARG A 1 182 ? 22.344 -16.953 -19.844 1 98.25 182 ARG A CA 1
ATOM 1374 C C . ARG A 1 182 ? 21.281 -16.109 -19.156 1 98.25 182 ARG A C 1
ATOM 1376 O O . ARG A 1 182 ? 20.094 -16.219 -19.453 1 98.25 182 ARG A O 1
ATOM 1383 N N . ILE A 1 183 ? 21.766 -15.266 -18.281 1 98.62 183 ILE A N 1
ATOM 1384 C CA . ILE A 1 183 ? 20.859 -14.555 -17.391 1 98.62 183 ILE A CA 1
ATOM 1385 C C . ILE A 1 183 ? 20.75 -13.094 -17.828 1 98.62 183 ILE A C 1
ATOM 1387 O O . ILE A 1 183 ? 21.719 -12.336 -17.719 1 98.62 183 ILE A O 1
ATOM 1391 N N . GLY A 1 184 ? 19.562 -12.664 -18.328 1 98.81 184 GLY A N 1
ATOM 1392 C CA . GLY A 1 184 ? 19.297 -11.266 -18.625 1 98.81 184 GLY A CA 1
ATOM 1393 C C . GLY A 1 184 ? 18.906 -10.461 -17.406 1 98.81 184 GLY A C 1
ATOM 1394 O O . GLY A 1 184 ? 18.609 -11.023 -16.344 1 98.81 184 GLY A O 1
ATOM 1395 N N . ILE A 1 185 ? 18.938 -9.133 -17.547 1 98.88 185 ILE A N 1
ATOM 1396 C CA . ILE A 1 185 ? 18.484 -8.242 -16.484 1 98.88 185 ILE A CA 1
ATOM 1397 C C . ILE A 1 185 ? 17.531 -7.195 -17.062 1 98.88 185 ILE A C 1
ATOM 1399 O O . ILE A 1 185 ? 17.766 -6.672 -18.156 1 98.88 185 ILE A O 1
ATOM 1403 N N . ILE A 1 186 ? 16.438 -7.012 -16.375 1 98.88 186 ILE A N 1
ATOM 1404 C CA . ILE A 1 186 ? 15.641 -5.805 -16.531 1 98.88 186 ILE A CA 1
ATOM 1405 C C . ILE A 1 186 ? 15.797 -4.914 -15.297 1 98.88 186 ILE A C 1
ATOM 1407 O O . ILE A 1 186 ? 15.234 -5.203 -14.234 1 98.88 186 ILE A O 1
ATOM 1411 N N . ASN A 1 187 ? 16.562 -3.863 -15.453 1 98.38 187 ASN A N 1
ATOM 1412 C CA . ASN A 1 187 ? 16.984 -3.014 -14.344 1 98.38 187 ASN A CA 1
ATOM 1413 C C . ASN A 1 187 ? 16 -1.866 -14.117 1 98.38 187 ASN A C 1
ATOM 1415 O O . ASN A 1 187 ? 15.055 -1.693 -14.883 1 98.38 187 ASN A O 1
ATOM 1419 N N . SER A 1 188 ? 16.203 -1.184 -13.055 1 94.56 188 SER A N 1
ATOM 1420 C CA . SER A 1 188 ? 15.336 -0.105 -12.594 1 94.56 188 SER A CA 1
ATOM 1421 C C . SER A 1 188 ? 15.617 1.195 -13.336 1 94.56 188 SER A C 1
ATOM 1423 O O . SER A 1 188 ? 16.734 1.396 -13.836 1 94.56 188 SER A O 1
ATOM 1425 N N . ALA A 1 189 ? 14.633 2.102 -13.375 1 92.25 189 ALA A N 1
ATOM 1426 C CA . ALA A 1 189 ? 14.82 3.438 -13.938 1 92.25 189 ALA A CA 1
ATOM 1427 C C . ALA A 1 189 ? 15.492 4.367 -12.93 1 92.25 189 ALA A C 1
ATOM 1429 O O . ALA A 1 189 ? 15.953 5.453 -13.289 1 92.25 189 ALA A O 1
ATOM 1430 N N . VAL A 1 190 ? 15.523 3.92 -11.688 1 88.81 190 VAL A N 1
ATOM 1431 C CA . VAL A 1 190 ? 16.109 4.73 -10.625 1 88.81 190 VAL A CA 1
ATOM 1432 C C . VAL A 1 190 ? 17.625 4.617 -10.672 1 88.81 190 VAL A C 1
ATOM 1434 O O . VAL A 1 190 ? 18.188 3.553 -10.391 1 88.81 190 VAL A O 1
ATOM 1437 N N . SER A 1 191 ? 18.312 5.684 -10.844 1 87.25 191 SER A N 1
ATOM 1438 C CA . SER A 1 191 ? 19.719 5.699 -11.195 1 87.25 191 SER A CA 1
ATOM 1439 C C . SER A 1 191 ? 20.562 5.035 -10.117 1 87.25 191 SER A C 1
ATOM 1441 O O . SER A 1 191 ? 21.344 4.125 -10.406 1 87.25 191 SER A O 1
ATOM 1443 N N . PHE A 1 192 ? 20.391 5.48 -8.922 1 85.75 192 PHE A N 1
ATOM 1444 C CA . PHE A 1 192 ? 21.219 4.965 -7.828 1 85.75 192 PHE A CA 1
ATOM 1445 C C . PHE A 1 192 ? 21.016 3.461 -7.668 1 85.75 192 PHE A C 1
ATOM 1447 O O . PHE A 1 192 ? 21.984 2.703 -7.637 1 85.75 192 PHE A O 1
ATOM 1454 N N . THR A 1 193 ? 19.844 3.014 -7.551 1 92.06 193 THR A N 1
ATOM 1455 C CA . THR A 1 193 ? 19.484 1.609 -7.391 1 92.06 193 THR A CA 1
ATOM 1456 C C . THR A 1 193 ? 19.953 0.791 -8.586 1 92.06 193 THR A C 1
ATOM 1458 O O . THR A 1 193 ? 20.531 -0.285 -8.422 1 92.06 193 THR A O 1
ATOM 1461 N N . ALA A 1 194 ? 19.75 1.354 -9.75 1 94.38 194 ALA A N 1
ATOM 1462 C CA . ALA A 1 194 ? 20.125 0.671 -10.984 1 94.38 194 ALA A CA 1
ATOM 1463 C C . ALA A 1 194 ? 21.625 0.441 -11.055 1 94.38 194 ALA A C 1
ATOM 1465 O O . ALA A 1 194 ? 22.078 -0.645 -11.43 1 94.38 194 ALA A O 1
ATOM 1466 N N . THR A 1 195 ? 22.375 1.432 -10.695 1 94.75 195 THR A N 1
ATOM 1467 C CA . THR A 1 195 ? 23.828 1.34 -10.766 1 94.75 195 THR A CA 1
ATOM 1468 C C . THR A 1 195 ? 24.344 0.244 -9.836 1 94.75 195 THR A C 1
ATOM 1470 O O . THR A 1 195 ? 25.156 -0.593 -10.25 1 94.75 195 THR A O 1
ATOM 1473 N N . GLU A 1 196 ? 23.844 0.226 -8.688 1 96.62 196 GLU A N 1
ATOM 1474 C CA . GLU A 1 196 ? 24.328 -0.747 -7.711 1 96.62 196 GLU A CA 1
ATOM 1475 C C . GLU A 1 196 ? 23.859 -2.158 -8.062 1 96.62 196 GLU A C 1
ATOM 1477 O O . GLU A 1 196 ? 24.641 -3.113 -7.961 1 96.62 196 GLU A O 1
ATOM 1482 N N . ARG A 1 197 ? 22.656 -2.305 -8.492 1 97.94 197 ARG A N 1
ATOM 1483 C CA . ARG A 1 197 ? 22.156 -3.633 -8.82 1 97.94 197 ARG A CA 1
ATOM 1484 C C . ARG A 1 197 ? 22.812 -4.164 -10.094 1 97.94 197 ARG A C 1
ATOM 1486 O O . ARG A 1 197 ? 23.094 -5.359 -10.203 1 97.94 197 ARG A O 1
ATOM 1493 N N . MET A 1 198 ? 23.125 -3.258 -11.023 1 98.25 198 MET A N 1
ATOM 1494 C CA . MET A 1 198 ? 23.891 -3.658 -12.195 1 98.25 198 MET A CA 1
ATOM 1495 C C . MET A 1 198 ? 25.281 -4.164 -11.789 1 98.25 198 MET A C 1
ATOM 1497 O O . MET A 1 198 ? 25.75 -5.172 -12.32 1 98.25 198 MET A O 1
ATOM 1501 N N . THR A 1 199 ? 25.875 -3.445 -10.867 1 98.12 199 THR A N 1
ATOM 1502 C CA . THR A 1 199 ? 27.188 -3.854 -10.375 1 98.12 199 THR A CA 1
ATOM 1503 C C . THR A 1 199 ? 27.125 -5.262 -9.789 1 98.12 199 THR A C 1
ATOM 1505 O O . THR A 1 199 ? 27.938 -6.113 -10.133 1 98.12 199 THR A O 1
ATOM 1508 N N . GLY A 1 200 ? 26.141 -5.527 -8.938 1 98.56 200 GLY A N 1
ATOM 1509 C CA . GLY A 1 200 ? 25.984 -6.852 -8.359 1 98.56 200 GLY A CA 1
ATOM 1510 C C . GLY A 1 200 ? 25.719 -7.926 -9.391 1 98.56 200 GLY A C 1
ATOM 1511 O O . GLY A 1 200 ? 26.266 -9.031 -9.297 1 98.56 200 GLY A O 1
ATOM 1512 N N . TYR A 1 201 ? 24.953 -7.578 -10.383 1 98.62 201 TYR A N 1
ATOM 1513 C CA . TYR A 1 201 ? 24.641 -8.477 -11.492 1 98.62 201 TYR A CA 1
ATOM 1514 C C . TYR A 1 201 ? 25.906 -8.859 -12.258 1 98.62 201 TYR A C 1
ATOM 1516 O O . TYR A 1 201 ? 26.188 -10.047 -12.438 1 98.62 201 TYR A O 1
ATOM 1524 N N . ARG A 1 202 ? 26.656 -7.93 -12.625 1 98.38 202 ARG A N 1
ATOM 1525 C CA . ARG A 1 202 ? 27.859 -8.156 -13.414 1 98.38 202 ARG A CA 1
ATOM 1526 C C . ARG A 1 202 ? 28.922 -8.906 -12.602 1 98.38 202 ARG A C 1
ATOM 1528 O O . ARG A 1 202 ? 29.625 -9.758 -13.133 1 98.38 202 ARG A O 1
ATOM 1535 N N . GLU A 1 203 ? 29.016 -8.562 -11.352 1 98.38 203 GLU A N 1
ATOM 1536 C CA . GLU A 1 203 ? 29.984 -9.258 -10.492 1 98.38 203 GLU A CA 1
ATOM 1537 C C . GLU A 1 203 ? 29.656 -10.742 -10.398 1 98.38 203 GLU A C 1
ATOM 1539 O O . GLU A 1 203 ? 30.562 -11.578 -10.469 1 98.38 203 GLU A O 1
ATOM 1544 N N . ALA A 1 204 ? 28.391 -11.07 -10.234 1 98.62 204 ALA A N 1
ATOM 1545 C CA . ALA A 1 204 ? 27.984 -12.469 -10.148 1 98.62 204 ALA A CA 1
ATOM 1546 C C . ALA A 1 204 ? 28.312 -13.227 -11.43 1 98.62 204 ALA A C 1
ATOM 1548 O O . ALA A 1 204 ? 28.844 -14.344 -11.383 1 98.62 204 ALA A O 1
ATOM 1549 N N . LEU A 1 205 ? 28.062 -12.602 -12.555 1 98.25 205 LEU A N 1
ATOM 1550 C CA . LEU A 1 205 ? 28.359 -13.219 -13.844 1 98.25 205 LEU A CA 1
ATOM 1551 C C . LEU A 1 205 ? 29.859 -13.438 -14 1 98.25 205 LEU A C 1
ATOM 1553 O O . LEU A 1 205 ? 30.297 -14.539 -14.359 1 98.25 205 LEU A O 1
ATOM 1557 N N . THR A 1 206 ? 30.578 -12.453 -13.695 1 97.69 206 THR A N 1
ATOM 1558 C CA . THR A 1 206 ? 32.031 -12.516 -13.836 1 97.69 206 THR A CA 1
ATOM 1559 C C . THR A 1 206 ? 32.625 -13.602 -12.945 1 97.69 206 THR A C 1
ATOM 1561 O O . THR A 1 206 ? 33.469 -14.383 -13.383 1 97.69 206 THR A O 1
ATOM 1564 N N . GLN A 1 207 ? 32.156 -13.656 -11.766 1 97.88 207 GLN A N 1
ATOM 1565 C CA . GLN A 1 207 ? 32.656 -14.641 -10.805 1 97.88 207 GLN A CA 1
ATOM 1566 C C . GLN A 1 207 ? 32.344 -16.062 -11.273 1 97.88 207 GLN A C 1
ATOM 1568 O O . GLN A 1 207 ? 33.094 -16.984 -10.961 1 97.88 207 GLN A O 1
ATOM 1573 N N . ALA A 1 208 ? 31.328 -16.188 -12.039 1 97.75 208 ALA A N 1
ATOM 1574 C CA . ALA A 1 208 ? 30.922 -17.5 -12.523 1 97.75 208 ALA A CA 1
ATOM 1575 C C . ALA A 1 208 ? 31.562 -17.812 -13.875 1 97.75 208 ALA A C 1
ATOM 1577 O O . ALA A 1 208 ? 31.344 -18.891 -14.445 1 97.75 208 ALA A O 1
ATOM 1578 N N . GLY A 1 209 ? 32.25 -16.859 -14.438 1 97.19 209 GLY A N 1
ATOM 1579 C CA . GLY A 1 209 ? 32.969 -17.078 -15.68 1 97.19 209 GLY A CA 1
ATOM 1580 C C . GLY A 1 209 ? 32.188 -16.703 -16.906 1 97.19 209 GLY A C 1
ATOM 1581 O O . GLY A 1 209 ? 32.562 -17.047 -18.031 1 97.19 209 GLY A O 1
ATOM 1582 N N . PHE A 1 210 ? 31.078 -15.992 -16.672 1 96.44 210 PHE A N 1
ATOM 1583 C CA . PHE A 1 210 ? 30.281 -15.523 -17.797 1 96.44 210 PHE A CA 1
ATOM 1584 C C . PHE A 1 210 ? 30.797 -14.172 -18.297 1 96.44 210 PHE A C 1
ATOM 1586 O O . PHE A 1 210 ? 31.234 -13.336 -17.5 1 96.44 210 PHE A O 1
ATOM 1593 N N . GLU A 1 211 ? 30.734 -13.93 -19.516 1 90.38 211 GLU A N 1
ATOM 1594 C CA . GLU A 1 211 ? 31.156 -12.656 -20.094 1 90.38 211 GLU A CA 1
ATOM 1595 C C . GLU A 1 211 ? 30.016 -11.641 -20.078 1 90.38 211 GLU A C 1
ATOM 1597 O O . GLU A 1 211 ? 28.875 -11.992 -20.359 1 90.38 211 GLU A O 1
ATOM 1602 N N . PRO A 1 212 ? 30.422 -10.469 -19.688 1 86.94 212 PRO A N 1
ATOM 1603 C CA . PRO A 1 212 ? 29.406 -9.422 -19.812 1 86.94 212 PRO A CA 1
ATOM 1604 C C . PRO A 1 212 ? 28.859 -9.289 -21.234 1 86.94 212 PRO A C 1
ATOM 1606 O O . PRO A 1 212 ? 29.609 -9.438 -22.203 1 86.94 212 PRO A O 1
ATOM 1609 N N . ASP A 1 213 ? 27.578 -9.133 -21.391 1 95.62 213 ASP A N 1
ATOM 1610 C CA . ASP A 1 213 ? 26.891 -8.977 -22.688 1 95.62 213 ASP A CA 1
ATOM 1611 C C . ASP A 1 213 ? 25.828 -7.887 -22.609 1 95.62 213 ASP A C 1
ATOM 1613 O O . ASP A 1 213 ? 24.781 -8.078 -22 1 95.62 213 ASP A O 1
ATOM 1617 N N . ALA A 1 214 ? 26.078 -6.785 -23.234 1 96.5 214 ALA A N 1
ATOM 1618 C CA . ALA A 1 214 ? 25.172 -5.645 -23.203 1 96.5 214 ALA A CA 1
ATOM 1619 C C . ALA A 1 214 ? 23.844 -5.988 -23.844 1 96.5 214 ALA A C 1
ATOM 1621 O O . ALA A 1 214 ? 22.812 -5.363 -23.547 1 96.5 214 ALA A O 1
ATOM 1622 N N . ALA A 1 215 ? 23.797 -7.004 -24.641 1 97.56 215 ALA A N 1
ATOM 1623 C CA . ALA A 1 215 ? 22.594 -7.379 -25.375 1 97.56 215 ALA A CA 1
ATOM 1624 C C . ALA A 1 215 ? 21.531 -7.93 -24.438 1 97.56 215 ALA A C 1
ATOM 1626 O O . ALA A 1 215 ? 20.359 -8.008 -24.797 1 97.56 215 ALA A O 1
ATOM 1627 N N . ILE A 1 216 ? 21.953 -8.32 -23.266 1 98.56 216 ILE A N 1
ATOM 1628 C CA . ILE A 1 216 ? 20.984 -8.938 -22.359 1 98.56 216 ILE A CA 1
ATOM 1629 C C . ILE A 1 216 ? 20.766 -8.047 -21.141 1 98.56 216 ILE A C 1
ATOM 1631 O O . ILE A 1 216 ? 20.297 -8.508 -20.094 1 98.56 216 ILE A O 1
ATOM 1635 N N . GLU A 1 217 ? 21.172 -6.801 -21.266 1 98.62 217 GLU A N 1
ATOM 1636 C CA . GLU A 1 217 ? 20.922 -5.785 -20.234 1 98.62 217 GLU A CA 1
ATOM 1637 C C . GLU A 1 217 ? 19.875 -4.785 -20.703 1 98.62 217 GLU A C 1
ATOM 1639 O O . GLU A 1 217 ? 20.078 -4.047 -21.672 1 98.62 217 GLU A O 1
ATOM 1644 N N . ALA A 1 218 ? 18.734 -4.777 -20.047 1 98.5 218 ALA A N 1
ATOM 1645 C CA . ALA A 1 218 ? 17.641 -3.857 -20.359 1 98.5 218 ALA A CA 1
ATOM 1646 C C . ALA A 1 218 ? 17.281 -3 -19.141 1 98.5 218 ALA A C 1
ATOM 1648 O O . ALA A 1 218 ? 17.656 -3.32 -18.016 1 98.5 218 ALA A O 1
ATOM 1649 N N . THR A 1 219 ? 16.656 -1.89 -19.375 1 98.31 219 THR A N 1
ATOM 1650 C CA . THR A 1 219 ? 16.219 -0.979 -18.328 1 98.31 219 THR A CA 1
ATOM 1651 C C . THR A 1 219 ? 14.727 -0.681 -18.469 1 98.31 219 THR A C 1
ATOM 1653 O O . THR A 1 219 ? 14.258 -0.329 -19.547 1 98.31 219 THR A O 1
ATOM 1656 N N . ALA A 1 220 ? 14.047 -0.825 -17.359 1 98.25 220 ALA A N 1
ATOM 1657 C CA . ALA A 1 220 ? 12.625 -0.5 -17.359 1 98.25 220 ALA A CA 1
ATOM 1658 C C . ALA A 1 220 ? 12.406 1.01 -17.391 1 98.25 220 ALA A C 1
ATOM 1660 O O . ALA A 1 220 ? 13.195 1.77 -16.828 1 98.25 220 ALA A O 1
ATOM 1661 N N . ARG A 1 221 ? 11.328 1.379 -18.031 1 96.56 221 ARG A N 1
ATOM 1662 C CA . ARG A 1 221 ? 10.852 2.744 -17.844 1 96.56 221 ARG A CA 1
ATOM 1663 C C . ARG A 1 221 ? 10.203 2.92 -16.469 1 96.56 221 ARG A C 1
ATOM 1665 O O . ARG A 1 221 ? 9.812 1.939 -15.836 1 96.56 221 ARG A O 1
ATOM 1672 N N . THR A 1 222 ? 10.125 4.125 -16.078 1 92.06 222 THR A N 1
ATOM 1673 C CA . THR A 1 222 ? 9.562 4.414 -14.758 1 92.06 222 THR A CA 1
ATOM 1674 C C . THR A 1 222 ? 8.156 3.834 -14.633 1 92.06 222 THR A C 1
ATOM 1676 O O . THR A 1 222 ? 7.773 3.35 -13.562 1 92.06 222 THR A O 1
ATOM 1679 N N . ASP A 1 223 ? 7.43 3.846 -15.727 1 92.94 223 ASP A N 1
ATOM 1680 C CA . ASP A 1 223 ? 6.051 3.371 -15.688 1 92.94 223 ASP A CA 1
ATOM 1681 C C . ASP A 1 223 ? 5.965 1.903 -16.094 1 92.94 223 ASP A C 1
ATOM 1683 O O . ASP A 1 223 ? 4.867 1.363 -16.266 1 92.94 223 ASP A O 1
ATOM 1687 N N . ASN A 1 224 ? 7.074 1.244 -16.391 1 97.25 224 ASN A N 1
ATOM 1688 C CA . ASN A 1 224 ? 7.195 -0.172 -16.719 1 97.25 224 ASN A CA 1
ATOM 1689 C C . ASN A 1 224 ? 6.539 -0.49 -18.062 1 97.25 224 ASN A C 1
ATOM 1691 O O . ASN A 1 224 ? 6.258 -1.653 -18.359 1 97.25 224 ASN A O 1
ATOM 1695 N N . SER A 1 225 ? 6.309 0.507 -18.891 1 97.88 225 SER A N 1
ATOM 1696 C CA . SER A 1 225 ? 5.559 0.324 -20.125 1 97.88 225 SER A CA 1
ATOM 1697 C C . SER A 1 225 ? 6.336 -0.528 -21.125 1 97.88 225 SER A C 1
ATOM 1699 O O . SER A 1 225 ? 5.754 -1.07 -22.078 1 97.88 225 SER A O 1
ATOM 1701 N N . ASN A 1 226 ? 7.633 -0.654 -20.922 1 98.62 226 ASN A N 1
ATOM 1702 C CA . ASN A 1 226 ? 8.445 -1.377 -21.891 1 98.62 226 ASN A CA 1
ATOM 1703 C C . ASN A 1 226 ? 8.828 -2.764 -21.391 1 98.62 226 ASN A C 1
ATOM 1705 O O . ASN A 1 226 ? 9.531 -3.51 -22.062 1 98.62 226 ASN A O 1
ATOM 1709 N N . VAL A 1 227 ? 8.367 -3.186 -20.266 1 98.75 227 VAL A N 1
ATOM 1710 C CA . VAL A 1 227 ? 8.891 -4.371 -19.594 1 98.75 227 VAL A CA 1
ATOM 1711 C C . VAL A 1 227 ? 8.445 -5.629 -20.344 1 98.75 227 VAL A C 1
ATOM 1713 O O . VAL A 1 227 ? 9.227 -6.562 -20.516 1 98.75 227 VAL A O 1
ATOM 1716 N N . GLN A 1 228 ? 7.281 -5.691 -20.766 1 98.62 228 GLN A N 1
ATOM 1717 C CA . GLN A 1 228 ? 6.805 -6.883 -21.453 1 98.62 228 GLN A CA 1
ATOM 1718 C C . GLN A 1 228 ? 7.559 -7.09 -22.766 1 98.62 228 GLN A C 1
ATOM 1720 O O . GLN A 1 228 ? 7.914 -8.219 -23.109 1 98.62 228 GLN A O 1
ATOM 1725 N N . GLN A 1 229 ? 7.785 -5.965 -23.438 1 98.56 229 GLN A N 1
ATOM 1726 C CA . GLN A 1 229 ? 8.57 -6.051 -24.656 1 98.56 229 GLN A CA 1
ATOM 1727 C C . GLN A 1 229 ? 9.992 -6.523 -24.375 1 98.56 229 GLN A C 1
ATOM 1729 O O . GLN A 1 229 ? 10.523 -7.383 -25.078 1 98.56 229 GLN A O 1
ATOM 1734 N N . MET A 1 230 ? 10.562 -6.031 -23.344 1 98.75 230 MET A N 1
ATOM 1735 C CA . MET A 1 230 ? 11.922 -6.41 -22.969 1 98.75 230 MET A CA 1
ATOM 1736 C C . MET A 1 230 ? 11.977 -7.875 -22.547 1 98.75 230 MET A C 1
ATOM 1738 O O . MET A 1 230 ? 12.961 -8.562 -22.812 1 98.75 230 MET A O 1
ATOM 1742 N N . THR A 1 231 ? 10.969 -8.258 -21.891 1 98.75 231 THR A N 1
ATOM 1743 C CA . THR A 1 231 ? 10.883 -9.656 -21.469 1 98.75 231 THR A CA 1
ATOM 1744 C C . THR A 1 231 ? 10.938 -10.586 -22.672 1 98.75 231 THR A C 1
ATOM 1746 O O . THR A 1 231 ? 11.727 -11.539 -22.688 1 98.75 231 THR A O 1
ATOM 1749 N N . ARG A 1 232 ? 10.156 -10.328 -23.672 1 98.56 232 ARG A N 1
ATOM 1750 C CA . ARG A 1 232 ? 10.164 -11.125 -24.891 1 98.56 232 ARG A CA 1
ATOM 1751 C C . ARG A 1 232 ? 11.523 -11.078 -25.562 1 98.56 232 ARG A C 1
ATOM 1753 O O . ARG A 1 232 ? 12.055 -12.109 -25.984 1 98.56 232 ARG A O 1
ATOM 1760 N N . GLN A 1 233 ? 12.062 -9.891 -25.672 1 98.56 233 GLN A N 1
ATOM 1761 C CA . GLN A 1 233 ? 13.352 -9.711 -26.328 1 98.56 233 GLN A CA 1
ATOM 1762 C C . GLN A 1 233 ? 14.438 -10.547 -25.656 1 98.56 233 GLN A C 1
ATOM 1764 O O . GLN A 1 233 ? 15.211 -11.234 -26.328 1 98.56 233 GLN A O 1
ATOM 1769 N N . LEU A 1 234 ? 14.477 -10.57 -24.359 1 98.81 234 LEU A N 1
ATOM 1770 C CA . LEU A 1 234 ? 15.531 -11.25 -23.609 1 98.81 234 LEU A CA 1
ATOM 1771 C C . LEU A 1 234 ? 15.336 -12.758 -23.641 1 98.81 234 LEU A C 1
ATOM 1773 O O . LEU A 1 234 ? 16.297 -13.508 -23.844 1 98.81 234 LEU A O 1
ATOM 1777 N N . LEU A 1 235 ? 14.125 -13.188 -23.453 1 98.56 235 LEU A N 1
ATOM 1778 C CA . LEU A 1 235 ? 13.883 -14.617 -23.281 1 98.56 235 LEU A CA 1
ATOM 1779 C C . LEU A 1 235 ? 13.773 -15.312 -24.641 1 98.56 235 LEU A C 1
ATOM 1781 O O . LEU A 1 235 ? 14.188 -16.469 -24.781 1 98.56 235 LEU A O 1
ATOM 1785 N N . VAL A 1 236 ? 13.258 -14.633 -25.656 1 98.25 236 VAL A N 1
ATOM 1786 C CA . VAL A 1 236 ? 13.023 -15.273 -26.938 1 98.25 236 VAL A CA 1
ATOM 1787 C C . VAL A 1 236 ? 14.156 -14.922 -27.906 1 98.25 236 VAL A C 1
ATOM 1789 O O . VAL A 1 236 ? 14.844 -15.812 -28.406 1 98.25 236 VAL A O 1
ATOM 1792 N N . ASN A 1 237 ? 14.398 -13.641 -28.109 1 98.19 237 ASN A N 1
ATOM 1793 C CA . ASN A 1 237 ? 15.383 -13.227 -29.109 1 98.19 237 ASN A CA 1
ATOM 1794 C C . ASN A 1 237 ? 16.812 -13.484 -28.625 1 98.19 237 ASN A C 1
ATOM 1796 O O . ASN A 1 237 ? 17.641 -14.008 -29.375 1 98.19 237 ASN A O 1
ATOM 1800 N N . GLN A 1 238 ? 17.062 -13.141 -27.391 1 98.25 238 GLN A N 1
ATOM 1801 C CA . GLN A 1 238 ? 18.422 -13.297 -26.859 1 98.25 238 GLN A CA 1
ATOM 1802 C C . GLN A 1 238 ? 18.594 -14.672 -26.219 1 98.25 238 GLN A C 1
ATOM 1804 O O . GLN A 1 238 ? 19.703 -15.023 -25.781 1 98.25 238 GLN A O 1
ATOM 1809 N N . LYS A 1 239 ? 17.531 -15.398 -26.047 1 97.75 239 LYS A N 1
ATOM 1810 C CA . LYS A 1 239 ? 17.531 -16.797 -25.625 1 97.75 239 LYS A CA 1
ATOM 1811 C C . LYS A 1 239 ? 18.062 -16.938 -24.203 1 97.75 239 LYS A C 1
ATOM 1813 O O . LYS A 1 239 ? 18.828 -17.859 -23.906 1 97.75 239 LYS A O 1
ATOM 1818 N N . CYS A 1 240 ? 17.766 -15.992 -23.375 1 98.5 240 CYS A N 1
ATOM 1819 C CA . CYS A 1 240 ? 18.078 -16.125 -21.953 1 98.5 240 CYS A CA 1
ATOM 1820 C C . CYS A 1 240 ? 17.25 -17.234 -21.328 1 98.5 240 CYS A C 1
ATOM 1822 O O . CYS A 1 240 ? 16.062 -17.391 -21.625 1 98.5 240 CYS A O 1
ATOM 1824 N N . ASP A 1 241 ? 17.906 -18.016 -20.484 1 98.31 241 ASP A N 1
ATOM 1825 C CA . ASP A 1 241 ? 17.172 -19.031 -19.734 1 98.31 241 ASP A CA 1
ATOM 1826 C C . ASP A 1 241 ? 16.984 -18.625 -18.281 1 98.31 241 ASP A C 1
ATOM 1828 O O . ASP A 1 241 ? 16.422 -19.375 -17.484 1 98.31 241 ASP A O 1
ATOM 1832 N N . GLY A 1 242 ? 17.5 -17.453 -17.844 1 98.25 242 GLY A N 1
ATOM 1833 C CA . GLY A 1 242 ? 17.297 -16.781 -16.578 1 98.25 242 GLY A CA 1
ATOM 1834 C C . GLY A 1 242 ? 17.078 -15.281 -16.703 1 98.25 242 GLY A C 1
ATOM 1835 O O . GLY A 1 242 ? 17.531 -14.672 -17.672 1 98.25 242 GLY A O 1
ATOM 1836 N N . LEU A 1 243 ? 16.406 -14.758 -15.797 1 98.81 243 LEU A N 1
ATOM 1837 C CA . LEU A 1 243 ? 16.125 -13.328 -15.797 1 98.81 243 LEU A CA 1
ATOM 1838 C C . LEU A 1 243 ? 16.156 -12.766 -14.383 1 98.81 243 LEU A C 1
ATOM 1840 O O . LEU A 1 243 ? 15.492 -13.289 -13.484 1 98.81 243 LEU A O 1
ATOM 1844 N N . PHE A 1 244 ? 16.984 -11.766 -14.172 1 98.81 244 PHE A N 1
ATOM 1845 C CA . PHE A 1 244 ? 16.969 -10.977 -12.945 1 98.81 244 PHE A CA 1
ATOM 1846 C C . PHE A 1 244 ? 16.188 -9.688 -13.148 1 98.81 244 PHE A C 1
ATOM 1848 O O . PHE A 1 244 ? 16.453 -8.938 -14.086 1 98.81 244 PHE A O 1
ATOM 1855 N N . VAL A 1 245 ? 15.258 -9.445 -12.242 1 98.69 245 VAL A N 1
ATOM 1856 C CA . VAL A 1 245 ? 14.375 -8.289 -12.32 1 98.69 245 VAL A CA 1
ATOM 1857 C C . VAL A 1 245 ? 14.609 -7.371 -11.125 1 98.69 245 VAL A C 1
ATOM 1859 O O . VAL A 1 245 ? 14.625 -7.824 -9.977 1 98.69 245 VAL A O 1
ATOM 1862 N N . ALA A 1 246 ? 14.703 -6.121 -11.344 1 97.56 246 ALA A N 1
ATOM 1863 C CA . ALA A 1 246 ? 15.305 -5.195 -10.391 1 97.56 246 ALA A CA 1
ATOM 1864 C C . ALA A 1 246 ? 14.344 -4.883 -9.25 1 97.56 246 ALA A C 1
ATOM 1866 O O . ALA A 1 246 ? 14.758 -4.402 -8.188 1 97.56 246 ALA A O 1
ATOM 1867 N N . ASP A 1 247 ? 13.008 -4.969 -9.445 1 95.19 247 ASP A N 1
ATOM 1868 C CA . ASP A 1 247 ? 12.102 -4.758 -8.32 1 95.19 247 ASP A CA 1
ATOM 1869 C C . ASP A 1 247 ? 10.781 -5.496 -8.531 1 95.19 247 ASP A C 1
ATOM 1871 O O . ASP A 1 247 ? 10.578 -6.129 -9.57 1 95.19 247 ASP A O 1
ATOM 1875 N N . ASN A 1 248 ? 9.922 -5.449 -7.574 1 96.31 248 ASN A N 1
ATOM 1876 C CA . ASN A 1 248 ? 8.703 -6.254 -7.543 1 96.31 248 ASN A CA 1
ATOM 1877 C C . ASN A 1 248 ? 7.699 -5.785 -8.586 1 96.31 248 ASN A C 1
ATOM 1879 O O . ASN A 1 248 ? 6.945 -6.594 -9.141 1 96.31 248 ASN A O 1
ATOM 1883 N N . THR A 1 249 ? 7.68 -4.496 -8.906 1 96.81 249 THR A N 1
ATOM 1884 C CA . THR A 1 249 ? 6.711 -4.008 -9.883 1 96.81 249 THR A CA 1
ATOM 1885 C C . THR A 1 249 ? 7.105 -4.441 -11.289 1 96.81 249 THR A C 1
ATOM 1887 O O . THR A 1 249 ? 6.242 -4.762 -12.109 1 96.81 249 THR A O 1
ATOM 1890 N N . ILE A 1 250 ? 8.375 -4.465 -11.602 1 98.06 250 ILE A N 1
ATOM 1891 C CA . ILE A 1 250 ? 8.867 -4.973 -12.875 1 98.06 250 ILE A CA 1
ATOM 1892 C C . ILE A 1 250 ? 8.57 -6.465 -12.984 1 98.06 250 ILE A C 1
ATOM 1894 O O . ILE A 1 250 ? 8.133 -6.941 -14.039 1 98.06 250 ILE A O 1
ATOM 1898 N N . MET A 1 251 ? 8.781 -7.184 -11.898 1 98.19 251 MET A N 1
ATOM 1899 C CA . MET A 1 251 ? 8.516 -8.617 -11.883 1 98.19 251 MET A CA 1
ATOM 1900 C C . MET A 1 251 ? 7.059 -8.906 -12.242 1 98.19 251 MET A C 1
ATOM 1902 O O . MET A 1 251 ? 6.77 -9.867 -12.961 1 98.19 251 MET A O 1
ATOM 1906 N N . GLU A 1 252 ? 6.152 -8.078 -11.75 1 97.31 252 GLU A N 1
ATOM 1907 C CA . GLU A 1 252 ? 4.738 -8.273 -12.062 1 97.31 252 GLU A CA 1
ATOM 1908 C C . GLU A 1 252 ? 4.492 -8.227 -13.57 1 97.31 252 GLU A C 1
ATOM 1910 O O . GLU A 1 252 ? 3.723 -9.023 -14.109 1 97.31 252 GLU A O 1
ATOM 1915 N N . GLU A 1 253 ? 5.148 -7.305 -14.266 1 98.19 253 GLU A N 1
ATOM 1916 C CA . GLU A 1 253 ? 4.988 -7.188 -15.719 1 98.19 253 GLU A CA 1
ATOM 1917 C C . GLU A 1 253 ? 5.637 -8.367 -16.438 1 98.19 253 GLU A C 1
ATOM 1919 O O . GLU A 1 253 ? 5.141 -8.812 -17.469 1 98.19 253 GLU A O 1
ATOM 1924 N N . VAL A 1 254 ? 6.742 -8.82 -15.898 1 98.38 254 VAL A N 1
ATOM 1925 C CA . VAL A 1 254 ? 7.387 -10.008 -16.453 1 98.38 254 VAL A CA 1
ATOM 1926 C C . VAL A 1 254 ? 6.441 -11.203 -16.344 1 98.38 254 VAL A C 1
ATOM 1928 O O . VAL A 1 254 ? 6.215 -11.914 -17.328 1 98.38 254 VAL A O 1
ATOM 1931 N N . LEU A 1 255 ? 5.863 -11.398 -15.188 1 97.38 255 LEU A N 1
ATOM 1932 C CA . LEU A 1 255 ? 4.961 -12.516 -14.945 1 97.38 255 LEU A CA 1
ATOM 1933 C C . LEU A 1 255 ? 3.738 -12.438 -15.852 1 97.38 255 LEU A C 1
ATOM 1935 O O . LEU A 1 255 ? 3.203 -13.461 -16.266 1 97.38 255 LEU A O 1
ATOM 1939 N N . ARG A 1 256 ? 3.312 -11.211 -16.156 1 96.94 256 ARG A N 1
ATOM 1940 C CA . ARG A 1 256 ? 2.16 -11.016 -17.031 1 96.94 256 ARG A CA 1
ATOM 1941 C C . ARG A 1 256 ? 2.459 -11.484 -18.453 1 96.94 256 ARG A C 1
ATOM 1943 O O . ARG A 1 256 ? 1.572 -11.977 -19.141 1 96.94 256 ARG A O 1
ATOM 1950 N N . LYS A 1 257 ? 3.654 -11.344 -18.812 1 97.38 257 LYS A N 1
ATOM 1951 C CA . LYS A 1 257 ? 4.047 -11.625 -20.188 1 97.38 257 LYS A CA 1
ATOM 1952 C C . LYS A 1 257 ? 4.391 -13.102 -20.375 1 97.38 257 LYS A C 1
ATOM 1954 O O . LYS A 1 257 ? 4.191 -13.664 -21.453 1 97.38 257 LYS A O 1
ATOM 1959 N N . LEU A 1 258 ? 4.809 -13.82 -19.422 1 96.19 258 LEU A N 1
ATOM 1960 C CA . LEU A 1 258 ? 5.426 -15.141 -19.484 1 96.19 258 LEU A CA 1
ATOM 1961 C C . LEU A 1 258 ? 4.469 -16.156 -20.109 1 96.19 258 LEU A C 1
ATOM 1963 O O . LEU A 1 258 ? 4.855 -16.922 -20.984 1 96.19 258 LEU A O 1
ATOM 1967 N N . PRO A 1 259 ? 3.211 -16.172 -19.703 1 93.25 259 PRO A N 1
ATOM 1968 C CA . PRO A 1 259 ? 2.311 -17.188 -20.266 1 93.25 259 PRO A CA 1
ATOM 1969 C C . PRO A 1 259 ? 2.18 -17.094 -21.781 1 93.25 259 PRO A C 1
ATOM 1971 O O . PRO A 1 259 ? 2.006 -18.109 -22.453 1 93.25 259 PRO A O 1
ATOM 1974 N N . ALA A 1 260 ? 2.328 -15.969 -22.328 1 95.06 260 ALA A N 1
ATOM 1975 C CA . ALA A 1 260 ? 2.135 -15.758 -23.75 1 95.06 260 ALA A CA 1
ATOM 1976 C C . ALA A 1 260 ? 3.348 -16.234 -24.547 1 95.06 260 ALA A C 1
ATOM 1978 O O . ALA A 1 260 ? 3.283 -16.359 -25.766 1 95.06 260 ALA A O 1
ATOM 1979 N N . LEU A 1 261 ? 4.434 -16.469 -23.906 1 96.12 261 LEU A N 1
ATOM 1980 C CA . LEU A 1 261 ? 5.676 -16.766 -24.609 1 96.12 261 LEU A CA 1
ATOM 1981 C C . LEU A 1 261 ? 5.84 -18.281 -24.781 1 96.12 261 LEU A C 1
ATOM 1983 O O . LEU A 1 261 ? 6.656 -18.719 -25.594 1 96.12 261 LEU A O 1
ATOM 1987 N N . ASP A 1 262 ? 5.094 -19.109 -24.109 1 93.19 262 ASP A N 1
ATOM 1988 C CA . ASP A 1 262 ? 5.133 -20.562 -24.234 1 93.19 262 ASP A CA 1
ATOM 1989 C C . ASP A 1 262 ? 6.57 -21.078 -24.172 1 93.19 262 ASP A C 1
ATOM 1991 O O . ASP A 1 262 ? 7.016 -21.797 -25.078 1 93.19 262 ASP A O 1
ATOM 1995 N N . LEU A 1 263 ? 7.258 -20.719 -23.188 1 93.69 263 LEU A N 1
ATOM 1996 C CA .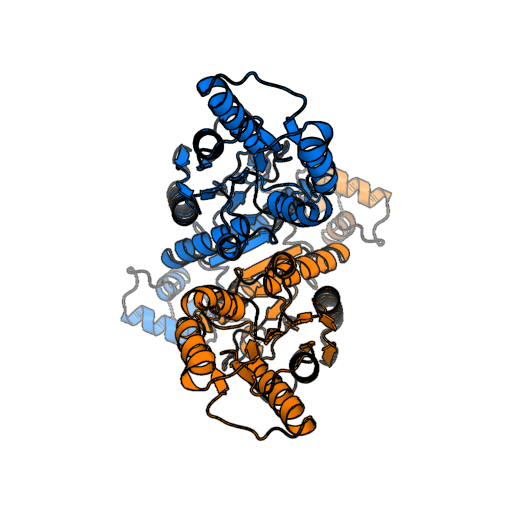 LEU A 1 263 ? 8.648 -21.094 -22.984 1 93.69 263 LEU A CA 1
ATOM 1997 C C . LEU A 1 263 ? 8.766 -22.219 -21.953 1 93.69 263 LEU A C 1
ATOM 1999 O O . LEU A 1 263 ? 7.883 -22.375 -21.109 1 93.69 263 LEU A O 1
ATOM 2003 N N . PRO A 1 264 ? 9.883 -22.969 -22.094 1 91.75 264 PRO A N 1
ATOM 2004 C CA . PRO A 1 264 ? 10.195 -23.844 -20.969 1 91.75 264 PRO A CA 1
ATOM 2005 C C . PRO A 1 264 ? 10.43 -23.062 -19.672 1 91.75 264 PRO A C 1
ATOM 2007 O O . PRO A 1 264 ? 10.516 -21.844 -19.688 1 91.75 264 PRO A O 1
ATOM 2010 N N . PRO A 1 265 ? 10.477 -23.766 -18.578 1 91 265 PRO A N 1
ATOM 2011 C CA . PRO A 1 265 ? 10.719 -23.094 -17.312 1 91 265 PRO A CA 1
ATOM 2012 C C . PRO A 1 265 ? 11.992 -22.25 -17.312 1 91 265 PRO A C 1
ATOM 2014 O O . PRO A 1 265 ? 13.016 -22.688 -17.844 1 91 265 PRO A O 1
ATOM 2017 N N . ILE A 1 266 ? 11.867 -21.094 -16.859 1 96.31 266 ILE A N 1
ATOM 2018 C CA . ILE A 1 266 ? 12.992 -20.156 -16.781 1 96.31 266 ILE A CA 1
ATOM 2019 C C . ILE A 1 266 ? 13.359 -19.906 -15.312 1 96.31 266 ILE A C 1
ATOM 2021 O O . ILE A 1 266 ? 12.516 -20.062 -14.422 1 96.31 266 ILE A O 1
ATOM 2025 N N . HIS A 1 267 ? 14.641 -19.594 -15.07 1 97.75 267 HIS A N 1
ATOM 2026 C CA . HIS A 1 267 ? 15.086 -19.203 -13.742 1 97.75 267 HIS A CA 1
ATOM 2027 C C . HIS A 1 267 ? 14.789 -17.719 -13.484 1 97.75 267 HIS A C 1
ATOM 2029 O O . HIS A 1 267 ? 15.367 -16.844 -14.133 1 97.75 267 HIS A O 1
ATOM 2035 N N . LEU A 1 268 ? 13.914 -17.484 -12.57 1 98.31 268 LEU A N 1
ATOM 2036 C CA . LEU A 1 268 ? 13.523 -16.109 -12.281 1 98.31 268 LEU A CA 1
ATOM 2037 C C . LEU A 1 268 ? 14.094 -15.648 -10.945 1 98.31 268 LEU A C 1
ATOM 2039 O O . LEU A 1 268 ? 14.086 -16.406 -9.969 1 98.31 268 LEU A O 1
ATOM 2043 N N . GLY A 1 269 ? 14.602 -14.469 -10.914 1 98.69 269 GLY A N 1
ATOM 2044 C CA . GLY A 1 269 ? 15.078 -13.805 -9.711 1 98.69 269 GLY A CA 1
ATOM 2045 C C . GLY A 1 269 ? 14.781 -12.312 -9.695 1 98.69 269 GLY A C 1
ATOM 2046 O O . GLY A 1 269 ? 14.539 -11.711 -10.742 1 98.69 269 GLY A O 1
ATOM 2047 N N . GLY A 1 270 ? 14.805 -11.797 -8.547 1 98.44 270 GLY A N 1
ATOM 2048 C CA . GLY A 1 270 ? 14.539 -10.367 -8.492 1 98.44 270 GLY A CA 1
ATOM 2049 C C . GLY A 1 270 ? 14.797 -9.766 -7.121 1 98.44 270 GLY A C 1
ATOM 2050 O O . GLY A 1 270 ? 15.062 -10.492 -6.16 1 98.44 270 GLY A O 1
ATOM 2051 N N . PHE A 1 271 ? 14.812 -8.484 -7.117 1 97.38 271 PHE A N 1
ATOM 2052 C CA . PHE A 1 271 ? 14.914 -7.719 -5.879 1 97.38 271 PHE A CA 1
ATOM 2053 C C . PHE A 1 271 ? 13.523 -7.391 -5.336 1 97.38 271 PHE A C 1
ATOM 2055 O O . PHE A 1 271 ? 12.578 -7.188 -6.102 1 97.38 271 PHE A O 1
ATOM 2062 N N . ASP A 1 272 ? 13.344 -7.371 -3.945 1 97.19 272 ASP A N 1
ATOM 2063 C CA . ASP A 1 272 ? 12.086 -7.18 -3.227 1 97.19 272 ASP A CA 1
ATOM 2064 C C . ASP A 1 272 ? 11.25 -8.453 -3.227 1 97.19 272 ASP A C 1
ATOM 2066 O O . ASP A 1 272 ? 10.805 -8.914 -4.281 1 97.19 272 ASP A O 1
ATOM 2070 N N . ASP A 1 273 ? 11.047 -8.938 -2.115 1 96.75 273 ASP A N 1
ATOM 2071 C CA . ASP A 1 273 ? 10.234 -10.141 -1.94 1 96.75 273 ASP A CA 1
ATOM 2072 C C . ASP A 1 273 ? 8.773 -9.781 -1.696 1 96.75 273 ASP A C 1
ATOM 2074 O O . ASP A 1 273 ? 8.469 -8.75 -1.099 1 96.75 273 ASP A O 1
ATOM 2078 N N . GLN A 1 274 ? 7.926 -10.57 -2.268 1 95.75 274 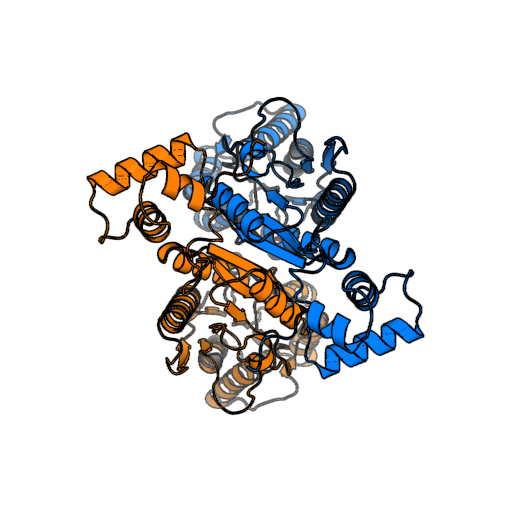GLN A N 1
ATOM 2079 C CA . GLN A 1 274 ? 6.488 -10.477 -2.033 1 95.75 274 GLN A CA 1
ATOM 2080 C C . GLN A 1 274 ? 5.922 -11.797 -1.512 1 95.75 274 GLN A C 1
ATOM 2082 O O . GLN A 1 274 ? 6.332 -12.867 -1.955 1 95.75 274 GLN A O 1
ATOM 2087 N N . ASP A 1 275 ? 4.922 -11.68 -0.643 1 93.44 275 ASP A N 1
ATOM 2088 C CA . ASP A 1 275 ? 4.348 -12.875 -0.026 1 93.44 275 ASP A CA 1
ATOM 2089 C C . ASP A 1 275 ? 3.676 -13.758 -1.069 1 93.44 275 ASP A C 1
ATOM 2091 O O . ASP A 1 275 ? 3.793 -14.984 -1.018 1 93.44 275 ASP A O 1
ATOM 2095 N N . TRP A 1 276 ? 3.045 -13.148 -2.02 1 95.44 276 TRP A N 1
ATOM 2096 C CA . TRP A 1 276 ? 2.23 -13.922 -2.953 1 95.44 276 TRP A CA 1
ATOM 2097 C C . TRP A 1 276 ? 3.107 -14.664 -3.957 1 95.44 276 TRP A C 1
ATOM 2099 O O . TRP A 1 276 ? 2.625 -15.531 -4.688 1 95.44 276 TRP A O 1
ATOM 2109 N N . PHE A 1 277 ? 4.469 -14.383 -3.965 1 96.44 277 PHE A N 1
ATOM 2110 C CA . PHE A 1 277 ? 5.371 -15.172 -4.793 1 96.44 277 PHE A CA 1
ATOM 2111 C C . PHE A 1 277 ? 5.309 -16.656 -4.41 1 96.44 277 PHE A C 1
ATOM 2113 O O . PHE A 1 277 ? 5.547 -17.531 -5.246 1 96.44 277 PHE A O 1
ATOM 2120 N N . ASP A 1 278 ? 4.906 -16.938 -3.168 1 94.88 278 ASP A N 1
ATOM 2121 C CA . ASP A 1 278 ? 4.824 -18.297 -2.662 1 94.88 278 ASP A CA 1
ATOM 2122 C C . ASP A 1 278 ? 3.693 -19.062 -3.338 1 94.88 278 ASP A C 1
ATOM 2124 O O . ASP A 1 278 ? 3.656 -20.297 -3.285 1 94.88 278 ASP A O 1
ATOM 2128 N N . PHE A 1 279 ? 2.781 -18.344 -3.934 1 94.69 279 PHE A N 1
ATOM 2129 C CA . PHE A 1 279 ? 1.603 -18.984 -4.496 1 94.69 279 PHE A CA 1
ATOM 2130 C C . PHE A 1 279 ? 1.812 -19.297 -5.973 1 94.69 279 PHE A C 1
ATOM 2132 O O . PHE A 1 279 ? 0.954 -19.922 -6.609 1 94.69 279 PHE A O 1
ATOM 2139 N N . LEU A 1 280 ? 2.939 -18.891 -6.539 1 93.88 280 LEU A N 1
ATOM 2140 C CA . LEU A 1 280 ? 3.178 -19.016 -7.973 1 93.88 280 LEU A CA 1
ATOM 2141 C C . LEU A 1 280 ? 3.654 -20.422 -8.336 1 93.88 280 LEU A C 1
ATOM 2143 O O . LEU A 1 280 ? 4.348 -21.062 -7.543 1 93.88 280 LEU A O 1
ATOM 2147 N N . PRO A 1 281 ? 3.283 -20.844 -9.539 1 89.5 281 PRO A N 1
ATOM 2148 C CA . PRO A 1 281 ? 3.793 -22.141 -9.992 1 89.5 281 PRO A CA 1
ATOM 2149 C C . PRO A 1 281 ? 5.297 -22.125 -10.25 1 89.5 281 PRO A C 1
ATOM 2151 O O . PRO A 1 281 ? 5.977 -23.125 -10.008 1 89.5 281 PRO A O 1
ATOM 2154 N N . GLN A 1 282 ? 5.766 -21.062 -10.727 1 89 282 GLN A N 1
ATOM 2155 C CA . GLN A 1 282 ? 7.195 -20.906 -10.984 1 89 282 GLN A CA 1
ATOM 2156 C C . GLN A 1 282 ? 7.895 -20.219 -9.812 1 89 282 GLN A C 1
ATOM 2158 O O . GLN A 1 282 ? 7.508 -19.109 -9.414 1 89 282 GLN A O 1
ATOM 2163 N N . PRO A 1 283 ? 8.945 -20.922 -9.328 1 93.62 283 PRO A N 1
ATOM 2164 C CA . PRO A 1 283 ? 9.648 -20.312 -8.195 1 93.62 283 PRO A CA 1
ATOM 2165 C C . PRO A 1 283 ? 10.453 -19.078 -8.594 1 93.62 283 PRO A C 1
ATOM 2167 O O . PRO A 1 283 ? 11 -19.016 -9.695 1 93.62 283 PRO A O 1
ATOM 2170 N N . ILE A 1 284 ? 10.531 -18.156 -7.699 1 97.5 284 ILE A N 1
ATOM 2171 C CA . ILE A 1 284 ? 11.312 -16.938 -7.883 1 97.5 284 ILE A CA 1
ATOM 2172 C C . ILE A 1 284 ? 12.305 -16.781 -6.738 1 97.5 284 ILE A C 1
ATOM 2174 O O . ILE A 1 284 ? 11.922 -16.797 -5.566 1 97.5 284 ILE A O 1
ATOM 2178 N N . VAL A 1 285 ? 13.594 -16.656 -7.016 1 98.56 285 VAL A N 1
ATOM 2179 C CA . VAL A 1 285 ? 14.609 -16.328 -6.027 1 98.56 285 VAL A CA 1
ATOM 2180 C C . VAL A 1 285 ? 14.617 -14.812 -5.793 1 98.56 285 VAL A C 1
ATOM 2182 O O . VAL A 1 285 ? 14.664 -14.031 -6.742 1 98.56 285 VAL A O 1
ATOM 2185 N N . THR A 1 286 ? 14.547 -14.438 -4.543 1 98.69 286 THR A N 1
ATOM 2186 C CA . THR A 1 286 ? 14.461 -12.992 -4.332 1 98.69 286 THR A CA 1
ATOM 2187 C C . THR A 1 286 ? 15.484 -12.531 -3.301 1 98.69 286 THR A C 1
ATOM 2189 O O . THR A 1 286 ? 15.945 -13.328 -2.475 1 98.69 286 THR A O 1
ATOM 2192 N N . ALA A 1 287 ? 15.953 -11.305 -3.445 1 98.75 287 ALA A N 1
ATOM 2193 C CA . ALA A 1 287 ? 16.594 -10.578 -2.355 1 98.75 287 ALA A CA 1
ATOM 2194 C C . ALA A 1 287 ? 15.562 -9.867 -1.486 1 98.75 287 ALA A C 1
ATOM 2196 O O . ALA A 1 287 ? 14.953 -8.891 -1.915 1 98.75 287 ALA A O 1
ATOM 2197 N N . ARG A 1 288 ? 15.375 -10.367 -0.307 1 98.38 288 ARG A N 1
ATOM 2198 C CA . ARG A 1 288 ? 14.453 -9.75 0.635 1 98.38 288 ARG A CA 1
ATOM 2199 C C . ARG A 1 288 ? 15.133 -8.648 1.43 1 98.38 288 ARG A C 1
ATOM 2201 O O . ARG A 1 288 ? 16.141 -8.883 2.098 1 98.38 288 ARG A O 1
ATOM 2208 N N . GLN A 1 289 ? 14.633 -7.465 1.303 1 98.25 289 GLN A N 1
ATOM 2209 C CA . GLN A 1 289 ? 15.188 -6.34 2.041 1 98.25 289 GLN A CA 1
ATOM 2210 C C . GLN A 1 289 ? 14.836 -6.422 3.521 1 98.25 289 GLN A C 1
ATOM 2212 O O . GLN A 1 289 ? 13.781 -6.945 3.887 1 98.25 289 GLN A O 1
ATOM 2217 N N . PRO A 1 290 ? 15.695 -5.938 4.363 1 98.44 290 PRO A N 1
ATOM 2218 C CA . PRO A 1 290 ? 15.414 -5.895 5.801 1 98.44 290 PRO A CA 1
ATOM 2219 C C . PRO A 1 290 ? 14.531 -4.707 6.195 1 98.44 290 PRO A C 1
ATOM 2221 O O . PRO A 1 290 ? 14.977 -3.826 6.934 1 98.44 290 PRO A O 1
ATOM 2224 N N . ILE A 1 291 ? 13.344 -4.742 5.867 1 98.56 291 ILE A N 1
ATOM 2225 C CA . ILE A 1 291 ? 12.43 -3.605 5.938 1 98.56 291 ILE A CA 1
ATOM 2226 C C . ILE A 1 291 ? 12.258 -3.17 7.391 1 98.56 291 ILE A C 1
ATOM 2228 O O . ILE A 1 291 ? 12.266 -1.973 7.691 1 98.56 291 ILE A O 1
ATOM 2232 N N . ALA A 1 292 ? 12.086 -4.16 8.289 1 98.31 292 ALA A N 1
ATOM 2233 C CA . ALA A 1 292 ? 11.922 -3.842 9.711 1 98.31 292 ALA A CA 1
ATOM 2234 C C . ALA A 1 292 ? 13.117 -3.051 10.234 1 98.31 292 ALA A C 1
ATOM 2236 O O . ALA A 1 292 ? 12.953 -2.029 10.906 1 98.31 292 ALA A O 1
ATOM 2237 N N . GLN A 1 293 ? 14.258 -3.486 9.859 1 98.69 293 GLN A N 1
ATOM 2238 C CA . GLN A 1 293 ? 15.477 -2.82 10.312 1 98.69 293 GLN A CA 1
ATOM 2239 C C . GLN A 1 293 ? 15.641 -1.462 9.641 1 98.69 293 GLN A C 1
ATOM 2241 O O . GLN A 1 293 ? 16.078 -0.5 10.273 1 98.69 293 GLN A O 1
ATOM 2246 N N . LEU A 1 294 ? 15.328 -1.395 8.383 1 98.69 294 LEU A N 1
ATOM 2247 C CA . LEU A 1 294 ? 15.406 -0.13 7.66 1 98.69 294 LEU A CA 1
ATOM 2248 C C . LEU A 1 294 ? 14.555 0.935 8.336 1 98.69 294 LEU A C 1
ATOM 2250 O O . LEU A 1 294 ? 15.031 2.031 8.633 1 98.69 294 LEU A O 1
ATOM 2254 N N . GLY A 1 295 ? 13.297 0.57 8.617 1 98.75 295 GLY A N 1
ATOM 2255 C CA . GLY A 1 295 ? 12.367 1.509 9.234 1 98.75 295 GLY A CA 1
ATOM 2256 C C . GLY A 1 295 ? 12.789 1.921 10.633 1 98.75 295 GLY A C 1
ATOM 2257 O O . GLY A 1 295 ? 12.789 3.109 10.961 1 98.75 295 GLY A O 1
ATOM 2258 N N . GLN A 1 296 ? 13.172 0.946 11.422 1 98.69 296 GLN A N 1
ATOM 2259 C CA . GLN A 1 296 ? 13.586 1.22 12.797 1 98.69 296 GLN A CA 1
ATOM 2260 C C . GLN A 1 296 ? 14.828 2.111 12.828 1 98.69 296 GLN A C 1
ATOM 2262 O O . GLN A 1 296 ? 14.875 3.09 13.57 1 98.69 296 GLN A O 1
ATOM 2267 N N . THR A 1 297 ? 15.797 1.776 11.984 1 98.75 297 THR A N 1
ATOM 2268 C CA . THR A 1 297 ? 17.031 2.543 11.93 1 98.75 297 THR A CA 1
ATOM 2269 C C . THR A 1 297 ? 16.766 3.979 11.484 1 98.75 297 THR A C 1
ATOM 2271 O O . THR A 1 297 ? 17.328 4.922 12.039 1 98.75 297 THR A O 1
ATOM 2274 N N . ALA A 1 298 ? 15.906 4.164 10.508 1 98.69 298 ALA A N 1
ATOM 2275 C CA . ALA A 1 298 ? 15.562 5.496 10.016 1 98.69 298 ALA A CA 1
ATOM 2276 C C . ALA A 1 298 ? 14.969 6.355 11.125 1 98.69 298 ALA A C 1
ATOM 2278 O O . ALA A 1 298 ? 15.367 7.512 11.305 1 98.69 298 ALA A O 1
ATOM 2279 N N . ILE A 1 299 ? 14.031 5.789 11.875 1 98.81 299 ILE A N 1
ATOM 2280 C CA . ILE A 1 299 ? 13.367 6.52 12.961 1 98.81 299 ILE A CA 1
ATOM 2281 C C . ILE A 1 299 ? 14.375 6.82 14.062 1 98.81 299 ILE A C 1
ATOM 2283 O O . ILE A 1 299 ? 14.422 7.941 14.578 1 98.81 299 ILE A O 1
ATOM 2287 N N . ASP A 1 300 ? 15.242 5.805 14.398 1 98.69 300 ASP A N 1
ATOM 2288 C CA . ASP A 1 300 ? 16.25 6.02 15.43 1 98.69 300 ASP A CA 1
ATOM 2289 C C . ASP A 1 300 ? 17.172 7.184 15.07 1 98.69 300 ASP A C 1
ATOM 2291 O O . ASP A 1 300 ? 17.438 8.055 15.898 1 98.69 300 ASP A O 1
ATOM 2295 N N . ARG A 1 301 ? 17.578 7.176 13.852 1 98.44 301 ARG A N 1
ATOM 2296 C CA . ARG A 1 301 ? 18.484 8.227 13.398 1 98.44 301 ARG A CA 1
ATOM 2297 C C . ARG A 1 301 ? 17.781 9.578 13.367 1 98.44 301 ARG A C 1
ATOM 2299 O O . ARG A 1 301 ? 18.359 10.602 13.742 1 98.44 301 ARG A O 1
ATOM 2306 N N . LEU A 1 302 ? 16.531 9.633 12.906 1 98.56 302 LEU A N 1
ATOM 2307 C CA . LEU A 1 302 ? 15.789 10.883 12.82 1 98.56 302 LEU A CA 1
ATOM 2308 C C . LEU A 1 302 ? 15.57 11.477 14.203 1 98.56 302 LEU A C 1
ATOM 2310 O O . LEU A 1 302 ? 15.781 12.672 14.414 1 98.56 302 LEU A O 1
ATOM 2314 N N . LEU A 1 303 ? 15.18 10.664 15.148 1 98.25 303 LEU A N 1
ATOM 2315 C CA . LEU A 1 303 ? 14.922 11.133 16.5 1 98.25 303 LEU A CA 1
ATOM 2316 C C . LEU A 1 303 ? 16.203 11.617 17.172 1 98.25 303 LEU A C 1
ATOM 2318 O O . LEU A 1 303 ? 16.188 12.617 17.891 1 98.25 303 LEU A O 1
ATOM 2322 N N . ALA A 1 304 ? 17.328 10.891 16.922 1 98 304 ALA A N 1
ATOM 2323 C CA . ALA A 1 304 ? 18.609 11.344 17.438 1 98 304 ALA A CA 1
ATOM 2324 C C . ALA A 1 304 ? 18.953 12.734 16.891 1 98 304 ALA A C 1
ATOM 2326 O O . ALA A 1 304 ? 19.438 13.594 17.641 1 98 304 ALA A O 1
ATOM 2327 N N . LYS A 1 305 ? 18.656 12.938 15.633 1 96.81 305 LYS A N 1
ATOM 2328 C CA . LYS A 1 305 ? 18.922 14.219 15 1 96.81 305 LYS A CA 1
ATOM 2329 C C . LYS A 1 305 ? 18.016 15.312 15.547 1 96.81 305 LYS A C 1
ATOM 2331 O O . LYS A 1 305 ? 18.438 16.469 15.672 1 96.81 305 LYS A O 1
ATOM 2336 N N . ILE A 1 306 ? 16.766 14.984 15.773 1 96.06 306 ILE A N 1
ATOM 2337 C CA . ILE A 1 306 ? 15.82 15.93 16.375 1 96.06 306 ILE A CA 1
ATOM 2338 C C . ILE A 1 306 ? 16.328 16.359 17.75 1 96.06 306 ILE A C 1
ATOM 2340 O O . ILE A 1 306 ? 16.266 17.547 18.094 1 96.06 306 ILE A O 1
ATOM 2344 N N . ASP A 1 307 ? 16.875 15.453 18.469 1 95 307 ASP A N 1
ATOM 2345 C CA . ASP A 1 307 ? 17.359 15.711 19.828 1 95 307 ASP A CA 1
ATOM 2346 C C . ASP A 1 307 ? 18.703 16.438 19.812 1 95 307 ASP A C 1
ATOM 2348 O O . ASP A 1 307 ? 18.969 17.266 20.672 1 95 307 ASP A O 1
ATOM 2352 N N . ASP A 1 308 ? 19.5 16.078 18.828 1 95.5 308 ASP A N 1
ATOM 2353 C CA . ASP A 1 308 ? 20.812 16.688 18.672 1 95.5 308 ASP A CA 1
ATOM 2354 C C . ASP A 1 308 ? 21.047 17.125 17.219 1 95.5 308 ASP A C 1
ATOM 2356 O O . ASP A 1 308 ? 21.641 16.391 16.422 1 95.5 308 ASP A O 1
ATOM 2360 N N . PRO A 1 309 ? 20.719 18.297 16.922 1 90.06 309 PRO A N 1
ATOM 2361 C CA . PRO A 1 309 ? 20.812 18.797 15.547 1 90.06 309 PRO A CA 1
ATOM 2362 C C . PRO A 1 309 ? 22.234 18.781 15.008 1 90.06 309 PRO A C 1
ATOM 2364 O O . PRO A 1 309 ? 22.438 18.859 13.789 1 90.06 309 PRO A O 1
ATOM 2367 N N . ASP A 1 310 ? 23.234 18.688 15.836 1 91.62 310 ASP A N 1
ATOM 2368 C CA . ASP A 1 310 ? 24.625 18.734 15.398 1 91.62 310 ASP A CA 1
ATOM 2369 C C . ASP A 1 310 ? 25.188 17.344 15.164 1 91.62 310 ASP A C 1
ATOM 2371 O O . ASP A 1 310 ? 26.344 17.188 14.773 1 91.62 310 ASP A O 1
ATOM 2375 N N . LEU A 1 311 ? 24.391 16.375 15.344 1 94.38 311 LEU A N 1
ATOM 2376 C CA . LEU A 1 311 ? 24.828 15 15.109 1 94.38 311 LEU A CA 1
ATOM 2377 C C . LEU A 1 311 ? 25.281 14.82 13.664 1 94.38 311 LEU A C 1
ATOM 2379 O O . LEU A 1 311 ? 24.578 15.234 12.734 1 94.38 311 LEU A O 1
ATOM 2383 N N . LEU A 1 312 ? 26.391 14.227 13.477 1 93.88 312 LEU A N 1
ATOM 2384 C CA . LEU A 1 312 ? 26.953 14.047 12.148 1 93.88 312 LEU A CA 1
ATOM 2385 C C . LEU A 1 312 ? 26.156 13.008 11.359 1 93.88 312 LEU A C 1
ATOM 2387 O O . LEU A 1 312 ? 25.734 12 11.922 1 93.88 312 LEU A O 1
ATOM 2391 N N . PRO A 1 313 ? 26.016 13.234 10.102 1 93.44 313 PRO A N 1
ATOM 2392 C CA . PRO A 1 313 ? 25.312 12.25 9.273 1 93.44 313 PRO A CA 1
ATOM 2393 C C . PRO A 1 313 ? 26.109 10.953 9.117 1 93.44 313 PRO A C 1
ATOM 2395 O O . PRO A 1 313 ? 27.328 10.953 9.172 1 93.44 313 PRO A O 1
ATOM 2398 N N . GLU A 1 314 ? 25.312 9.852 8.914 1 94.19 314 GLU A N 1
ATOM 2399 C CA . GLU A 1 314 ? 25.891 8.523 8.703 1 94.19 314 GLU A CA 1
ATOM 2400 C C . GLU A 1 314 ? 25.219 7.805 7.539 1 94.19 314 GLU A C 1
ATOM 2402 O O . GLU A 1 314 ? 24.047 8.047 7.25 1 94.19 314 GLU A O 1
ATOM 2407 N N . GLU A 1 315 ? 26.047 7.078 6.879 1 94.81 315 GLU A N 1
ATOM 2408 C CA . GLU A 1 315 ? 25.516 6.121 5.922 1 94.81 315 GLU A CA 1
ATOM 2409 C C . GLU A 1 315 ? 25.484 4.711 6.504 1 94.81 315 GLU A C 1
ATOM 2411 O O . GLU A 1 315 ? 26.516 4.184 6.914 1 94.81 315 GLU A O 1
ATOM 2416 N N . ILE A 1 316 ? 24.344 4.152 6.641 1 97.06 316 ILE A N 1
ATOM 2417 C CA . ILE A 1 316 ? 24.156 2.801 7.164 1 97.06 316 ILE A CA 1
ATOM 2418 C C . ILE A 1 316 ? 23.625 1.89 6.055 1 97.06 316 ILE A C 1
ATOM 2420 O O . ILE A 1 316 ? 22.609 2.188 5.426 1 97.06 316 ILE A O 1
ATOM 2424 N N . ARG A 1 317 ? 24.281 0.841 5.773 1 97.44 317 ARG A N 1
ATOM 2425 C CA . ARG A 1 317 ? 23.891 -0.126 4.754 1 97.44 317 ARG A CA 1
ATOM 2426 C C . ARG A 1 317 ? 23.578 -1.481 5.379 1 97.44 317 ARG A C 1
ATOM 2428 O O . ARG A 1 317 ? 24.406 -2.051 6.094 1 97.44 317 ARG A O 1
ATOM 2435 N N . LEU A 1 318 ? 22.391 -1.961 5.133 1 98.56 318 LEU A N 1
ATOM 2436 C CA . LEU A 1 318 ? 21.922 -3.229 5.688 1 98.56 318 LEU A CA 1
ATOM 2437 C C . LEU A 1 318 ? 21.906 -4.316 4.617 1 98.56 318 LEU A C 1
ATOM 2439 O O . LEU A 1 318 ? 21.625 -4.039 3.451 1 98.56 318 LEU A O 1
ATOM 2443 N N . ALA A 1 319 ? 22.109 -5.555 5.004 1 98.31 319 ALA A N 1
ATOM 2444 C CA . ALA A 1 319 ? 22.172 -6.676 4.07 1 98.31 319 ALA A CA 1
ATOM 2445 C C . ALA A 1 319 ? 20.766 -7.18 3.719 1 98.31 319 ALA A C 1
ATOM 2447 O O . ALA A 1 319 ? 19.875 -7.184 4.566 1 98.31 319 ALA A O 1
ATOM 2448 N N . ALA A 1 320 ? 20.641 -7.555 2.459 1 98.38 320 ALA A N 1
ATOM 2449 C CA . ALA A 1 320 ? 19.438 -8.281 2.049 1 98.38 320 ALA A CA 1
ATOM 2450 C C . ALA A 1 320 ? 19.609 -9.781 2.262 1 98.38 320 ALA A C 1
ATOM 2452 O O . ALA A 1 320 ? 20.734 -10.281 2.369 1 98.38 320 ALA A O 1
ATOM 2453 N N . THR A 1 321 ? 18.484 -10.477 2.381 1 98.56 321 THR A N 1
ATOM 2454 C CA . THR A 1 321 ? 18.484 -11.93 2.535 1 98.56 321 THR A CA 1
ATOM 2455 C C . THR A 1 321 ? 17.969 -12.609 1.268 1 98.56 321 THR A C 1
ATOM 2457 O O . THR A 1 321 ? 16.953 -12.211 0.711 1 98.56 321 THR A O 1
ATOM 2460 N N . THR A 1 322 ? 18.672 -13.625 0.867 1 98.5 322 THR A N 1
ATOM 2461 C CA . THR A 1 322 ? 18.25 -14.367 -0.314 1 98.5 322 THR A CA 1
ATOM 2462 C C . THR A 1 322 ? 17.188 -15.398 0.049 1 98.5 322 THR A C 1
ATOM 2464 O O . THR A 1 322 ? 17.375 -16.203 0.957 1 98.5 322 THR A O 1
ATOM 2467 N N . ILE A 1 323 ? 16.047 -15.336 -0.611 1 98 323 ILE A N 1
ATOM 2468 C CA . ILE A 1 323 ? 14.961 -16.297 -0.443 1 98 323 ILE A CA 1
ATOM 2469 C C . ILE A 1 323 ? 14.883 -17.219 -1.664 1 98 323 ILE A C 1
ATOM 2471 O O . ILE A 1 323 ? 14.562 -16.766 -2.768 1 98 323 ILE A O 1
ATOM 2475 N N . SER A 1 324 ? 15.172 -18.469 -1.418 1 94.06 324 SER A N 1
ATOM 2476 C CA . SER A 1 324 ? 15.07 -19.469 -2.477 1 94.06 324 SER A CA 1
ATOM 2477 C C . SER A 1 324 ? 13.805 -20.297 -2.332 1 94.06 324 SER A C 1
ATOM 2479 O O . SER A 1 324 ? 13.461 -20.734 -1.231 1 94.06 324 SER A O 1
ATOM 2481 N N . ARG A 1 325 ? 12.867 -20.25 -3.201 1 86.5 325 ARG A N 1
ATOM 2482 C CA . ARG A 1 325 ? 11.602 -20.953 -3.152 1 86.5 325 ARG A CA 1
ATOM 2483 C C . ARG A 1 325 ? 11.68 -22.266 -3.926 1 86.5 325 ARG A C 1
ATOM 2485 O O . ARG A 1 325 ? 12.375 -22.359 -4.941 1 86.5 325 ARG A O 1
ATOM 2492 N N . MET B 1 1 ? 19.094 45.531 13.477 1 31.23 1 MET B N 1
ATOM 2493 C CA . MET B 1 1 ? 17.672 45.344 13.766 1 31.23 1 MET B CA 1
ATOM 2494 C C . MET B 1 1 ? 16.953 44.656 12.602 1 31.23 1 MET B C 1
ATOM 2496 O O . MET B 1 1 ? 16.172 45.312 11.891 1 31.23 1 MET B O 1
ATOM 2500 N N . THR B 1 2 ? 17.594 43.719 11.852 1 42.53 2 THR B N 1
ATOM 2501 C CA . THR B 1 2 ? 17.188 43.281 10.523 1 42.53 2 THR B CA 1
ATOM 2502 C C . THR B 1 2 ? 15.906 42.438 10.594 1 42.53 2 THR B C 1
ATOM 2504 O O . THR B 1 2 ? 15.953 41.25 10.93 1 42.53 2 THR B O 1
ATOM 2507 N N . GLY B 1 3 ? 14.758 42.969 11.141 1 50.97 3 GLY B N 1
ATOM 2508 C CA . GLY B 1 3 ? 13.469 42.312 11.367 1 50.97 3 GLY B CA 1
ATOM 2509 C C . GLY B 1 3 ? 12.883 41.719 10.109 1 50.97 3 GLY B C 1
ATOM 2510 O O . GLY B 1 3 ? 13.258 42.094 8.992 1 50.97 3 GLY B O 1
ATOM 2511 N N . LYS B 1 4 ? 12.289 40.562 10.242 1 60.97 4 LYS B N 1
ATOM 2512 C CA . LYS B 1 4 ? 11.594 39.969 9.102 1 60.97 4 LYS B CA 1
ATOM 2513 C C . LYS B 1 4 ? 10.648 40.938 8.445 1 60.97 4 LYS B C 1
ATOM 2515 O O . LYS B 1 4 ? 9.883 41.625 9.125 1 60.97 4 LYS B O 1
ATOM 2520 N N . VAL B 1 5 ? 10.867 41.156 7.148 1 70.81 5 VAL B N 1
ATOM 2521 C CA . VAL B 1 5 ? 10.062 42.062 6.355 1 70.81 5 VAL B CA 1
ATOM 2522 C C . VAL B 1 5 ? 8.594 41.656 6.398 1 70.81 5 VAL B C 1
ATOM 2524 O O . VAL B 1 5 ? 8.281 40.469 6.199 1 70.81 5 VAL B O 1
ATOM 2527 N N . THR B 1 6 ? 7.664 42.375 6.945 1 72.88 6 THR B N 1
ATOM 2528 C CA . THR B 1 6 ? 6.23 42.125 7.043 1 72.88 6 THR B CA 1
ATOM 2529 C C . THR B 1 6 ? 5.484 42.812 5.895 1 72.88 6 THR B C 1
ATOM 2531 O O . THR B 1 6 ? 6.066 43.594 5.152 1 72.88 6 THR B O 1
ATOM 2534 N N . ILE B 1 7 ? 4.258 42.312 5.82 1 78.44 7 ILE B N 1
ATOM 2535 C CA . ILE B 1 7 ? 3.41 42.938 4.809 1 78.44 7 ILE B CA 1
ATOM 2536 C C . ILE B 1 7 ? 3.307 44.438 5.07 1 78.44 7 ILE B C 1
ATOM 2538 O O . ILE B 1 7 ? 3.162 45.219 4.137 1 78.44 7 ILE B O 1
ATOM 2542 N N . LYS B 1 8 ? 3.42 44.844 6.328 1 81.75 8 LYS B N 1
ATOM 2543 C CA . LYS B 1 8 ? 3.389 46.25 6.688 1 81.75 8 LYS B CA 1
ATOM 2544 C C . LYS B 1 8 ? 4.586 47 6.105 1 81.75 8 LYS B C 1
ATOM 2546 O O . LYS B 1 8 ? 4.457 48.125 5.652 1 81.75 8 LYS B O 1
ATOM 2551 N N . ASP B 1 9 ? 5.684 46.281 6.066 1 80.81 9 ASP B N 1
ATOM 2552 C CA . ASP B 1 9 ? 6.898 46.875 5.52 1 80.81 9 ASP B CA 1
ATOM 2553 C C . ASP B 1 9 ? 6.781 47.094 4.012 1 80.81 9 ASP B C 1
ATOM 2555 O O . ASP B 1 9 ? 7.215 48.125 3.48 1 80.81 9 ASP B O 1
ATOM 2559 N N . VAL B 1 10 ? 6.164 46.125 3.416 1 84.56 10 VAL B N 1
ATOM 2560 C CA . VAL B 1 10 ? 5.949 46.188 1.976 1 84.56 10 VAL B CA 1
ATOM 2561 C C . VAL B 1 10 ? 4.969 47.344 1.666 1 84.56 10 VAL B C 1
ATOM 2563 O O . VAL B 1 10 ? 5.18 48.094 0.731 1 84.56 10 VAL B O 1
ATOM 2566 N N . ALA B 1 11 ? 4.02 47.406 2.438 1 86.88 11 ALA B N 1
ATOM 2567 C CA . ALA B 1 11 ? 3.008 48.438 2.277 1 86.88 11 ALA B CA 1
ATOM 2568 C C . ALA B 1 11 ? 3.621 49.844 2.434 1 86.88 11 ALA B C 1
ATOM 2570 O O . ALA B 1 11 ? 3.354 50.719 1.629 1 86.88 11 ALA B O 1
ATOM 2571 N N . LYS B 1 12 ? 4.355 49.938 3.371 1 85.94 12 LYS B N 1
ATOM 2572 C CA . LYS B 1 12 ? 5.039 51.188 3.629 1 85.94 12 LYS B CA 1
ATOM 2573 C C . LYS B 1 12 ? 5.969 51.562 2.475 1 85.94 12 LYS B C 1
ATOM 2575 O O . LYS B 1 12 ? 5.996 52.719 2.035 1 85.94 12 LYS B O 1
ATOM 2580 N N . ALA B 1 13 ? 6.629 50.594 2.021 1 85.06 13 ALA B N 1
ATOM 2581 C CA . ALA B 1 13 ? 7.586 50.812 0.94 1 85.06 13 ALA B CA 1
ATOM 2582 C C . ALA B 1 13 ? 6.871 51.125 -0.37 1 85.06 13 ALA B C 1
ATOM 2584 O O . ALA B 1 13 ? 7.375 51.906 -1.188 1 85.06 13 ALA B O 1
ATOM 2585 N N . ALA B 1 14 ? 5.734 50.469 -0.527 1 84.44 14 ALA B N 1
ATOM 2586 C CA . ALA B 1 14 ? 4.961 50.625 -1.758 1 84.44 14 ALA B CA 1
ATOM 2587 C C . ALA B 1 14 ? 4.043 51.844 -1.684 1 84.44 14 ALA B C 1
ATOM 2589 O O . ALA B 1 14 ? 3.498 52.281 -2.699 1 84.44 14 ALA B O 1
ATOM 2590 N N . GLY B 1 15 ? 3.873 52.438 -0.454 1 88.19 15 GLY B N 1
ATOM 2591 C CA . GLY B 1 15 ? 3.006 53.594 -0.257 1 88.19 15 GLY B CA 1
ATOM 2592 C C . GLY B 1 15 ? 1.532 53.25 -0.376 1 88.19 15 GLY B C 1
ATOM 2593 O O . GLY B 1 15 ? 0.741 54.062 -0.852 1 88.19 15 GLY B O 1
ATOM 2594 N N . VAL B 1 16 ? 1.205 52.031 -0.242 1 84.44 16 VAL B N 1
ATOM 2595 C CA . VAL B 1 16 ? -0.18 51.594 -0.314 1 84.44 16 VAL B CA 1
ATOM 2596 C C . VAL B 1 16 ? -0.579 50.938 1.008 1 84.44 16 VAL B C 1
ATOM 2598 O O . VAL B 1 16 ? 0.255 50.75 1.899 1 84.44 16 VAL B O 1
ATOM 2601 N N . SER B 1 17 ? -1.837 50.688 1.195 1 81 17 SER B N 1
ATOM 2602 C CA . SER B 1 17 ? -2.32 50 2.395 1 81 17 SER B CA 1
ATOM 2603 C C . SER B 1 17 ? -1.888 48.531 2.418 1 81 17 SER B C 1
ATOM 2605 O O . SER B 1 17 ? -1.55 47.969 1.377 1 81 17 SER B O 1
ATOM 2607 N N . GLU B 1 18 ? -1.906 47.906 3.518 1 81.31 18 GLU B N 1
ATOM 2608 C CA . GLU B 1 18 ? -1.614 46.469 3.65 1 81.31 18 GLU B CA 1
ATOM 2609 C C . GLU B 1 18 ? -2.572 45.625 2.812 1 81.31 18 GLU B C 1
ATOM 2611 O O . GLU B 1 18 ? -2.172 44.625 2.223 1 81.31 18 GLU B O 1
ATOM 2616 N N . ALA B 1 19 ? -3.807 46.125 2.717 1 79.62 19 ALA B N 1
ATOM 2617 C CA . ALA B 1 19 ? -4.832 45.438 1.939 1 79.62 19 ALA B CA 1
ATOM 2618 C C . ALA B 1 19 ? -4.492 45.469 0.453 1 79.62 19 ALA B C 1
ATOM 2620 O O . ALA B 1 19 ? -4.688 44.469 -0.241 1 79.62 19 ALA B O 1
ATOM 2621 N N . THR B 1 20 ? -3.973 46.531 0.036 1 80.56 20 THR B N 1
ATOM 2622 C CA . THR B 1 20 ? -3.6 46.688 -1.368 1 80.56 20 THR B CA 1
ATOM 2623 C C . THR B 1 20 ? -2.412 45.781 -1.7 1 80.56 20 THR B C 1
ATOM 2625 O O . THR B 1 20 ? -2.373 45.156 -2.766 1 80.56 20 THR B O 1
ATOM 2628 N N . VAL B 1 21 ? -1.399 45.625 -0.75 1 79.69 21 VAL B N 1
ATOM 2629 C CA . VAL B 1 21 ? -0.267 44.75 -0.943 1 79.69 21 VAL B CA 1
ATOM 2630 C C . VAL B 1 21 ? -0.756 43.281 -0.993 1 79.69 21 VAL B C 1
ATOM 2632 O O . VAL B 1 21 ? -0.36 42.531 -1.874 1 79.69 21 VAL B O 1
ATOM 2635 N N . SER B 1 22 ? -1.602 43 -0.149 1 75.5 22 SER B N 1
ATOM 2636 C CA . SER B 1 22 ? -2.158 41.625 -0.095 1 75.5 22 SER B CA 1
ATOM 2637 C C . SER B 1 22 ? -2.867 41.281 -1.396 1 75.5 22 SER B C 1
ATOM 2639 O O . SER B 1 22 ? -2.637 40.219 -1.961 1 75.5 22 SER B O 1
ATOM 2641 N N . ARG B 1 23 ? -3.662 42.219 -1.846 1 75.81 23 ARG B N 1
ATOM 2642 C CA . ARG B 1 23 ? -4.406 42.031 -3.086 1 75.81 23 ARG B CA 1
ATOM 2643 C C . ARG B 1 23 ? -3.459 41.906 -4.277 1 75.81 23 ARG B C 1
ATOM 2645 O O . ARG B 1 23 ? -3.695 41.094 -5.176 1 75.81 23 ARG B O 1
ATOM 2652 N N . ALA B 1 24 ? -2.439 42.625 -4.289 1 76.94 24 ALA B N 1
ATOM 2653 C CA . ALA B 1 24 ? -1.472 42.594 -5.383 1 76.94 24 ALA B CA 1
ATOM 2654 C C . ALA B 1 24 ? -0.702 41.281 -5.418 1 76.94 24 ALA B C 1
ATOM 2656 O O . ALA B 1 24 ? -0.471 40.719 -6.492 1 76.94 24 ALA B O 1
ATOM 2657 N N . LEU B 1 25 ? -0.421 40.75 -4.238 1 75.38 25 LEU B N 1
ATOM 2658 C CA . LEU B 1 25 ? 0.421 39.562 -4.16 1 75.38 25 LEU B CA 1
ATOM 2659 C C . LEU B 1 25 ? -0.401 38.312 -4.391 1 75.38 25 LEU B C 1
ATOM 2661 O O . LEU B 1 25 ? 0.143 37.281 -4.777 1 75.38 25 LEU B O 1
ATOM 2665 N N . THR B 1 26 ? -1.729 38.531 -4.273 1 68.12 26 THR B N 1
ATOM 2666 C CA . THR B 1 26 ? -2.621 37.406 -4.52 1 68.12 26 THR B CA 1
ATOM 2667 C C . THR B 1 26 ? -3.285 37.531 -5.891 1 68.12 26 THR B C 1
ATOM 2669 O O . THR B 1 26 ? -4.277 36.844 -6.172 1 68.12 26 THR B O 1
ATOM 2672 N N . HIS B 1 27 ? -2.883 38.344 -6.629 1 71.12 27 HIS B N 1
ATOM 2673 C CA . HIS B 1 27 ? -3.301 38.625 -8 1 71.12 27 HIS B CA 1
ATOM 2674 C C . HIS B 1 27 ? -4.785 38.969 -8.07 1 71.12 27 HIS B C 1
ATOM 2676 O O . HIS B 1 27 ? -5.492 38.5 -8.969 1 71.12 27 HIS B O 1
ATOM 2682 N N . SER B 1 28 ? -5.305 39.719 -7.133 1 69.5 28 SER B N 1
ATOM 2683 C CA . SER B 1 28 ? -6.672 40.25 -7.141 1 69.5 28 SER B CA 1
ATOM 2684 C C . SER B 1 28 ? -6.91 41.156 -8.328 1 69.5 28 SER B C 1
ATOM 2686 O O . SER B 1 28 ? -6.074 42 -8.641 1 69.5 28 SER B O 1
ATOM 2688 N N . PRO B 1 29 ? -7.961 40.906 -9.016 1 71.88 29 PRO B N 1
ATOM 2689 C CA . PRO B 1 29 ? -8.266 41.781 -10.156 1 71.88 29 PRO B CA 1
ATOM 2690 C C . PRO B 1 29 ? -8.539 43.219 -9.75 1 71.88 29 PRO B C 1
ATOM 2692 O O . PRO B 1 29 ? -8.555 44.125 -10.594 1 71.88 29 PRO B O 1
ATOM 2695 N N . ARG B 1 30 ? -8.617 43.594 -8.547 1 78.56 30 ARG B N 1
ATOM 2696 C CA . ARG B 1 30 ? -8.93 44.938 -8.078 1 78.56 30 ARG B CA 1
ATOM 2697 C C . ARG B 1 30 ? -7.688 45.844 -8.109 1 78.56 30 ARG B C 1
ATOM 2699 O O . ARG B 1 30 ? -7.785 47.062 -7.938 1 78.56 30 ARG B O 1
ATOM 2706 N N . VAL B 1 31 ? -6.57 45.156 -8.352 1 77.31 31 VAL B N 1
ATOM 2707 C CA . VAL B 1 31 ? -5.32 45.906 -8.391 1 77.31 31 VAL B CA 1
ATOM 2708 C C . VAL B 1 31 ? -4.809 46 -9.828 1 77.31 31 VAL B C 1
ATOM 2710 O O . VAL B 1 31 ? -4.727 44.969 -10.516 1 77.31 31 VAL B O 1
ATOM 2713 N N . LYS B 1 32 ? -4.605 47.188 -10.305 1 81.69 32 LYS B N 1
ATOM 2714 C CA . LYS B 1 32 ? -4.117 47.406 -11.664 1 81.69 32 LYS B CA 1
ATOM 2715 C C . LYS B 1 32 ? -2.785 46.688 -11.891 1 81.69 32 LYS B C 1
ATOM 2717 O O . LYS B 1 32 ? -1.978 46.562 -10.969 1 81.69 32 LYS B O 1
ATOM 2722 N N . ARG B 1 33 ? -2.609 46.281 -13.125 1 78.81 33 ARG B N 1
ATOM 2723 C CA . ARG B 1 33 ? -1.447 45.469 -13.508 1 78.81 33 ARG B CA 1
ATOM 2724 C C . ARG B 1 33 ? -0.15 46.188 -13.125 1 78.81 33 ARG B C 1
ATOM 2726 O O . ARG B 1 33 ? 0.767 45.562 -12.586 1 78.81 33 ARG B O 1
ATOM 2733 N N . ASP B 1 34 ? -0.025 47.438 -13.445 1 78.81 34 ASP B N 1
ATOM 2734 C CA . ASP B 1 34 ? 1.193 48.188 -13.203 1 78.81 34 ASP B CA 1
ATOM 2735 C C . ASP B 1 34 ? 1.489 48.281 -11.703 1 78.81 34 ASP B C 1
ATOM 2737 O O . ASP B 1 34 ? 2.641 48.156 -11.281 1 78.81 34 ASP B O 1
ATOM 2741 N N . THR B 1 35 ? 0.49 48.406 -10.852 1 81.31 35 THR B N 1
ATOM 2742 C CA . THR B 1 35 ? 0.617 48.469 -9.406 1 81.31 35 THR B CA 1
ATOM 2743 C C . THR B 1 35 ? 1.008 47.125 -8.82 1 81.31 35 THR B C 1
ATOM 2745 O O . THR B 1 35 ? 1.835 47.031 -7.91 1 81.31 35 THR B O 1
ATOM 2748 N N . ARG B 1 36 ? 0.484 46.094 -9.305 1 81.5 36 ARG B N 1
ATOM 2749 C CA . ARG B 1 36 ? 0.788 44.75 -8.898 1 81.5 36 ARG B CA 1
ATOM 2750 C C . ARG B 1 36 ? 2.266 44.438 -9.102 1 81.5 36 ARG B C 1
ATOM 2752 O O . ARG B 1 36 ? 2.922 43.906 -8.195 1 81.5 36 ARG B O 1
ATOM 2759 N N . GLN B 1 37 ? 2.676 44.781 -10.273 1 81.88 37 GLN B N 1
ATOM 2760 C CA . GLN B 1 37 ? 4.074 44.5 -10.602 1 81.88 37 GLN B CA 1
ATOM 2761 C C . GLN B 1 37 ? 5.012 45.312 -9.695 1 81.88 37 GLN B C 1
ATOM 2763 O O . GLN B 1 37 ? 6.035 44.781 -9.25 1 81.88 37 GLN B O 1
ATOM 2768 N N . LYS B 1 38 ? 4.688 46.531 -9.461 1 81.75 38 LYS B N 1
ATOM 2769 C CA . LYS B 1 38 ? 5.477 47.375 -8.586 1 81.75 38 LYS B CA 1
ATOM 2770 C C . LYS B 1 38 ? 5.555 46.812 -7.176 1 81.75 38 LYS B C 1
ATOM 2772 O O . LYS B 1 38 ? 6.629 46.75 -6.578 1 81.75 38 LYS B O 1
ATOM 2777 N N . ILE B 1 39 ? 4.438 46.312 -6.688 1 82.5 39 ILE B N 1
ATOM 2778 C CA . ILE B 1 39 ? 4.367 45.75 -5.336 1 82.5 39 ILE B CA 1
ATOM 2779 C C . ILE B 1 39 ? 5.141 44.438 -5.273 1 82.5 39 ILE B C 1
ATOM 2781 O O . ILE B 1 39 ? 5.867 44.188 -4.309 1 82.5 39 ILE B O 1
ATOM 2785 N N . GLN B 1 40 ? 5.016 43.656 -6.289 1 79.19 40 GLN B N 1
ATOM 2786 C CA . GLN B 1 40 ? 5.734 42.375 -6.355 1 79.19 40 GLN B CA 1
ATOM 2787 C C . GLN B 1 40 ? 7.242 42.594 -6.355 1 79.19 40 GLN B C 1
ATOM 2789 O O . GLN B 1 40 ? 7.98 41.875 -5.684 1 79.19 40 GLN B O 1
ATOM 2794 N N . ASN B 1 41 ? 7.617 43.562 -7.113 1 80.44 41 ASN B N 1
ATOM 2795 C CA . ASN B 1 41 ? 9.031 43.938 -7.18 1 80.44 41 ASN B CA 1
ATOM 2796 C C . ASN B 1 41 ? 9.555 44.406 -5.828 1 80.44 41 ASN B C 1
ATOM 2798 O O . ASN B 1 41 ? 10.648 44.031 -5.414 1 80.44 41 ASN B O 1
ATOM 2802 N N . ILE B 1 42 ? 8.812 45.188 -5.121 1 82.12 42 ILE B N 1
ATOM 2803 C CA . ILE B 1 42 ? 9.188 45.719 -3.814 1 82.12 42 ILE B CA 1
ATOM 2804 C C . ILE B 1 42 ? 9.266 44.594 -2.797 1 82.12 42 ILE B C 1
ATOM 2806 O O . ILE B 1 42 ? 10.211 44.531 -2.008 1 82.12 42 ILE B O 1
ATOM 2810 N N . ALA B 1 43 ? 8.266 43.75 -2.893 1 78.75 43 ALA B N 1
ATOM 2811 C CA . ALA B 1 43 ? 8.25 42.594 -2 1 78.75 43 ALA B CA 1
ATOM 2812 C C . ALA B 1 43 ? 9.492 41.719 -2.197 1 78.75 43 ALA B C 1
ATOM 2814 O O . ALA B 1 43 ? 10.133 41.312 -1.225 1 78.75 43 ALA B O 1
ATOM 2815 N N . ASN B 1 44 ? 9.758 41.5 -3.402 1 74.69 44 ASN B N 1
ATOM 2816 C CA . ASN B 1 44 ? 10.938 40.719 -3.758 1 74.69 44 ASN B CA 1
ATOM 2817 C C . ASN B 1 44 ? 12.219 41.406 -3.275 1 74.69 44 ASN B C 1
ATOM 2819 O O . ASN B 1 44 ? 13.109 40.75 -2.725 1 74.69 44 ASN B O 1
ATOM 2823 N N . ASN B 1 45 ? 12.297 42.656 -3.504 1 77.44 45 ASN B N 1
ATOM 2824 C CA . ASN B 1 45 ? 13.477 43.438 -3.139 1 77.44 45 ASN B CA 1
ATOM 2825 C C . ASN B 1 45 ? 13.68 43.469 -1.627 1 77.44 45 ASN B C 1
ATOM 2827 O O . ASN B 1 45 ? 14.812 43.469 -1.146 1 77.44 45 ASN B O 1
ATOM 2831 N N . LEU B 1 46 ? 12.539 43.438 -0.881 1 77.62 46 LEU B N 1
ATOM 2832 C CA . LEU B 1 46 ? 12.602 43.5 0.575 1 77.62 46 LEU B CA 1
ATOM 2833 C C . LEU B 1 46 ? 12.734 42.125 1.176 1 77.62 46 LEU B C 1
ATOM 2835 O O . LEU B 1 46 ? 12.922 41.969 2.387 1 77.62 46 LEU B O 1
ATOM 2839 N N . GLY B 1 47 ? 12.625 41.125 0.252 1 69.25 47 GLY B N 1
ATOM 2840 C CA . GLY B 1 47 ? 12.695 39.75 0.7 1 69.25 47 GLY B CA 1
ATOM 2841 C C . GLY B 1 47 ? 11.422 39.281 1.391 1 69.25 47 GLY B C 1
ATOM 2842 O O . GLY B 1 47 ? 11.469 38.438 2.268 1 69.25 47 GLY B O 1
ATOM 2843 N N . TYR B 1 48 ? 10.438 40.094 1.142 1 63.5 48 TYR B N 1
ATOM 2844 C CA . TYR B 1 48 ? 9.148 39.719 1.708 1 63.5 48 TYR B CA 1
ATOM 2845 C C . TYR B 1 48 ? 8.547 38.531 0.945 1 63.5 48 TYR B C 1
ATOM 2847 O O . TYR B 1 48 ? 8.391 38.594 -0.277 1 63.5 48 TYR B O 1
ATOM 2855 N N . HIS B 1 49 ? 8.469 37.469 1.568 1 57.94 49 HIS B N 1
ATOM 2856 C CA . HIS B 1 49 ? 7.699 36.344 1.071 1 57.94 49 HIS B CA 1
ATOM 2857 C C . HIS B 1 49 ? 6.359 36.219 1.789 1 57.94 49 HIS B C 1
ATOM 2859 O O . HIS B 1 49 ? 6.309 36.219 3.021 1 57.94 49 HIS B O 1
ATOM 2865 N N . PRO B 1 50 ? 5.309 36.625 1.085 1 47.28 50 PRO B N 1
ATOM 2866 C CA . PRO B 1 50 ? 4.035 36.406 1.787 1 47.28 50 PRO B CA 1
ATOM 2867 C C . PRO B 1 50 ? 4.027 35.156 2.637 1 47.28 50 PRO B C 1
ATOM 2869 O O . PRO B 1 50 ? 4.461 34.094 2.18 1 47.28 50 PRO B O 1
ATOM 2872 N N . ASN B 1 51 ? 4.34 35.281 3.783 1 41.94 51 ASN B N 1
ATOM 2873 C CA . ASN B 1 51 ? 4.117 34.062 4.57 1 41.94 51 ASN B CA 1
ATOM 2874 C C . ASN B 1 51 ? 2.77 33.438 4.246 1 41.94 51 ASN B C 1
ATOM 2876 O O . ASN B 1 51 ? 1.775 34.125 4.059 1 41.94 51 ASN B O 1
ATOM 2880 N N . GLY B 1 52 ? 2.689 32.344 3.529 1 37.66 52 GLY B N 1
ATOM 2881 C CA . GLY B 1 52 ? 1.416 31.656 3.334 1 37.66 52 GLY B CA 1
ATOM 2882 C C . GLY B 1 52 ? 0.46 31.844 4.5 1 37.66 52 GLY B C 1
ATOM 2883 O O . GLY B 1 52 ? -0.733 31.562 4.379 1 37.66 52 GLY B O 1
ATOM 2884 N N . LEU B 1 53 ? 0.918 32.031 5.695 1 33.91 53 LEU B N 1
ATOM 2885 C CA . LEU B 1 53 ? 0.024 32.031 6.848 1 33.91 53 LEU B CA 1
ATOM 2886 C C . LEU B 1 53 ? -0.744 33.344 6.93 1 33.91 53 LEU B C 1
ATOM 2888 O O . LEU B 1 53 ? -1.914 33.344 7.32 1 33.91 53 LEU B O 1
ATOM 2892 N N . ALA B 1 54 ? -0.259 34.594 6.883 1 36.94 54 ALA B N 1
ATOM 2893 C CA . ALA B 1 54 ? -0.938 35.875 7.207 1 36.94 54 ALA B CA 1
ATOM 2894 C C . ALA B 1 54 ? -1.966 36.219 6.137 1 36.94 54 ALA B C 1
ATOM 2896 O O . ALA B 1 54 ? -2.916 36.969 6.402 1 36.94 54 ALA B O 1
ATOM 2897 N N . ARG B 1 55 ? -1.672 36.25 4.965 1 35.94 55 ARG B N 1
ATOM 2898 C CA . ARG B 1 55 ? -2.643 36.844 4.047 1 35.94 55 ARG B CA 1
ATOM 2899 C C . ARG B 1 55 ? -4.027 36.219 4.25 1 35.94 55 ARG B C 1
ATOM 2901 O O . ARG B 1 55 ? -5.035 36.938 4.195 1 35.94 55 ARG B O 1
ATOM 2908 N N . SER B 1 56 ? -4.391 34.938 3.865 1 34.41 56 SER B N 1
ATOM 2909 C CA . SER B 1 56 ? -5.801 34.562 3.914 1 34.41 56 SER B CA 1
ATOM 2910 C C . SER B 1 56 ? -6.301 34.469 5.352 1 34.41 56 SER B C 1
ATOM 2912 O O . SER B 1 56 ? -5.992 33.531 6.07 1 34.41 56 SER B O 1
ATOM 2914 N N . ILE B 1 57 ? -6.129 35.25 6.164 1 35.75 57 ILE B N 1
ATOM 2915 C CA . ILE B 1 57 ? -7.012 35.188 7.324 1 35.75 57 ILE B CA 1
ATOM 2916 C C . ILE B 1 57 ? -8.398 34.719 6.902 1 35.75 57 ILE B C 1
ATOM 2918 O O . ILE B 1 57 ? -9.25 34.438 7.746 1 35.75 57 ILE B O 1
ATOM 2922 N N . ARG B 1 58 ? -9.016 35.375 5.91 1 39.34 58 ARG B N 1
ATOM 2923 C CA . ARG B 1 58 ? -10.297 34.875 5.426 1 39.34 58 ARG B CA 1
ATOM 2924 C C . ARG B 1 58 ? -10.289 33.344 5.387 1 39.34 58 ARG B C 1
ATOM 2926 O O . ARG B 1 58 ? -9.234 32.719 5.457 1 39.34 58 ARG B O 1
ATOM 2933 N N . LEU B 1 59 ? -11.305 32.656 4.602 1 45.84 59 LEU B N 1
ATOM 2934 C CA . LEU B 1 59 ? -11.656 31.234 4.566 1 45.84 59 LEU B CA 1
ATOM 2935 C C . LEU B 1 59 ? -10.422 30.375 4.285 1 45.84 59 LEU B C 1
ATOM 2937 O O . LEU B 1 59 ? -9.914 30.359 3.164 1 45.84 59 LEU B O 1
ATOM 2941 N N . GLN B 1 60 ? -9.266 30.438 5.008 1 57.19 60 GLN B N 1
ATOM 2942 C CA . GLN B 1 60 ? -7.871 30 4.992 1 57.19 60 GLN B CA 1
ATOM 2943 C C . GLN B 1 60 ? -7.738 28.578 4.484 1 57.19 60 GLN B C 1
ATOM 2945 O O . GLN B 1 60 ? -7.77 27.625 5.27 1 57.19 60 GLN B O 1
ATOM 2950 N N . HIS B 1 61 ? -8.102 28.438 3.318 1 83 61 HIS B N 1
ATOM 2951 C CA . HIS B 1 61 ? -7.879 27.156 2.67 1 83 61 HIS B CA 1
ATOM 2952 C C . HIS B 1 61 ? -6.387 26.859 2.52 1 83 61 HIS B C 1
ATOM 2954 O O . HIS B 1 61 ? -5.629 27.719 2.045 1 83 61 HIS B O 1
ATOM 2960 N N . THR B 1 62 ? -5.957 25.891 3.092 1 91.19 62 THR B N 1
ATOM 2961 C CA . THR B 1 62 ? -4.57 25.438 3.008 1 91.19 62 THR B CA 1
ATOM 2962 C C . THR B 1 62 ? -4.34 24.609 1.747 1 91.19 62 THR B C 1
ATOM 2964 O O . THR B 1 62 ? -3.199 24.297 1.404 1 91.19 62 THR B O 1
ATOM 2967 N N . HIS B 1 63 ? -5.434 24.297 1.011 1 96.38 63 HIS B N 1
ATOM 2968 C CA . HIS B 1 63 ? -5.414 23.438 -0.167 1 96.38 63 HIS B CA 1
ATOM 2969 C C . HIS B 1 63 ? -4.75 22.094 0.138 1 96.38 63 HIS B C 1
ATOM 2971 O O . HIS B 1 63 ? -3.941 21.594 -0.652 1 96.38 63 HIS B O 1
ATOM 2977 N N . THR B 1 64 ? -5.016 21.625 1.312 1 97.69 64 THR B N 1
ATOM 2978 C CA . THR B 1 64 ? -4.566 20.297 1.751 1 97.69 64 THR B CA 1
ATOM 2979 C C . THR B 1 64 ? -5.742 19.469 2.246 1 97.69 64 THR B C 1
ATOM 2981 O O . THR B 1 64 ? -6.602 19.969 2.975 1 97.69 64 THR B O 1
ATOM 2984 N N . LEU B 1 65 ? -5.836 18.297 1.77 1 98.75 65 LEU B N 1
ATOM 2985 C CA . LEU B 1 65 ? -6.84 17.344 2.232 1 98.75 65 LEU B CA 1
ATOM 2986 C C . LEU B 1 65 ? -6.195 16.234 3.041 1 98.75 65 LEU B C 1
ATOM 2988 O O . LEU B 1 65 ? -5.07 15.812 2.752 1 98.75 65 LEU B O 1
ATOM 2992 N N . GLY B 1 66 ? -6.898 15.734 4.105 1 98.81 66 GLY B N 1
ATOM 2993 C CA . GLY B 1 66 ? -6.496 14.555 4.848 1 98.81 66 GLY B CA 1
ATOM 2994 C C . GLY B 1 66 ? -7.18 13.289 4.371 1 98.81 66 GLY B C 1
ATOM 2995 O O . GLY B 1 66 ? -8.359 13.312 4.016 1 98.81 66 GLY B O 1
ATOM 2996 N N . VAL B 1 67 ? -6.453 12.258 4.336 1 98.88 67 VAL B N 1
ATOM 2997 C CA . VAL B 1 67 ? -6.996 10.938 4.012 1 98.88 67 VAL B CA 1
ATOM 2998 C C . VAL B 1 67 ? -6.633 9.945 5.109 1 98.88 67 VAL B C 1
ATOM 3000 O O . VAL B 1 67 ? -5.461 9.797 5.457 1 98.88 67 VAL B O 1
ATOM 3003 N N . ILE B 1 68 ? -7.625 9.289 5.648 1 98.38 68 ILE B N 1
ATOM 3004 C CA . ILE B 1 68 ? -7.43 8.281 6.684 1 98.38 68 ILE B CA 1
ATOM 3005 C C . ILE B 1 68 ? -7.789 6.902 6.137 1 98.38 68 ILE B C 1
ATOM 3007 O O . ILE B 1 68 ? -8.906 6.684 5.664 1 98.38 68 ILE B O 1
ATOM 3011 N N . ILE B 1 69 ? -6.855 6.008 6.195 1 98.12 69 ILE B N 1
ATOM 3012 C CA . ILE B 1 69 ? -7.117 4.633 5.793 1 98.12 69 ILE B CA 1
ATOM 3013 C C . ILE B 1 69 ? -6.816 3.688 6.953 1 98.12 69 ILE B C 1
ATOM 3015 O O . ILE B 1 69 ? -5.973 3.986 7.801 1 98.12 69 ILE B O 1
ATOM 3019 N N . PRO B 1 70 ? -7.453 2.512 6.984 1 95.88 70 PRO B N 1
ATOM 3020 C CA . PRO B 1 70 ? -7.312 1.618 8.141 1 95.88 70 PRO B CA 1
ATOM 3021 C C . PRO B 1 70 ? -6.148 0.642 7.988 1 95.88 70 PRO B C 1
ATOM 3023 O O . PRO B 1 70 ? -5.73 0.02 8.969 1 95.88 70 PRO B O 1
ATOM 3026 N N . ASP B 1 71 ? -5.68 0.464 6.754 1 96.38 71 ASP B N 1
ATOM 3027 C CA . ASP B 1 71 ? -4.652 -0.553 6.547 1 96.38 71 ASP B CA 1
ATOM 3028 C C . ASP B 1 71 ? -3.816 -0.243 5.309 1 96.38 71 ASP B C 1
ATOM 3030 O O . ASP B 1 71 ? -4.207 -0.584 4.188 1 96.38 71 ASP B O 1
ATOM 3034 N N . ILE B 1 72 ? -2.635 0.225 5.527 1 97.31 72 ILE B N 1
ATOM 3035 C CA . ILE B 1 72 ? -1.776 0.655 4.43 1 97.31 72 ILE B CA 1
ATOM 3036 C C . ILE B 1 72 ? -1.195 -0.567 3.719 1 97.31 72 ILE B C 1
ATOM 3038 O O . ILE B 1 72 ? -0.631 -0.449 2.629 1 97.31 72 ILE B O 1
ATOM 3042 N N . LEU B 1 73 ? -1.332 -1.761 4.27 1 96.38 73 LEU B N 1
ATOM 3043 C CA . LEU B 1 73 ? -0.798 -2.973 3.658 1 96.38 73 LEU B CA 1
ATOM 3044 C C . LEU B 1 73 ? -1.832 -3.619 2.742 1 96.38 73 LEU B C 1
ATOM 3046 O O . LEU B 1 73 ? -1.519 -4.566 2.018 1 96.38 73 LEU B O 1
ATOM 3050 N N . ASN B 1 74 ? -3.053 -3.154 2.814 1 96.31 74 ASN B N 1
ATOM 3051 C CA . ASN B 1 74 ? -4.129 -3.623 1.944 1 96.31 74 ASN B CA 1
ATOM 3052 C C . ASN B 1 74 ? -4.172 -2.842 0.635 1 96.31 74 ASN B C 1
ATOM 3054 O O . ASN B 1 74 ? -4.434 -1.638 0.634 1 96.31 74 ASN B O 1
ATOM 3058 N N . ALA B 1 75 ? -3.988 -3.564 -0.48 1 96.75 75 ALA B N 1
ATOM 3059 C CA . ALA B 1 75 ? -3.85 -2.947 -1.797 1 96.75 75 ALA B CA 1
ATOM 3060 C C . ALA B 1 75 ? -5.102 -2.164 -2.172 1 96.75 75 ALA B C 1
ATOM 3062 O O . ALA B 1 75 ? -5.031 -1.185 -2.918 1 96.75 75 ALA B O 1
ATOM 3063 N N . PHE B 1 76 ? -6.266 -2.559 -1.658 1 97.12 76 PHE B N 1
ATOM 3064 C CA . PHE B 1 76 ? -7.48 -1.798 -1.936 1 97.12 76 PHE B CA 1
ATOM 3065 C C . PHE B 1 76 ? -7.332 -0.354 -1.472 1 97.12 76 PHE B C 1
ATOM 3067 O O . PHE B 1 76 ? -7.625 0.578 -2.223 1 97.12 76 PHE B O 1
ATOM 3074 N N . PHE B 1 77 ? -6.797 -0.189 -0.324 1 97.94 77 PHE B N 1
ATOM 3075 C CA . PHE B 1 77 ? -6.723 1.144 0.262 1 97.94 77 PHE B CA 1
ATOM 3076 C C . PHE B 1 77 ? -5.609 1.96 -0.386 1 97.94 77 PHE B C 1
ATOM 3078 O O . PHE B 1 77 ? -5.73 3.18 -0.525 1 97.94 77 PHE B O 1
ATOM 3085 N N . THR B 1 78 ? -4.535 1.337 -0.764 1 98.19 78 THR B N 1
ATOM 3086 C CA . THR B 1 78 ? -3.463 2.088 -1.41 1 98.19 78 THR B CA 1
ATOM 3087 C C . THR B 1 78 ? -3.877 2.518 -2.816 1 98.19 78 THR B C 1
ATOM 3089 O O . THR B 1 78 ? -3.566 3.631 -3.246 1 98.19 78 THR B O 1
ATOM 3092 N N . LYS B 1 79 ? -4.594 1.642 -3.504 1 98.25 79 LYS B N 1
ATOM 3093 C CA . LYS B 1 79 ? -5.137 2.021 -4.805 1 98.25 79 LYS B CA 1
ATOM 3094 C C . LYS B 1 79 ? -6.148 3.156 -4.668 1 98.25 79 LYS B C 1
ATOM 3096 O O . LYS B 1 79 ? -6.141 4.102 -5.461 1 98.25 79 LYS B O 1
ATOM 3101 N N . LEU B 1 80 ? -7 3.047 -3.666 1 98.56 80 LEU B N 1
ATOM 3102 C CA . LEU B 1 80 ? -7.969 4.102 -3.395 1 98.56 80 LEU B CA 1
ATOM 3103 C C . LEU B 1 80 ? -7.266 5.422 -3.09 1 98.56 80 LEU B C 1
ATOM 3105 O O . LEU B 1 80 ? -7.645 6.469 -3.617 1 98.56 80 LEU B O 1
ATOM 3109 N N . SER B 1 81 ? -6.258 5.34 -2.297 1 98.5 81 SER B N 1
ATOM 3110 C CA . SER B 1 81 ? -5.5 6.531 -1.936 1 98.5 81 SER B CA 1
ATOM 3111 C C . SER B 1 81 ? -4.879 7.188 -3.166 1 98.5 81 SER B C 1
ATOM 3113 O O . SER B 1 81 ? -4.895 8.414 -3.295 1 98.5 81 SER B O 1
ATOM 3115 N N . ARG B 1 82 ? -4.371 6.398 -4 1 98 82 ARG B N 1
ATOM 3116 C CA . ARG B 1 82 ? -3.732 6.918 -5.207 1 98 82 ARG B CA 1
ATOM 3117 C C . ARG B 1 82 ? -4.742 7.641 -6.094 1 98 82 ARG B C 1
ATOM 3119 O O . ARG B 1 82 ? -4.426 8.672 -6.691 1 98 82 ARG B O 1
ATOM 3126 N N . VAL B 1 83 ? -5.898 7.082 -6.254 1 98.5 83 VAL B N 1
ATOM 3127 C CA . VAL B 1 83 ? -6.949 7.684 -7.07 1 98.5 83 VAL B CA 1
ATOM 3128 C C . VAL B 1 83 ? -7.422 8.984 -6.426 1 98.5 83 VAL B C 1
ATOM 3130 O O . VAL B 1 83 ? -7.648 9.984 -7.117 1 98.5 83 VAL B O 1
ATOM 3133 N N . ILE B 1 84 ? -7.547 8.969 -5.137 1 98.75 84 ILE B N 1
ATOM 3134 C CA . ILE B 1 84 ? -7.922 10.164 -4.391 1 98.75 84 ILE B CA 1
ATOM 3135 C C . ILE B 1 84 ? -6.879 11.258 -4.609 1 98.75 84 ILE B C 1
ATOM 3137 O O . ILE B 1 84 ? -7.227 12.414 -4.859 1 98.75 84 ILE B O 1
ATOM 3141 N N . GLU B 1 85 ? -5.66 10.875 -4.512 1 98.5 85 GLU B N 1
ATOM 3142 C CA . GLU B 1 85 ? -4.566 11.82 -4.727 1 98.5 85 GLU B CA 1
ATOM 3143 C C . GLU B 1 85 ? -4.625 12.43 -6.125 1 98.5 85 GLU B C 1
ATOM 3145 O O . GLU B 1 85 ? -4.453 13.633 -6.293 1 98.5 85 GLU B O 1
ATOM 3150 N N . ASP B 1 86 ? -4.863 11.594 -7.125 1 97.88 86 ASP B N 1
ATOM 3151 C CA . ASP B 1 86 ? -4.957 12.062 -8.5 1 97.88 86 ASP B CA 1
ATOM 3152 C C . ASP B 1 86 ? -6.086 13.086 -8.656 1 97.88 86 ASP B C 1
ATOM 3154 O O . ASP B 1 86 ? -5.891 14.148 -9.25 1 97.88 86 ASP B O 1
ATOM 3158 N N . ALA B 1 87 ? -7.215 12.75 -8.125 1 98.62 87 ALA B N 1
ATOM 3159 C CA . ALA B 1 87 ? -8.375 13.633 -8.211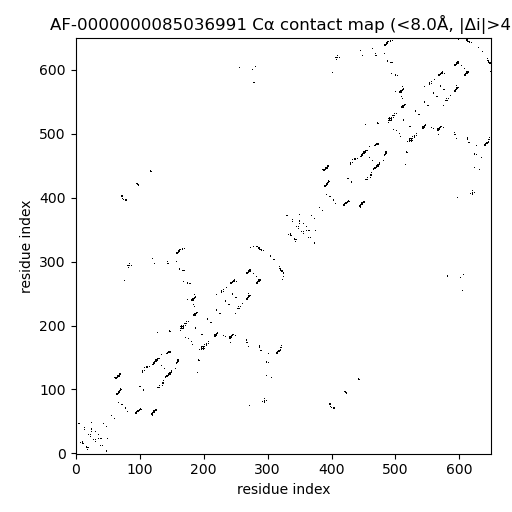 1 98.62 87 ALA B CA 1
ATOM 3160 C C . ALA B 1 87 ? -8.125 14.938 -7.457 1 98.62 87 ALA B C 1
ATOM 3162 O O . ALA B 1 87 ? -8.477 16.016 -7.941 1 98.62 87 ALA B O 1
ATOM 3163 N N . ALA B 1 88 ? -7.531 14.852 -6.289 1 98.62 88 ALA B N 1
ATOM 3164 C CA . ALA B 1 88 ? -7.203 16.031 -5.496 1 98.62 88 ALA B CA 1
ATOM 3165 C C . ALA B 1 88 ? -6.211 16.938 -6.234 1 98.62 88 ALA B C 1
ATOM 3167 O O . ALA B 1 88 ? -6.379 18.156 -6.266 1 98.62 88 ALA B O 1
ATOM 3168 N N . ASP B 1 89 ? -5.223 16.281 -6.793 1 97.75 89 ASP B N 1
ATOM 3169 C CA . ASP B 1 89 ? -4.195 17.016 -7.527 1 97.75 89 ASP B CA 1
ATOM 3170 C C . ASP B 1 89 ? -4.805 17.812 -8.68 1 97.75 89 ASP B C 1
ATOM 3172 O O . ASP B 1 89 ? -4.473 18.984 -8.883 1 97.75 89 ASP B O 1
ATOM 3176 N N . LYS B 1 90 ? -5.688 17.203 -9.406 1 97.5 90 LYS B N 1
ATOM 3177 C CA . LYS B 1 90 ? -6.363 17.859 -10.516 1 97.5 90 LYS B CA 1
ATOM 3178 C C . LYS B 1 90 ? -7.133 19.094 -10.047 1 97.5 90 LYS B C 1
ATOM 3180 O O . LYS B 1 90 ? -7.293 20.047 -10.797 1 97.5 90 LYS B O 1
ATOM 3185 N N . ALA B 1 91 ? -7.539 19.078 -8.812 1 97.62 91 ALA B N 1
ATOM 3186 C CA . ALA B 1 91 ? -8.32 20.172 -8.242 1 97.62 91 ALA B CA 1
ATOM 3187 C C . ALA B 1 91 ? -7.426 21.172 -7.504 1 97.62 91 ALA B C 1
ATOM 3189 O O . ALA B 1 91 ? -7.918 22.109 -6.883 1 97.62 91 ALA B O 1
ATOM 3190 N N . GLY B 1 92 ? -6.109 20.906 -7.508 1 96.81 92 GLY B N 1
ATOM 3191 C CA . GLY B 1 92 ? -5.16 21.828 -6.906 1 96.81 92 GLY B CA 1
ATOM 3192 C C . GLY B 1 92 ? -4.957 21.578 -5.422 1 96.81 92 GLY B C 1
ATOM 3193 O O . GLY B 1 92 ? -4.578 22.5 -4.688 1 96.81 92 GLY B O 1
ATOM 3194 N N . TYR B 1 93 ? -5.297 20.406 -4.934 1 97.81 93 TYR B N 1
ATOM 3195 C CA . TYR B 1 93 ? -5.137 20.078 -3.523 1 97.81 93 TYR B CA 1
ATOM 3196 C C . TYR B 1 93 ? -4 19.094 -3.32 1 97.81 93 TYR B C 1
ATOM 3198 O O . TYR B 1 93 ? -3.836 18.156 -4.109 1 97.81 93 TYR B O 1
ATOM 3206 N N . ASP B 1 94 ? -3.238 19.281 -2.227 1 97.62 94 ASP B N 1
ATOM 3207 C CA . ASP B 1 94 ? -2.305 18.281 -1.733 1 97.62 94 ASP B CA 1
ATOM 3208 C C . ASP B 1 94 ? -2.998 17.297 -0.791 1 97.62 94 ASP B C 1
ATOM 3210 O O . ASP B 1 94 ? -4.039 17.609 -0.212 1 97.62 94 ASP B O 1
ATOM 3214 N N . VAL B 1 95 ? -2.387 16.156 -0.673 1 98.62 95 VAL B N 1
ATOM 3215 C CA . VAL B 1 95 ? -2.98 15.141 0.196 1 98.62 95 VAL B CA 1
ATOM 3216 C C . VAL B 1 95 ? -1.955 14.68 1.228 1 98.62 95 VAL B C 1
ATOM 3218 O O . VAL B 1 95 ? -0.797 14.422 0.889 1 98.62 95 VAL B O 1
ATOM 3221 N N . VAL B 1 96 ? -2.34 14.617 2.508 1 98.56 96 VAL B N 1
ATOM 3222 C CA . VAL B 1 96 ? -1.593 13.938 3.559 1 98.56 96 VAL B CA 1
ATOM 3223 C C . VAL B 1 96 ? -2.371 12.711 4.035 1 98.56 96 VAL B C 1
ATOM 3225 O O . VAL B 1 96 ? -3.576 12.797 4.285 1 98.56 96 VAL B O 1
ATOM 3228 N N . LEU B 1 97 ? -1.701 11.641 4.121 1 98.75 97 LEU B N 1
ATOM 3229 C CA . LEU B 1 97 ? -2.328 10.359 4.426 1 98.75 97 LEU B CA 1
ATOM 3230 C C . LEU B 1 97 ? -1.931 9.875 5.816 1 98.75 97 LEU B C 1
ATOM 3232 O O . LEU B 1 97 ? -0.761 9.961 6.199 1 98.75 97 LEU B O 1
ATOM 3236 N N . VAL B 1 98 ? -2.932 9.312 6.605 1 98.62 98 VAL B N 1
ATOM 3237 C CA . VAL B 1 98 ? -2.68 8.719 7.914 1 98.62 98 VAL B CA 1
ATOM 3238 C C . VAL B 1 98 ? -3.266 7.312 7.961 1 98.62 98 VAL B C 1
ATOM 3240 O O . VAL B 1 98 ? -4.414 7.098 7.574 1 98.62 98 VAL B O 1
ATOM 3243 N N . ASN B 1 99 ? -2.475 6.379 8.344 1 98.5 99 ASN B N 1
ATOM 3244 C CA . ASN B 1 99 ? -2.883 4.992 8.531 1 98.5 99 ASN B CA 1
ATOM 3245 C C . ASN B 1 99 ? -3.258 4.707 9.977 1 98.5 99 ASN B C 1
ATOM 3247 O O . ASN B 1 99 ? -2.555 5.129 10.898 1 98.5 99 ASN B O 1
ATOM 3251 N N . THR B 1 100 ? -4.371 3.889 10.195 1 96.19 100 THR B N 1
ATOM 3252 C CA . THR B 1 100 ? -4.859 3.789 11.562 1 96.19 100 THR B CA 1
ATOM 3253 C C . THR B 1 100 ? -4.816 2.344 12.047 1 96.19 100 THR B C 1
ATOM 3255 O O . THR B 1 100 ? -5.168 2.059 13.195 1 96.19 100 THR B O 1
ATOM 3258 N N . ASP B 1 101 ? -4.469 1.365 11.25 1 94.56 101 ASP B N 1
ATOM 3259 C CA . ASP B 1 101 ? -4.328 -0.045 11.602 1 94.56 101 ASP B CA 1
ATOM 3260 C C . ASP B 1 101 ? -5.621 -0.594 12.203 1 94.56 101 ASP B C 1
ATOM 3262 O O . ASP B 1 101 ? -5.59 -1.345 13.18 1 94.56 101 ASP B O 1
ATOM 3266 N N . GLU B 1 102 ? -6.688 -0.11 11.719 1 92.62 102 GLU B N 1
ATOM 3267 C CA . GLU B 1 102 ? -8 -0.559 12.172 1 92.62 102 GLU B CA 1
ATOM 3268 C C . GLU B 1 102 ? -8.242 -0.195 13.633 1 92.62 102 GLU B C 1
ATOM 3270 O O . GLU B 1 102 ? -9.133 -0.754 14.281 1 92.62 102 GLU B O 1
ATOM 3275 N N . SER B 1 103 ? -7.504 0.747 14.18 1 93.75 103 SER B N 1
ATOM 3276 C CA . SER B 1 103 ? -7.602 1.141 15.578 1 93.75 103 SER B CA 1
ATOM 3277 C C . SER B 1 103 ? -8.5 2.363 15.75 1 93.75 103 SER B C 1
ATOM 3279 O O . SER B 1 103 ? -8.258 3.402 15.125 1 93.75 103 SER B O 1
ATOM 3281 N N . LEU B 1 104 ? -9.422 2.225 16.641 1 91 104 LEU B N 1
ATOM 3282 C CA . LEU B 1 104 ? -10.32 3.34 16.938 1 91 104 LEU B CA 1
ATOM 3283 C C . LEU B 1 104 ? -9.555 4.5 17.562 1 91 104 LEU B C 1
ATOM 3285 O O . LEU B 1 104 ? -9.797 5.664 17.219 1 91 104 LEU B O 1
ATOM 3289 N N . ALA B 1 105 ? -8.672 4.156 18.406 1 93.25 105 ALA B N 1
ATOM 3290 C CA . ALA B 1 105 ? -7.871 5.18 19.078 1 93.25 105 ALA B CA 1
ATOM 3291 C C . ALA B 1 105 ? -6.977 5.914 18.078 1 93.25 105 ALA B C 1
ATOM 3293 O O . ALA B 1 105 ? -6.879 7.141 18.109 1 93.25 105 ALA B O 1
ATOM 3294 N N . LYS B 1 106 ? -6.402 5.195 17.188 1 95.19 106 LYS B N 1
ATOM 3295 C CA . LYS B 1 106 ? -5.547 5.816 16.188 1 95.19 106 LYS B CA 1
ATOM 3296 C C . LYS B 1 106 ? -6.363 6.68 15.227 1 95.19 106 LYS B C 1
ATOM 3298 O O . LYS B 1 106 ? -5.887 7.715 14.758 1 95.19 106 LYS B O 1
ATOM 3303 N N . GLU B 1 107 ? -7.531 6.207 14.953 1 95.25 107 GLU B N 1
ATOM 3304 C CA . GLU B 1 107 ? -8.383 7 14.07 1 95.25 107 GLU B CA 1
ATOM 3305 C C . GLU B 1 107 ? -8.742 8.344 14.711 1 95.25 107 GLU B C 1
ATOM 3307 O O . GLU B 1 107 ? -8.664 9.383 14.055 1 95.25 107 GLU B O 1
ATOM 3312 N N . ALA B 1 108 ? -9.188 8.32 15.953 1 93.44 108 ALA B N 1
ATOM 3313 C CA . ALA B 1 108 ? -9.5 9.555 16.656 1 93.44 108 ALA B CA 1
ATOM 3314 C C . ALA B 1 108 ? -8.289 10.492 16.703 1 93.44 108 ALA B C 1
ATOM 3316 O O . ALA B 1 108 ? -8.43 11.695 16.469 1 93.44 108 ALA B O 1
ATOM 3317 N N . ASN B 1 109 ? -7.172 9.914 16.969 1 95.25 109 ASN B N 1
ATOM 3318 C CA . ASN B 1 109 ? -5.938 10.695 16.969 1 95.25 109 ASN B CA 1
ATOM 3319 C C . ASN B 1 109 ? -5.637 11.273 15.586 1 95.25 109 ASN B C 1
ATOM 3321 O O . ASN B 1 109 ? -5.184 12.414 15.469 1 95.25 109 ASN B O 1
ATOM 3325 N N . ALA B 1 110 ? -5.855 10.508 14.602 1 97.12 110 ALA B N 1
ATOM 3326 C CA . ALA B 1 110 ? -5.621 10.961 13.227 1 97.12 110 ALA B CA 1
ATOM 3327 C C . ALA B 1 110 ? -6.5 12.156 12.891 1 97.12 110 ALA B C 1
ATOM 3329 O O . ALA B 1 110 ? -6.043 13.109 12.25 1 97.12 110 ALA B O 1
ATOM 3330 N N . LEU B 1 111 ? -7.734 12.07 13.289 1 95.88 111 LEU B N 1
ATOM 3331 C CA . LEU B 1 111 ? -8.648 13.18 13.062 1 95.88 111 LEU B CA 1
ATOM 3332 C C . LEU B 1 111 ? -8.133 14.453 13.742 1 95.88 111 LEU B C 1
ATOM 3334 O O . LEU B 1 111 ? -8.047 15.5 13.109 1 95.88 111 LEU B O 1
ATOM 3338 N N . SER B 1 112 ? -7.762 14.344 14.953 1 95.44 112 SER B N 1
ATOM 3339 C CA . SER B 1 112 ? -7.242 15.477 15.703 1 95.44 112 SER B CA 1
ATOM 3340 C C . SER B 1 112 ? -5.965 16.016 15.062 1 95.44 112 SER B C 1
ATOM 3342 O O . SER B 1 112 ? -5.793 17.234 14.953 1 95.44 112 SER B O 1
ATOM 3344 N N . LEU B 1 113 ? -5.152 15.125 14.68 1 95.94 113 LEU B N 1
ATOM 3345 C CA . LEU B 1 113 ? -3.889 15.484 14.047 1 95.94 113 LEU B CA 1
ATOM 3346 C C . LEU B 1 113 ? -4.133 16.297 12.773 1 95.94 113 LEU B C 1
ATOM 3348 O O . LEU B 1 113 ? -3.521 17.344 12.57 1 95.94 113 LEU B O 1
ATOM 3352 N N . LEU B 1 114 ? -4.992 15.797 11.922 1 97.38 114 LEU B N 1
ATOM 3353 C CA . LEU B 1 114 ? -5.254 16.438 10.641 1 97.38 114 LEU B CA 1
ATOM 3354 C C . LEU B 1 114 ? -5.871 17.828 10.844 1 97.38 114 LEU B C 1
ATOM 3356 O O . LEU B 1 114 ? -5.598 18.75 10.078 1 97.38 114 LEU B O 1
ATOM 3360 N N . LEU B 1 115 ? -6.688 17.969 11.859 1 93.88 115 LEU B N 1
ATOM 3361 C CA . LEU B 1 115 ? -7.238 19.266 12.203 1 93.88 115 LEU B CA 1
ATOM 3362 C C . LEU B 1 115 ? -6.141 20.219 12.68 1 93.88 115 LEU B C 1
ATOM 3364 O O . LEU B 1 115 ? -6.105 21.375 12.289 1 93.88 115 LEU B O 1
ATOM 3368 N N . GLU B 1 116 ? -5.281 19.641 13.508 1 92 116 GLU B N 1
ATOM 3369 C CA . GLU B 1 116 ? -4.133 20.422 13.969 1 92 116 GLU B CA 1
ATOM 3370 C C . GLU B 1 116 ? -3.273 20.891 12.797 1 92 116 GLU B C 1
ATOM 3372 O O . GLU B 1 116 ? -2.725 21.984 12.828 1 92 116 GLU B O 1
ATOM 3377 N N . LYS B 1 117 ? -3.209 20.078 11.781 1 93.62 117 LYS B N 1
ATOM 3378 C CA . LYS B 1 117 ? -2.406 20.406 10.609 1 93.62 117 LYS B CA 1
ATOM 3379 C C . LYS B 1 117 ? -3.193 21.281 9.633 1 93.62 117 LYS B C 1
ATOM 3381 O O . LYS B 1 117 ? -2.699 21.609 8.555 1 93.62 117 LYS B O 1
ATOM 3386 N N . GLN B 1 118 ? -4.422 21.594 9.938 1 93.31 118 GLN B N 1
ATOM 3387 C CA . GLN B 1 118 ? -5.258 22.562 9.242 1 93.31 118 GLN B CA 1
ATOM 3388 C C . GLN B 1 118 ? -5.574 22.094 7.82 1 93.31 118 GLN B C 1
ATOM 3390 O O . GLN B 1 118 ? -5.418 22.844 6.859 1 93.31 118 GLN B O 1
ATOM 3395 N N . VAL B 1 119 ? -6.004 20.891 7.66 1 96.5 119 VAL B N 1
ATOM 3396 C CA . VAL B 1 119 ? -6.488 20.438 6.363 1 96.5 119 VAL B CA 1
ATOM 3397 C C . VAL B 1 119 ? -7.863 21.031 6.082 1 96.5 119 VAL B C 1
ATOM 3399 O O . VAL B 1 119 ? -8.609 21.344 7.008 1 96.5 119 VAL B O 1
ATOM 3402 N N . ASP B 1 120 ? -8.188 21.156 4.793 1 96.88 120 ASP B N 1
ATOM 3403 C CA . ASP B 1 120 ? -9.445 21.781 4.395 1 96.88 120 ASP B CA 1
ATOM 3404 C C . ASP B 1 120 ? -10.594 20.781 4.461 1 96.88 120 ASP B C 1
ATOM 3406 O O . ASP B 1 120 ? -11.766 21.188 4.527 1 96.88 120 ASP B O 1
ATOM 3410 N N . GLY B 1 121 ? -10.336 19.547 4.406 1 98.12 121 GLY B N 1
ATOM 3411 C CA . GLY B 1 121 ? -11.305 18.469 4.438 1 98.12 121 GLY B CA 1
ATOM 3412 C C . GLY B 1 121 ? -10.664 17.094 4.602 1 98.12 121 GLY B C 1
ATOM 3413 O O . GLY B 1 121 ? -9.445 16.953 4.445 1 98.12 121 GLY B O 1
ATOM 3414 N N . ILE B 1 122 ? -11.523 16.109 4.969 1 98.44 122 ILE B N 1
ATOM 3415 C CA . ILE B 1 122 ? -10.969 14.797 5.281 1 98.44 122 ILE B CA 1
ATOM 3416 C C . ILE B 1 122 ? -11.797 13.711 4.613 1 98.44 122 ILE B C 1
ATOM 3418 O O . ILE B 1 122 ? -13.031 13.734 4.676 1 98.44 122 ILE B O 1
ATOM 3422 N N . ILE B 1 123 ? -11.133 12.836 3.914 1 98.62 123 ILE B N 1
ATOM 3423 C CA . ILE B 1 123 ? -11.719 11.57 3.486 1 98.62 123 ILE B CA 1
ATOM 3424 C C . ILE B 1 123 ? -11.43 10.484 4.52 1 98.62 123 ILE B C 1
ATOM 3426 O O . ILE B 1 123 ? -10.266 10.266 4.887 1 98.62 123 ILE B O 1
ATOM 3430 N N . ILE B 1 124 ? -12.461 9.758 4.953 1 97 124 ILE B N 1
ATOM 3431 C CA . ILE B 1 124 ? -12.32 8.836 6.074 1 97 124 ILE B CA 1
ATOM 3432 C C . ILE B 1 124 ? -12.789 7.441 5.664 1 97 124 ILE B C 1
ATOM 3434 O O . ILE B 1 124 ? -13.938 7.27 5.238 1 97 124 ILE B O 1
ATOM 3438 N N . THR B 1 125 ? -11.906 6.52 5.691 1 96.31 125 THR B N 1
ATOM 3439 C CA . THR B 1 125 ? -12.305 5.117 5.742 1 96.31 125 THR B CA 1
ATOM 3440 C C . THR B 1 125 ? -12.297 4.602 7.18 1 96.31 125 THR B C 1
ATOM 3442 O O . THR B 1 125 ? -11.242 4.223 7.699 1 96.31 125 THR B O 1
ATOM 3445 N N . SER B 1 126 ? -13.398 4.465 7.719 1 91.12 126 SER B N 1
ATOM 3446 C CA . SER B 1 126 ? -13.57 4.336 9.156 1 91.12 126 SER B CA 1
ATOM 3447 C C . SER B 1 126 ? -13.117 2.967 9.656 1 91.12 126 SER B C 1
ATOM 3449 O O . SER B 1 126 ? -13.32 1.958 8.977 1 91.12 126 SER B O 1
ATOM 3451 N N . ALA B 1 127 ? -12.547 2.967 10.836 1 83.88 127 ALA B N 1
ATOM 3452 C CA . ALA B 1 127 ? -12.25 1.724 11.547 1 83.88 127 ALA B CA 1
ATOM 3453 C C . ALA B 1 127 ? -13.484 1.21 12.289 1 83.88 127 ALA B C 1
ATOM 3455 O O . ALA B 1 127 ? -13.453 0.116 12.859 1 83.88 127 ALA B O 1
ATOM 3456 N N . GLY B 1 128 ? -14.508 2.053 12.133 1 77.62 128 GLY B N 1
ATOM 3457 C CA . GLY B 1 128 ? -15.734 1.663 12.812 1 77.62 128 GLY B CA 1
ATOM 3458 C C . GLY B 1 128 ? -15.828 2.193 14.234 1 77.62 128 GLY B C 1
ATOM 3459 O O . GLY B 1 128 ? -15.359 3.297 14.516 1 77.62 128 GLY B O 1
ATOM 3460 N N . GLY B 1 129 ? -16.641 1.612 15.078 1 72.62 129 GLY B N 1
ATOM 3461 C CA . GLY B 1 129 ? -16.75 1.889 16.5 1 72.62 129 GLY B CA 1
ATOM 3462 C C . GLY B 1 129 ? -17.594 3.102 16.812 1 72.62 129 GLY B C 1
ATOM 3463 O O . GLY B 1 129 ? -18.219 3.676 15.922 1 72.62 129 GLY B O 1
ATOM 3464 N N . PRO B 1 130 ? -17.641 3.449 18.047 1 72.5 130 PRO B N 1
ATOM 3465 C CA . PRO B 1 130 ? -18.562 4.465 18.547 1 72.5 130 PRO B CA 1
ATOM 3466 C C . PRO B 1 130 ? -17.984 5.879 18.484 1 72.5 130 PRO B C 1
ATOM 3468 O O . PRO B 1 130 ? -18.469 6.781 19.172 1 72.5 130 PRO B O 1
ATOM 3471 N N . THR B 1 131 ? -17.031 6.051 17.625 1 78.88 131 THR B N 1
ATOM 3472 C CA . THR B 1 131 ? -16.422 7.375 17.531 1 78.88 131 THR B CA 1
ATOM 3473 C C . THR B 1 131 ? -17.469 8.422 17.188 1 78.88 131 THR B C 1
ATOM 3475 O O . THR B 1 131 ? -18.297 8.203 16.281 1 78.88 131 THR B O 1
ATOM 3478 N N . LYS B 1 132 ? -17.516 9.516 17.938 1 81.75 132 LYS B N 1
ATOM 3479 C CA . LYS B 1 132 ? -18.359 10.656 17.625 1 81.75 132 LYS B CA 1
ATOM 3480 C C . LYS B 1 132 ? -17.641 11.641 16.719 1 81.75 132 LYS B C 1
ATOM 3482 O O . LYS B 1 132 ? -17.109 12.664 17.172 1 81.75 132 LYS B O 1
ATOM 3487 N N . TYR B 1 133 ? -17.734 11.422 15.477 1 88.56 133 TYR B N 1
ATOM 3488 C CA . TYR B 1 133 ? -16.969 12.18 14.484 1 88.56 133 TYR B CA 1
ATOM 3489 C C . TYR B 1 133 ? -17.328 13.664 14.539 1 88.56 133 TYR B C 1
ATOM 3491 O O . TYR B 1 133 ? -16.469 14.523 14.375 1 88.56 133 TYR B O 1
ATOM 3499 N N . THR B 1 134 ? -18.609 13.961 14.812 1 86.75 134 THR B N 1
ATOM 3500 C CA . THR B 1 134 ? -19.078 15.344 14.828 1 86.75 134 THR B CA 1
ATOM 3501 C C . THR B 1 134 ? -18.391 16.141 15.938 1 86.75 134 THR B C 1
ATOM 3503 O O . THR B 1 134 ? -18.125 17.328 15.789 1 86.75 134 THR B O 1
ATOM 3506 N N . ASP B 1 135 ? -18.125 15.453 16.984 1 86.25 135 ASP B N 1
ATOM 3507 C CA . ASP B 1 135 ? -17.484 16.109 18.109 1 86.25 135 ASP B CA 1
ATOM 3508 C C . ASP B 1 135 ? -16.031 16.484 17.797 1 86.25 135 ASP B C 1
ATOM 3510 O O . ASP B 1 135 ? -15.531 17.516 18.25 1 86.25 135 ASP B O 1
ATOM 3514 N N . ILE B 1 136 ? -15.469 15.695 17.031 1 88.75 136 ILE B N 1
ATOM 3515 C CA . ILE B 1 136 ? -14.055 15.914 16.734 1 88.75 136 ILE B CA 1
ATOM 3516 C C . ILE B 1 136 ? -13.914 16.859 15.547 1 88.75 136 ILE B C 1
ATOM 3518 O O . ILE B 1 136 ? -13.125 17.812 15.594 1 88.75 136 ILE B O 1
ATOM 3522 N N . LEU B 1 137 ? -14.695 16.672 14.531 1 91.25 137 LEU B N 1
ATOM 3523 C CA . LEU B 1 137 ? -14.523 17.344 13.25 1 91.25 137 LEU B CA 1
ATOM 3524 C C . LEU B 1 137 ? -15.125 18.75 13.289 1 91.25 137 LEU B C 1
ATOM 3526 O O . LEU B 1 137 ? -14.719 19.625 12.516 1 91.25 137 LEU B O 1
ATOM 3530 N N . GLY B 1 138 ? -16.156 18.938 14.18 1 87.62 138 GLY B N 1
ATOM 3531 C CA . GLY B 1 138 ? -16.875 20.203 14.133 1 87.62 138 GLY B CA 1
ATOM 3532 C C . GLY B 1 138 ? -17.438 20.516 12.758 1 87.62 138 GLY B C 1
ATOM 3533 O O . GLY B 1 138 ? -18.141 19.703 12.172 1 87.62 138 GLY B O 1
ATOM 3534 N N . ASN B 1 139 ? -16.969 21.594 12.18 1 88.88 139 ASN B N 1
ATOM 3535 C CA . ASN B 1 139 ? -17.5 22.031 10.891 1 88.88 139 ASN B CA 1
ATOM 3536 C C . ASN B 1 139 ? -16.562 21.656 9.742 1 88.88 139 ASN B C 1
ATOM 3538 O O . ASN B 1 139 ? -16.812 22.031 8.594 1 88.88 139 ASN B O 1
ATOM 3542 N N . THR B 1 140 ? -15.523 20.922 10.039 1 93.5 140 THR B N 1
ATOM 3543 C CA . THR B 1 140 ? -14.602 20.516 8.984 1 93.5 140 THR B CA 1
ATOM 3544 C C . THR B 1 140 ? -15.281 19.531 8.031 1 93.5 140 THR B C 1
ATOM 3546 O O . THR B 1 140 ? -15.805 18.5 8.453 1 93.5 140 THR B O 1
ATOM 3549 N N . PRO B 1 141 ? -15.289 19.828 6.734 1 96.88 141 PRO B N 1
ATOM 3550 C CA . PRO B 1 141 ? -15.906 18.922 5.754 1 96.88 141 PRO B CA 1
ATOM 3551 C C . PRO B 1 141 ? -15.273 17.531 5.758 1 96.88 141 PRO B C 1
ATOM 3553 O O . PRO B 1 141 ? -14.047 17.406 5.871 1 96.88 141 PRO B O 1
ATOM 3556 N N . ALA B 1 142 ? -16.141 16.469 5.668 1 96.5 142 ALA B N 1
ATOM 3557 C CA . ALA B 1 142 ? -15.641 15.102 5.637 1 96.5 142 ALA B CA 1
ATOM 3558 C C . ALA B 1 142 ? -16.547 14.211 4.789 1 96.5 142 ALA B C 1
ATOM 3560 O O . ALA B 1 142 ? -17.75 14.453 4.695 1 96.5 142 ALA B O 1
ATOM 3561 N N . VAL B 1 143 ? -15.977 13.266 4.172 1 97.06 143 VAL B N 1
ATOM 3562 C CA . VAL B 1 143 ? -16.672 12.258 3.387 1 97.06 143 VAL B CA 1
ATOM 3563 C C . VAL B 1 143 ? -16.203 10.867 3.793 1 97.06 143 VAL B C 1
ATOM 3565 O O . VAL B 1 143 ? -14.992 10.625 3.906 1 97.06 143 VAL B O 1
ATOM 3568 N N . PHE B 1 144 ? -17.125 10 4.109 1 95.94 144 PHE B N 1
ATOM 3569 C CA . PHE B 1 144 ? -16.797 8.609 4.375 1 95.94 144 PHE B CA 1
ATOM 3570 C C . PHE B 1 144 ? -16.781 7.797 3.084 1 95.94 144 PHE B C 1
ATOM 3572 O O . PHE B 1 144 ? -17.688 7.934 2.254 1 95.94 144 PHE B O 1
ATOM 3579 N N . VAL B 1 145 ? -15.766 7.004 2.924 1 97.12 145 VAL B N 1
ATOM 3580 C CA . VAL B 1 145 ? -15.641 6.18 1.727 1 97.12 145 VAL B CA 1
ATOM 3581 C C . VAL B 1 145 ? -15.453 4.719 2.123 1 97.12 145 VAL B C 1
ATOM 3583 O O . VAL B 1 145 ? -14.766 4.414 3.1 1 97.12 145 VAL B O 1
ATOM 3586 N N . ASP B 1 146 ? -16.047 3.727 1.41 1 94.94 146 ASP B N 1
ATOM 3587 C CA . ASP B 1 146 ? -15.93 2.279 1.554 1 94.94 146 ASP B CA 1
ATOM 3588 C C . ASP B 1 146 ? -16.688 1.785 2.781 1 94.94 146 ASP B C 1
ATOM 3590 O O . ASP B 1 146 ? -17.391 0.773 2.717 1 94.94 146 ASP B O 1
ATOM 3594 N N . ARG B 1 147 ? -16.578 2.535 3.906 1 90.88 147 ARG B N 1
ATOM 3595 C CA . ARG B 1 147 ? -17.172 2.135 5.172 1 90.88 147 ARG B CA 1
ATOM 3596 C C . ARG B 1 147 ? -18 3.273 5.773 1 90.88 147 ARG B C 1
ATOM 3598 O O . ARG B 1 147 ? -17.672 4.445 5.578 1 90.88 147 ARG B O 1
ATOM 3605 N N . MET B 1 148 ? -19 2.9 6.496 1 83.25 148 MET B N 1
ATOM 3606 C CA . MET B 1 148 ? -19.891 3.871 7.125 1 83.25 148 MET B CA 1
ATOM 3607 C C . MET B 1 148 ? -19.453 4.176 8.547 1 83.25 148 MET B C 1
ATOM 3609 O O . MET B 1 148 ? -18.906 3.305 9.234 1 83.25 148 MET B O 1
ATOM 3613 N N . PRO B 1 149 ? -19.734 5.473 8.891 1 77.62 149 PRO B N 1
ATOM 3614 C CA . PRO B 1 149 ? -19.578 5.719 10.328 1 77.62 149 PRO B CA 1
ATOM 3615 C C . PRO B 1 149 ? -20.641 5.004 11.164 1 77.62 149 PRO B C 1
ATOM 3617 O O . PRO B 1 149 ? -21.672 4.578 10.625 1 77.62 149 PRO B O 1
ATOM 3620 N N . PRO B 1 150 ? -20.297 4.727 12.422 1 67.44 150 PRO B N 1
ATOM 3621 C CA . PRO B 1 150 ? -21.359 4.109 13.234 1 67.44 150 PRO B CA 1
ATOM 3622 C C . PRO B 1 150 ? -22.641 4.926 13.25 1 67.44 150 PRO B C 1
ATOM 3624 O O . PRO B 1 150 ? -22.609 6.156 13.164 1 67.44 150 PRO B O 1
ATOM 3627 N N . VAL B 1 151 ? -23.719 4.461 12.719 1 59.19 151 VAL B N 1
ATOM 3628 C CA . VAL B 1 151 ? -25.031 5.066 12.516 1 59.19 151 VAL B CA 1
ATOM 3629 C C . VAL B 1 151 ? -25.484 5.77 13.797 1 59.19 151 VAL B C 1
ATOM 3631 O O . VAL B 1 151 ? -25.641 5.133 14.836 1 59.19 151 VAL B O 1
ATOM 3634 N N . THR B 1 152 ? -24.844 6.895 14.086 1 54.94 152 THR B N 1
ATOM 3635 C CA . THR B 1 152 ? -25.562 7.598 15.141 1 54.94 152 THR B CA 1
ATOM 3636 C C . THR B 1 152 ? -26.594 8.547 14.547 1 54.94 152 THR B C 1
ATOM 3638 O O . THR B 1 152 ? -26.266 9.664 14.148 1 54.94 152 THR B O 1
ATOM 3641 N N . GLY B 1 153 ? -27.844 8.062 14.367 1 56.59 153 GLY B N 1
ATOM 3642 C CA . GLY B 1 153 ? -28.969 8.906 13.992 1 56.59 153 GLY B CA 1
ATOM 3643 C C . GLY B 1 153 ? -28.875 9.453 12.586 1 56.59 153 GLY B C 1
ATOM 3644 O O . GLY B 1 153 ? -28.469 8.734 11.664 1 56.59 153 GLY B O 1
ATOM 3645 N N . GLN B 1 154 ? -29.078 10.883 12.32 1 58.22 154 GLN B N 1
ATOM 3646 C CA . GLN B 1 154 ? -29.125 11.617 11.062 1 58.22 154 GLN B CA 1
ATOM 3647 C C . GLN B 1 154 ? -27.781 11.562 10.344 1 58.22 154 GLN B C 1
ATOM 3649 O O . GLN B 1 154 ? -26.734 11.555 10.992 1 58.22 154 GLN B O 1
ATOM 3654 N N . LEU B 1 155 ? -27.906 11.344 9.023 1 65.12 155 LEU B N 1
ATOM 3655 C CA . LEU B 1 155 ? -26.734 11.344 8.148 1 65.12 155 LEU B CA 1
ATOM 3656 C C . LEU B 1 155 ? -25.969 12.648 8.273 1 65.12 155 LEU B C 1
ATOM 3658 O O . LEU B 1 155 ? -26.422 13.695 7.809 1 65.12 155 LEU B O 1
ATOM 3662 N N . ALA B 1 156 ? -24.906 12.594 8.898 1 81.38 156 ALA B N 1
ATOM 3663 C CA . ALA B 1 156 ? -24.156 13.828 9.117 1 81.38 156 ALA B CA 1
ATOM 3664 C C . ALA B 1 156 ? -23.094 14.008 8.055 1 81.38 156 ALA B C 1
ATOM 3666 O O . ALA B 1 156 ? -22.641 15.133 7.801 1 81.38 156 ALA B O 1
ATOM 3667 N N . TYR B 1 157 ? -22.828 12.906 7.285 1 91.31 157 TYR B N 1
ATOM 3668 C CA . TYR B 1 157 ? -21.734 12.992 6.328 1 91.31 157 TYR B CA 1
ATOM 3669 C C . TYR B 1 157 ? -22.062 12.25 5.043 1 91.31 157 TYR B C 1
ATOM 3671 O O . TYR B 1 157 ? -22.859 11.305 5.055 1 91.31 157 TYR B O 1
ATOM 3679 N N . ASP B 1 158 ? -21.438 12.727 3.945 1 94.12 158 ASP B N 1
ATOM 3680 C CA . ASP B 1 158 ? -21.484 11.961 2.707 1 94.12 158 ASP B CA 1
ATOM 3681 C C . ASP B 1 158 ? -20.875 10.57 2.9 1 94.12 158 ASP B C 1
ATOM 3683 O O . ASP B 1 158 ? -19.891 10.422 3.631 1 94.12 158 ASP B O 1
ATOM 3687 N N . ARG B 1 159 ? -21.547 9.648 2.264 1 95.06 159 ARG B N 1
ATOM 3688 C CA . ARG B 1 159 ? -21.047 8.273 2.232 1 95.06 159 ARG B CA 1
ATOM 3689 C C . ARG B 1 159 ? -20.922 7.766 0.8 1 95.06 159 ARG B C 1
ATOM 3691 O O . ARG B 1 159 ? -21.906 7.75 0.056 1 95.06 159 ARG B O 1
ATOM 3698 N N . VAL B 1 160 ? -19.719 7.434 0.391 1 97.62 160 VAL B N 1
ATOM 3699 C CA . VAL B 1 160 ? -19.453 6.832 -0.91 1 97.62 160 VAL B CA 1
ATOM 3700 C C . VAL B 1 160 ? -19.078 5.363 -0.731 1 97.62 160 VAL B C 1
ATOM 3702 O O . VAL B 1 160 ? -17.984 5.051 -0.247 1 97.62 160 VAL B O 1
ATOM 3705 N N . LEU B 1 161 ? -19.969 4.477 -1.15 1 97.06 161 LEU B N 1
ATOM 3706 C CA . LEU B 1 161 ? -19.875 3.066 -0.793 1 97.06 161 LEU B CA 1
ATOM 3707 C C . LEU B 1 161 ? -19.938 2.186 -2.037 1 97.06 161 LEU B C 1
ATOM 3709 O O . LEU B 1 161 ? -20.375 2.637 -3.1 1 97.06 161 LEU B O 1
ATOM 3713 N N . VAL B 1 162 ? -19.453 0.983 -1.894 1 97.94 162 VAL B N 1
ATOM 3714 C CA . VAL B 1 162 ? -19.688 -0.053 -2.895 1 97.94 162 VAL B CA 1
ATOM 3715 C C . VAL B 1 162 ? -20.891 -0.897 -2.496 1 97.94 162 VAL B C 1
ATOM 3717 O O . VAL B 1 162 ? -21.188 -1.044 -1.308 1 97.94 162 VAL B O 1
ATOM 3720 N N . ASP B 1 163 ? -21.594 -1.408 -3.465 1 98.06 163 ASP B N 1
ATOM 3721 C CA . ASP B 1 163 ? -22.703 -2.309 -3.199 1 98.06 163 ASP B CA 1
ATOM 3722 C C . ASP B 1 163 ? -22.219 -3.713 -2.857 1 98.06 163 ASP B C 1
ATOM 3724 O O . ASP B 1 163 ? -22.156 -4.582 -3.73 1 98.06 163 ASP B O 1
ATOM 3728 N N . ASN B 1 164 ? -21.969 -3.896 -1.618 1 97.94 164 ASN B N 1
ATOM 3729 C CA . ASN B 1 164 ? -21.453 -5.16 -1.111 1 97.94 164 ASN B CA 1
ATOM 3730 C C . ASN B 1 164 ? -22.406 -6.316 -1.396 1 97.94 164 ASN B C 1
ATOM 3732 O O . ASN B 1 164 ? -21.953 -7.426 -1.709 1 97.94 164 ASN B O 1
ATOM 3736 N N . ILE B 1 165 ? -23.656 -6.055 -1.217 1 98.5 165 ILE B N 1
ATOM 3737 C CA . ILE B 1 165 ? -24.641 -7.102 -1.402 1 98.5 165 ILE B CA 1
ATOM 3738 C C . ILE B 1 165 ? -24.641 -7.574 -2.854 1 98.5 165 ILE B C 1
ATOM 3740 O O . ILE B 1 165 ? -24.5 -8.773 -3.123 1 98.5 165 ILE B O 1
ATOM 3744 N N . GLN B 1 166 ? -24.656 -6.637 -3.736 1 98.69 166 GLN B N 1
ATOM 3745 C CA . GLN B 1 166 ? -24.656 -6.957 -5.16 1 98.69 166 GLN B CA 1
ATOM 3746 C C . GLN B 1 166 ? -23.375 -7.688 -5.551 1 98.69 166 GLN B C 1
ATOM 3748 O O . GLN B 1 166 ? -23.422 -8.703 -6.25 1 98.69 166 GLN B O 1
ATOM 3753 N N . GLY B 1 167 ? -22.266 -7.195 -5.145 1 98.75 167 GLY B N 1
ATOM 3754 C CA . GLY B 1 167 ? -20.984 -7.793 -5.5 1 98.75 167 GLY B CA 1
ATOM 3755 C C . GLY B 1 167 ? -20.828 -9.211 -4.977 1 98.75 167 GLY B C 1
ATOM 3756 O O . GLY B 1 167 ? -20.375 -10.094 -5.707 1 98.75 167 GLY B O 1
ATOM 3757 N N . THR B 1 168 ? -21.234 -9.398 -3.729 1 98.75 168 THR B N 1
ATOM 3758 C CA . THR B 1 168 ? -21.109 -10.719 -3.119 1 98.75 168 THR B CA 1
ATOM 3759 C C . THR B 1 168 ? -22.062 -11.711 -3.77 1 98.75 168 THR B C 1
ATOM 3761 O O . THR B 1 168 ? -21.672 -12.828 -4.117 1 98.75 168 THR B O 1
ATOM 3764 N N . ARG B 1 169 ? -23.281 -11.266 -3.955 1 98.81 169 ARG B N 1
ATOM 3765 C CA . ARG B 1 169 ? -24.281 -12.117 -4.582 1 98.81 169 ARG B CA 1
ATOM 3766 C C . ARG B 1 169 ? -23.812 -12.578 -5.961 1 98.81 169 ARG B C 1
ATOM 3768 O O . ARG B 1 169 ? -23.938 -13.758 -6.305 1 98.81 169 ARG B O 1
ATOM 3775 N N . ALA B 1 170 ? -23.266 -11.695 -6.715 1 98.81 170 ALA B N 1
ATOM 3776 C CA . ALA B 1 170 ? -22.828 -12.008 -8.07 1 98.81 170 ALA B CA 1
ATOM 3777 C C . ALA B 1 170 ? -21.703 -13.031 -8.062 1 98.81 170 ALA B C 1
ATOM 3779 O O . ALA B 1 170 ? -21.703 -13.977 -8.859 1 98.81 170 ALA B O 1
ATOM 3780 N N . VAL B 1 171 ? -20.734 -12.898 -7.141 1 98.88 171 VAL B N 1
ATOM 3781 C CA . VAL B 1 171 ? -19.594 -13.805 -7.082 1 98.88 171 VAL B CA 1
ATOM 3782 C C . VAL B 1 171 ? -20.047 -15.203 -6.66 1 98.88 171 VAL B C 1
ATOM 3784 O O . VAL B 1 171 ? -19.672 -16.203 -7.285 1 98.88 171 VAL B O 1
ATOM 3787 N N . VAL B 1 172 ? -20.844 -15.273 -5.633 1 98.75 172 VAL B N 1
ATOM 3788 C CA . VAL B 1 172 ? -21.312 -16.562 -5.141 1 98.75 172 VAL B CA 1
ATOM 3789 C C . VAL B 1 172 ? -22.172 -17.25 -6.203 1 98.75 172 VAL B C 1
ATOM 3791 O O . VAL B 1 172 ? -22.062 -18.453 -6.426 1 98.75 172 VAL B O 1
ATOM 3794 N N . THR B 1 173 ? -23.016 -16.484 -6.875 1 98.75 173 THR B N 1
ATOM 3795 C CA . THR B 1 173 ? -23.812 -17.016 -7.977 1 98.75 173 THR B CA 1
ATOM 3796 C C . THR B 1 173 ? -22.906 -17.625 -9.055 1 98.75 173 THR B C 1
ATOM 3798 O O . THR B 1 173 ? -23.188 -18.703 -9.57 1 98.75 173 THR B O 1
ATOM 3801 N N . GLU B 1 174 ? -21.859 -16.906 -9.344 1 98.69 174 GLU B N 1
ATOM 3802 C CA . GLU B 1 174 ? -20.906 -17.391 -10.344 1 98.69 174 GLU B CA 1
ATOM 3803 C C . GLU B 1 174 ? -20.266 -18.703 -9.898 1 98.69 174 GLU B C 1
ATOM 3805 O O . GLU B 1 174 ? -20.062 -19.609 -10.703 1 98.69 174 GLU B O 1
ATOM 3810 N N . LEU B 1 175 ? -19.891 -18.781 -8.617 1 98.5 175 LEU B N 1
ATOM 3811 C CA . LEU B 1 175 ? -19.328 -20.031 -8.102 1 98.5 175 LEU B CA 1
ATOM 3812 C C . LEU B 1 175 ? -20.297 -21.188 -8.266 1 98.5 175 LEU B C 1
ATOM 3814 O O . LEU B 1 175 ? -19.891 -22.297 -8.641 1 98.5 175 LEU B O 1
ATOM 3818 N N . ILE B 1 176 ? -21.562 -20.969 -8.031 1 98.25 176 ILE B N 1
ATOM 3819 C CA . ILE B 1 176 ? -22.594 -21.984 -8.18 1 98.25 176 ILE B CA 1
ATOM 3820 C C . ILE B 1 176 ? -22.719 -22.391 -9.648 1 98.25 176 ILE B C 1
ATOM 3822 O O . ILE B 1 176 ? -22.781 -23.578 -9.969 1 98.25 176 ILE B O 1
ATOM 3826 N N . HIS B 1 177 ? -22.672 -21.406 -10.5 1 97.94 177 HIS B N 1
ATOM 3827 C CA . HIS B 1 177 ? -22.719 -21.672 -11.938 1 97.94 177 HIS B CA 1
ATOM 3828 C C . HIS B 1 177 ? -21.547 -22.516 -12.391 1 97.94 177 HIS B C 1
ATOM 3830 O O . HIS B 1 177 ? -21.672 -23.328 -13.32 1 97.94 177 HIS B O 1
ATOM 3836 N N . GLN B 1 178 ? -20.453 -22.375 -11.703 1 96.94 178 GLN B N 1
ATOM 3837 C CA . GLN B 1 178 ? -19.25 -23.109 -12.039 1 96.94 178 GLN B CA 1
ATOM 3838 C C . GLN B 1 178 ? -19.297 -24.531 -11.469 1 96.94 178 GLN B C 1
ATOM 3840 O O . GLN B 1 178 ? -18.406 -25.344 -11.75 1 96.94 178 GLN B O 1
ATOM 3845 N N . GLY B 1 179 ? -20.266 -24.75 -10.57 1 97.19 179 GLY B N 1
ATOM 3846 C CA . GLY B 1 179 ? -20.469 -26.141 -10.164 1 97.19 179 GLY B CA 1
ATOM 3847 C C . GLY B 1 179 ? -20.344 -26.344 -8.664 1 97.19 179 GLY B C 1
ATOM 3848 O O . GLY B 1 179 ? -20.531 -27.469 -8.172 1 97.19 179 GLY B O 1
ATOM 3849 N N . ALA B 1 180 ? -20.047 -25.281 -7.898 1 97.88 180 ALA B N 1
ATOM 3850 C CA . ALA B 1 180 ? -19.953 -25.438 -6.449 1 97.88 180 ALA B CA 1
ATOM 3851 C C . ALA B 1 180 ? -21.297 -25.859 -5.848 1 97.88 180 ALA B C 1
ATOM 3853 O O . ALA B 1 180 ? -22.344 -25.312 -6.215 1 97.88 180 ALA B O 1
ATOM 3854 N N . GLN B 1 181 ? -21.25 -26.734 -4.883 1 97.25 181 GLN B N 1
ATOM 3855 C CA . GLN B 1 181 ? -22.469 -27.266 -4.305 1 97.25 181 GLN B CA 1
ATOM 3856 C C . GLN B 1 181 ? -22.578 -26.922 -2.822 1 97.25 181 GLN B C 1
ATOM 3858 O O . GLN B 1 181 ? -23.672 -26.953 -2.246 1 97.25 181 GLN B O 1
ATOM 3863 N N . ARG B 1 182 ? -21.5 -26.703 -2.193 1 98.19 182 ARG B N 1
ATOM 3864 C CA . ARG B 1 182 ? -21.438 -26.297 -0.792 1 98.19 182 ARG B CA 1
ATOM 3865 C C . ARG B 1 182 ? -20.391 -25.203 -0.585 1 98.19 182 ARG B C 1
ATOM 3867 O O . ARG B 1 182 ? -19.203 -25.484 -0.47 1 98.19 182 ARG B O 1
ATOM 3874 N N . ILE B 1 183 ? -20.891 -24.016 -0.503 1 98.62 183 ILE B N 1
ATOM 3875 C CA . ILE B 1 183 ? -20.016 -22.859 -0.52 1 98.62 183 ILE B CA 1
ATOM 3876 C C . ILE B 1 183 ? -19.922 -22.25 0.878 1 98.62 183 ILE B C 1
ATOM 3878 O O . ILE B 1 183 ? -20.922 -21.703 1.383 1 98.62 183 ILE B O 1
ATOM 3882 N N . GLY B 1 184 ? -18.75 -22.328 1.535 1 98.81 184 GLY B N 1
ATOM 3883 C CA . GLY B 1 184 ? -18.516 -21.656 2.801 1 98.81 184 GLY B CA 1
ATOM 3884 C C . GLY B 1 184 ? -18.125 -20.188 2.635 1 98.81 184 GLY B C 1
ATOM 3885 O O . GLY B 1 184 ? -17.828 -19.734 1.526 1 98.81 184 GLY B O 1
ATOM 3886 N N . ILE B 1 185 ? -18.172 -19.453 3.75 1 98.88 185 ILE B N 1
ATOM 3887 C CA . ILE B 1 185 ? -17.75 -18.062 3.748 1 98.88 185 ILE B CA 1
ATOM 3888 C C . ILE B 1 185 ? -16.812 -17.812 4.93 1 98.88 185 ILE B C 1
ATOM 3890 O O . ILE B 1 185 ? -17.047 -18.312 6.031 1 98.88 185 ILE B O 1
ATOM 3894 N N . ILE B 1 186 ? -15.734 -17.141 4.637 1 98.88 186 ILE B N 1
ATOM 3895 C CA . ILE B 1 186 ? -14.953 -16.469 5.668 1 98.88 186 ILE B CA 1
ATOM 3896 C C . ILE B 1 186 ? -15.133 -14.961 5.551 1 98.88 186 ILE B C 1
ATOM 3898 O O . ILE B 1 186 ? -14.578 -14.328 4.652 1 98.88 186 ILE B O 1
ATOM 3902 N N . ASN B 1 187 ? -15.922 -14.414 6.461 1 98.44 187 ASN B N 1
ATOM 3903 C CA . ASN B 1 187 ? -16.359 -13.023 6.391 1 98.44 187 ASN B CA 1
ATOM 3904 C C . ASN B 1 187 ? -15.406 -12.094 7.129 1 98.44 187 ASN B C 1
ATOM 3906 O O . ASN B 1 187 ? -14.453 -12.555 7.766 1 98.44 187 ASN B O 1
ATOM 3910 N N . SER B 1 188 ? -15.617 -10.844 6.965 1 94.56 188 SER B N 1
ATOM 3911 C CA . SER B 1 188 ? -14.781 -9.781 7.5 1 94.56 188 SER B CA 1
ATOM 3912 C C . SER B 1 188 ? -15.086 -9.523 8.969 1 94.56 188 SER B C 1
ATOM 3914 O O . SER B 1 188 ? -16.188 -9.805 9.438 1 94.56 188 SER B O 1
ATOM 3916 N N . ALA B 1 189 ? -14.117 -8.945 9.695 1 92.25 189 ALA B N 1
ATOM 3917 C CA . ALA B 1 189 ? -14.32 -8.523 11.078 1 92.25 189 ALA B CA 1
ATOM 3918 C C . ALA B 1 189 ? -15.023 -7.168 11.141 1 92.25 189 ALA B C 1
ATOM 3920 O O . ALA B 1 189 ? -15.5 -6.754 12.195 1 92.25 189 ALA B O 1
ATOM 3921 N N . VAL B 1 190 ? -15.047 -6.516 10 1 89 190 VAL B N 1
ATOM 3922 C CA . VAL B 1 190 ? -15.656 -5.191 9.93 1 89 190 VAL B CA 1
ATOM 3923 C C . VAL B 1 190 ? -17.172 -5.324 9.859 1 89 190 VAL B C 1
ATOM 3925 O O . VAL B 1 190 ? -17.719 -5.812 8.859 1 89 190 VAL B O 1
ATOM 3928 N N . SER B 1 191 ? -17.875 -4.785 10.766 1 87.31 191 SER B N 1
ATOM 3929 C CA . SER B 1 191 ? -19.281 -5.074 11 1 87.31 191 SER B CA 1
ATOM 3930 C C . SER B 1 191 ? -20.125 -4.691 9.789 1 87.31 191 SER B C 1
ATOM 3932 O O . SER B 1 191 ? -20.891 -5.508 9.281 1 87.31 191 SER B O 1
ATOM 3934 N N . PHE B 1 192 ? -19.969 -3.48 9.367 1 85.56 192 PHE B N 1
ATOM 3935 C CA . PHE B 1 192 ? -20.797 -2.998 8.266 1 85.56 192 PHE B CA 1
ATOM 3936 C C . PHE B 1 192 ? -20.578 -3.836 7.012 1 85.56 192 PHE B C 1
ATOM 3938 O O . PHE B 1 192 ? -21.531 -4.32 6.402 1 85.56 192 PHE B O 1
ATOM 3945 N N . THR B 1 193 ? -19.391 -4.004 6.598 1 92.12 193 THR B N 1
ATOM 3946 C CA . THR B 1 193 ? -19.016 -4.777 5.422 1 92.12 193 THR B CA 1
ATOM 3947 C C . THR B 1 193 ? -1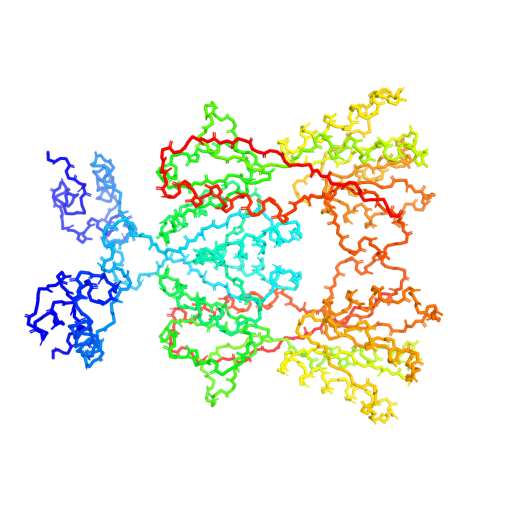9.453 -6.23 5.562 1 92.12 193 THR B C 1
ATOM 3949 O O . THR B 1 193 ? -20.016 -6.812 4.629 1 92.12 193 THR B O 1
ATOM 3952 N N . ALA B 1 194 ? -19.234 -6.758 6.742 1 94.44 194 ALA B N 1
ATOM 3953 C CA . ALA B 1 194 ? -19.594 -8.148 7.016 1 94.44 194 ALA B CA 1
ATOM 3954 C C . ALA B 1 194 ? -21.094 -8.375 6.871 1 94.44 194 ALA B C 1
ATOM 3956 O O . ALA B 1 194 ? -21.516 -9.367 6.273 1 94.44 194 ALA B O 1
ATOM 3957 N N . THR B 1 195 ? -21.859 -7.484 7.391 1 94.75 195 THR B N 1
ATOM 3958 C CA . THR B 1 195 ? -23.312 -7.625 7.355 1 94.75 195 THR B CA 1
ATOM 3959 C C . THR B 1 195 ? -23.812 -7.629 5.914 1 94.75 195 THR B C 1
ATOM 3961 O O . THR B 1 195 ? -24.609 -8.492 5.531 1 94.75 195 THR B O 1
ATOM 3964 N N . GLU B 1 196 ? -23.344 -6.746 5.168 1 96.62 196 GLU B N 1
ATOM 3965 C CA . GLU B 1 196 ? -23.812 -6.629 3.791 1 96.62 196 GLU B CA 1
ATOM 3966 C C . GLU B 1 196 ? -23.328 -7.801 2.941 1 96.62 196 GLU B C 1
ATOM 3968 O O . GLU B 1 196 ? -24.078 -8.352 2.139 1 96.62 196 GLU B O 1
ATOM 397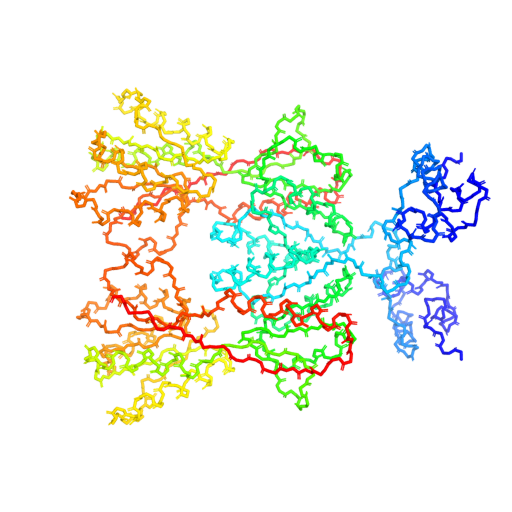3 N N . ARG B 1 197 ? -22.109 -8.195 3.115 1 98 197 ARG B N 1
ATOM 3974 C CA . ARG B 1 197 ? -21.578 -9.297 2.316 1 98 197 ARG B CA 1
ATOM 3975 C C . ARG B 1 197 ? -22.203 -10.625 2.723 1 98 197 ARG B C 1
ATOM 3977 O O . ARG B 1 197 ? -22.469 -11.477 1.873 1 98 197 ARG B O 1
ATOM 3984 N N . MET B 1 198 ? -22.531 -10.766 4.012 1 98.25 198 MET B N 1
ATOM 3985 C CA . MET B 1 198 ? -23.281 -11.93 4.449 1 98.25 198 MET B CA 1
ATOM 3986 C C . MET B 1 198 ? -24.656 -11.969 3.789 1 98.25 198 MET B C 1
ATOM 3988 O O . MET B 1 198 ? -25.109 -13.031 3.354 1 98.25 198 MET B O 1
ATOM 3992 N N . THR B 1 199 ? -25.266 -10.812 3.744 1 98.12 199 THR B N 1
ATOM 3993 C CA . THR B 1 199 ? -26.578 -10.727 3.105 1 98.12 199 THR B CA 1
ATOM 3994 C C . THR B 1 199 ? -26.5 -11.18 1.651 1 98.12 199 THR B C 1
ATOM 3996 O O . THR B 1 199 ? -27.312 -12 1.211 1 98.12 199 THR B O 1
ATOM 3999 N N . GLY B 1 200 ? -25.531 -10.68 0.899 1 98.56 200 GLY B N 1
ATOM 4000 C CA . GLY B 1 200 ? -25.344 -11.086 -0.486 1 98.56 200 GLY B CA 1
ATOM 4001 C C . GLY B 1 200 ? -25.062 -12.57 -0.641 1 98.56 200 GLY B C 1
ATOM 4002 O O . GLY B 1 200 ? -25.594 -13.211 -1.549 1 98.56 200 GLY B O 1
ATOM 4003 N N . TYR B 1 201 ? -24.297 -13.086 0.277 1 98.62 201 TYR B N 1
ATOM 4004 C CA . TYR B 1 201 ? -23.953 -14.508 0.306 1 98.62 201 TYR B CA 1
ATOM 4005 C C . TYR B 1 201 ? -25.203 -15.359 0.494 1 98.62 201 TYR B C 1
ATOM 4007 O O . TYR B 1 201 ? -25.469 -16.266 -0.3 1 98.62 201 TYR B O 1
ATOM 4015 N N . ARG B 1 202 ? -25.969 -15.055 1.427 1 98.44 202 ARG B N 1
ATOM 4016 C CA . ARG B 1 202 ? -27.172 -15.828 1.75 1 98.44 202 ARG B CA 1
ATOM 4017 C C . ARG B 1 202 ? -28.219 -15.711 0.647 1 98.44 202 ARG B C 1
ATOM 4019 O O . ARG B 1 202 ? -28.906 -16.672 0.33 1 98.44 202 ARG B O 1
ATOM 4026 N N . GLU B 1 203 ? -28.344 -14.531 0.102 1 98.44 203 GLU B N 1
ATOM 4027 C CA . GLU B 1 203 ? -29.281 -14.336 -0.991 1 98.44 203 GLU B CA 1
ATOM 4028 C C . GLU B 1 203 ? -28.938 -15.219 -2.186 1 98.44 203 GLU B C 1
ATOM 4030 O O . GLU B 1 203 ? -29.828 -15.828 -2.791 1 98.44 203 GLU B O 1
ATOM 4035 N N . ALA B 1 204 ? -27.656 -15.273 -2.535 1 98.62 204 ALA B N 1
ATOM 4036 C CA . ALA B 1 204 ? -27.234 -16.094 -3.658 1 98.62 204 ALA B CA 1
ATOM 4037 C C . ALA B 1 204 ? -27.547 -17.578 -3.41 1 98.62 204 ALA B C 1
ATOM 4039 O O . ALA B 1 204 ? -28.047 -18.266 -4.301 1 98.62 204 ALA B O 1
ATOM 4040 N N . LEU B 1 205 ? -27.281 -18.031 -2.205 1 98.25 205 LEU B N 1
ATOM 4041 C CA . LEU B 1 205 ? -27.562 -19.422 -1.852 1 98.25 205 LEU B CA 1
ATOM 4042 C C . LEU B 1 205 ? -29.062 -19.719 -1.929 1 98.25 205 LEU B C 1
ATOM 4044 O O . LEU B 1 205 ? -29.469 -20.703 -2.539 1 98.25 205 LEU B O 1
ATOM 4048 N N . THR B 1 206 ? -29.797 -18.859 -1.378 1 97.69 206 THR B N 1
ATOM 4049 C CA . THR B 1 206 ? -31.25 -19.031 -1.349 1 97.69 206 THR B CA 1
ATOM 4050 C C . THR B 1 206 ? -31.812 -19.062 -2.764 1 97.69 206 THR B C 1
ATOM 4052 O O . THR B 1 206 ? -32.656 -19.906 -3.086 1 97.69 206 THR B O 1
ATOM 4055 N N . GLN B 1 207 ? -31.375 -18.172 -3.559 1 97.88 207 GLN B N 1
ATOM 4056 C CA . GLN B 1 207 ? -31.844 -18.078 -4.934 1 97.88 207 GLN B CA 1
ATOM 4057 C C . GLN B 1 207 ? -31.516 -19.344 -5.719 1 97.88 207 GLN B C 1
ATOM 4059 O O . GLN B 1 207 ? -32.25 -19.719 -6.645 1 97.88 207 GLN B O 1
ATOM 4064 N N . ALA B 1 208 ? -30.484 -20 -5.305 1 97.81 208 ALA B N 1
ATOM 4065 C CA . ALA B 1 208 ? -30.062 -21.219 -5.996 1 97.81 208 ALA B CA 1
ATOM 4066 C C . ALA B 1 208 ? -30.688 -22.453 -5.371 1 97.81 208 ALA B C 1
ATOM 4068 O O . ALA B 1 208 ? -30.422 -23.578 -5.816 1 97.81 208 ALA B O 1
ATOM 4069 N N . GLY B 1 209 ? -31.391 -22.281 -4.285 1 97.19 209 GLY B N 1
ATOM 4070 C CA . GLY B 1 209 ? -32.094 -23.391 -3.654 1 97.19 209 GLY B CA 1
ATOM 4071 C C . GLY B 1 209 ? -31.297 -24.062 -2.566 1 97.19 209 GLY B C 1
ATOM 4072 O O . GLY B 1 209 ? -31.641 -25.156 -2.121 1 97.19 209 GLY B O 1
ATOM 4073 N N . PHE B 1 210 ? -30.203 -23.406 -2.176 1 96.44 210 PHE B N 1
ATOM 4074 C CA . PHE B 1 210 ? -29.406 -23.953 -1.077 1 96.44 210 PHE B CA 1
ATOM 4075 C C . PHE B 1 210 ? -29.953 -23.484 0.266 1 96.44 210 PHE B C 1
ATOM 4077 O O . PHE B 1 210 ? -30.406 -22.344 0.387 1 96.44 210 PHE B O 1
ATOM 4084 N N . GLU B 1 211 ? -29.875 -24.25 1.236 1 90.25 211 GLU B N 1
ATOM 4085 C CA . GLU B 1 211 ? -30.312 -23.859 2.578 1 90.25 211 GLU B CA 1
ATOM 4086 C C . GLU B 1 211 ? -29.188 -23.188 3.354 1 90.25 211 GLU B C 1
ATOM 4088 O O . GLU B 1 211 ? -28.031 -23.609 3.273 1 90.25 211 GLU B O 1
ATOM 4093 N N . PRO B 1 212 ? -29.609 -22.141 3.988 1 86.94 212 PRO B N 1
ATOM 4094 C CA . PRO B 1 212 ? -28.594 -21.547 4.871 1 86.94 212 PRO B CA 1
ATOM 4095 C C . PRO B 1 212 ? -28.062 -22.531 5.902 1 86.94 212 PRO B C 1
ATOM 4097 O O . PRO B 1 212 ? -28.812 -23.375 6.406 1 86.94 212 PRO B O 1
ATOM 4100 N N . ASP B 1 213 ? -26.766 -22.547 6.148 1 95.56 213 ASP B N 1
ATOM 4101 C CA . ASP B 1 213 ? -26.094 -23.422 7.105 1 95.56 213 ASP B CA 1
ATOM 4102 C C . ASP B 1 213 ? -25.047 -22.641 7.906 1 95.56 213 ASP B C 1
ATOM 4104 O O . ASP B 1 213 ? -23.984 -22.297 7.379 1 95.56 213 ASP B O 1
ATOM 4108 N N . ALA B 1 214 ? -25.312 -22.406 9.141 1 96.44 214 ALA B N 1
ATOM 4109 C CA . ALA B 1 214 ? -24.438 -21.641 10.008 1 96.44 214 ALA B CA 1
ATOM 4110 C C . ALA B 1 214 ? -23.078 -22.328 10.172 1 96.44 214 ALA B C 1
ATOM 4112 O O . ALA B 1 214 ? -22.078 -21.688 10.477 1 96.44 214 ALA B O 1
ATOM 4113 N N . ALA B 1 215 ? -23.031 -23.594 9.906 1 97.5 215 ALA B N 1
ATOM 4114 C CA . ALA B 1 215 ? -21.812 -24.375 10.102 1 97.5 215 ALA B CA 1
ATOM 4115 C C . ALA B 1 215 ? -20.734 -24 9.086 1 97.5 215 ALA B C 1
ATOM 4117 O O . ALA B 1 215 ? -19.562 -24.312 9.266 1 97.5 215 ALA B O 1
ATOM 4118 N N . ILE B 1 216 ? -21.156 -23.344 8.023 1 98.56 216 ILE B N 1
ATOM 4119 C CA . ILE B 1 216 ? -20.188 -23.047 6.98 1 98.56 216 ILE B CA 1
ATOM 4120 C C . ILE B 1 216 ? -20 -21.531 6.879 1 98.56 216 ILE B C 1
ATOM 4122 O O . ILE B 1 216 ? -19.531 -21.031 5.855 1 98.56 216 ILE B O 1
ATOM 4126 N N . GLU B 1 217 ? -20.422 -20.828 7.906 1 98.62 217 GLU B N 1
ATOM 4127 C CA . GLU B 1 217 ? -20.203 -19.391 8.031 1 98.62 217 GLU B CA 1
ATOM 4128 C C . GLU B 1 217 ? -19.172 -19.078 9.102 1 98.62 217 GLU B C 1
ATOM 4130 O O . GLU B 1 217 ? -19.391 -19.344 10.281 1 98.62 217 GLU B O 1
ATOM 4135 N N . ALA B 1 218 ? -18.031 -18.547 8.688 1 98.5 218 ALA B N 1
ATOM 4136 C CA . ALA B 1 218 ? -16.953 -18.172 9.602 1 98.5 218 ALA B CA 1
ATOM 4137 C C . ALA B 1 218 ? -16.625 -16.688 9.477 1 98.5 218 ALA B C 1
ATOM 4139 O O . ALA B 1 218 ? -17 -16.047 8.5 1 98.5 218 ALA B O 1
ATOM 4140 N N . THR B 1 219 ? -16.016 -16.141 10.492 1 98.38 219 THR B N 1
ATOM 4141 C CA . THR B 1 219 ? -15.602 -14.742 10.516 1 98.38 219 THR B CA 1
ATOM 4142 C C . THR B 1 219 ? -14.117 -14.633 10.844 1 98.38 219 THR B C 1
ATOM 4144 O O . THR B 1 219 ? -13.648 -15.227 11.82 1 98.38 219 THR B O 1
ATOM 4147 N N . ALA B 1 220 ? -13.445 -13.883 10.023 1 98.19 220 ALA B N 1
ATOM 4148 C CA . ALA B 1 220 ? -12.023 -13.648 10.281 1 98.19 220 ALA B CA 1
ATOM 4149 C C . ALA B 1 220 ? -11.828 -12.695 11.453 1 98.19 220 ALA B C 1
ATOM 4151 O O . ALA B 1 220 ? -12.641 -11.789 11.664 1 98.19 220 ALA B O 1
ATOM 4152 N N . ARG B 1 221 ? -10.766 -12.922 12.148 1 96.5 221 ARG B N 1
ATOM 4153 C CA . ARG B 1 221 ? -10.305 -11.891 13.086 1 96.5 221 ARG B CA 1
ATOM 4154 C C . ARG B 1 221 ? -9.664 -10.727 12.344 1 96.5 221 ARG B C 1
ATOM 4156 O O . ARG B 1 221 ? -9.266 -10.859 11.18 1 96.5 221 ARG B O 1
ATOM 4163 N N . THR B 1 222 ? -9.602 -9.633 13 1 91.94 222 THR B N 1
ATOM 4164 C CA . THR B 1 222 ? -9.062 -8.438 12.383 1 91.94 222 THR B CA 1
ATOM 4165 C C . THR B 1 222 ? -7.645 -8.688 11.867 1 91.94 222 THR B C 1
ATOM 4167 O O . THR B 1 222 ? -7.258 -8.172 10.812 1 91.94 222 THR B O 1
ATOM 4170 N N . ASP B 1 223 ? -6.91 -9.508 12.586 1 92.81 223 ASP B N 1
ATOM 4171 C CA . ASP B 1 223 ? -5.523 -9.758 12.211 1 92.81 223 ASP B CA 1
ATOM 4172 C C . ASP B 1 223 ? -5.406 -11.016 11.352 1 92.81 223 ASP B C 1
ATOM 4174 O O . ASP B 1 223 ? -4.301 -11.469 11.055 1 92.81 223 ASP B O 1
ATOM 4178 N N . ASN B 1 224 ? -6.512 -11.68 11.023 1 97.19 224 ASN B N 1
ATOM 4179 C CA . ASN B 1 224 ? -6.602 -12.844 10.156 1 97.19 224 ASN B CA 1
ATOM 4180 C C . ASN B 1 224 ? -5.934 -14.062 10.781 1 97.19 224 ASN B C 1
ATOM 4182 O O . ASN B 1 224 ? -5.621 -15.031 10.086 1 97.19 224 ASN B O 1
ATOM 4186 N N . SER B 1 225 ? -5.711 -14.062 12.086 1 97.88 225 SER B N 1
ATOM 4187 C CA . SER B 1 225 ? -4.949 -15.117 12.758 1 97.88 225 SER B CA 1
ATOM 4188 C C . SER B 1 225 ? -5.703 -16.438 12.742 1 97.88 225 SER B C 1
ATOM 4190 O O . SER B 1 225 ? -5.105 -17.5 12.938 1 97.88 225 SER B O 1
ATOM 4192 N N . ASN B 1 226 ? -7.004 -16.391 12.492 1 98.62 226 ASN B N 1
ATOM 4193 C CA . ASN B 1 226 ? -7.797 -17.609 12.562 1 98.62 226 ASN B CA 1
ATOM 4194 C C . ASN B 1 226 ? -8.164 -18.109 11.164 1 98.62 226 ASN B C 1
ATOM 4196 O O . ASN B 1 226 ? -8.844 -19.125 11.031 1 98.62 226 ASN B O 1
ATOM 4200 N N . VAL B 1 227 ? -7.707 -17.531 10.133 1 98.75 227 VAL B N 1
ATOM 4201 C CA . VAL B 1 227 ? -8.211 -17.781 8.789 1 98.75 227 VAL B CA 1
ATOM 4202 C C . VAL B 1 227 ? -7.734 -19.156 8.312 1 98.75 227 VAL B C 1
ATOM 4204 O O . VAL B 1 227 ? -8.5 -19.906 7.707 1 98.75 227 VAL B O 1
ATOM 4207 N N . GLN B 1 228 ? -6.559 -19.5 8.539 1 98.62 228 GLN B N 1
ATOM 4208 C CA . GLN B 1 228 ? -6.051 -20.797 8.078 1 98.62 228 GLN B CA 1
ATOM 4209 C C . GLN B 1 228 ? -6.793 -21.938 8.758 1 98.62 228 GLN B C 1
ATOM 4211 O O . GLN B 1 228 ? -7.121 -22.938 8.109 1 98.62 228 GLN B O 1
ATOM 4216 N N . GLN B 1 229 ? -7.039 -21.734 10.047 1 98.56 229 GLN B N 1
ATOM 4217 C CA . GLN B 1 229 ? -7.816 -22.734 10.766 1 98.56 229 GLN B CA 1
ATOM 4218 C C . GLN B 1 229 ? -9.234 -22.844 10.203 1 98.56 229 GLN B C 1
ATOM 4220 O O . GLN B 1 229 ? -9.742 -23.938 10 1 98.56 229 GLN B O 1
ATOM 4225 N N . MET B 1 230 ? -9.82 -21.75 9.914 1 98.75 230 MET B N 1
ATOM 4226 C CA . MET B 1 230 ? -11.172 -21.734 9.375 1 98.75 230 MET B CA 1
ATOM 4227 C C . MET B 1 230 ? -11.211 -22.344 7.977 1 98.75 230 MET B C 1
ATOM 4229 O O . MET B 1 230 ? -12.18 -23.016 7.609 1 98.75 230 MET B O 1
ATOM 4233 N N . THR B 1 231 ? -10.203 -22.078 7.266 1 98.75 231 THR B N 1
ATOM 4234 C CA . THR B 1 231 ? -10.094 -22.656 5.93 1 98.75 231 THR B CA 1
ATOM 4235 C C . THR B 1 231 ? -10.125 -24.172 5.988 1 98.75 231 THR B C 1
ATOM 4237 O O . THR B 1 231 ? -10.891 -24.812 5.27 1 98.75 231 THR B O 1
ATOM 4240 N N . ARG B 1 232 ? -9.328 -24.75 6.84 1 98.56 232 ARG B N 1
ATOM 4241 C CA . ARG B 1 232 ? -9.305 -26.203 7.016 1 98.56 232 ARG B CA 1
ATOM 4242 C C . ARG B 1 232 ? -10.672 -26.703 7.477 1 98.56 232 ARG B C 1
ATOM 4244 O O . ARG B 1 232 ? -11.172 -27.703 6.953 1 98.56 232 ARG B O 1
ATOM 4251 N N . GLN B 1 233 ? -11.219 -26.047 8.445 1 98.62 233 GLN B N 1
ATOM 4252 C CA . GLN B 1 233 ? -12.508 -26.453 8.992 1 98.62 233 GLN B CA 1
ATOM 4253 C C . GLN B 1 233 ? -13.586 -26.484 7.91 1 98.62 233 GLN B C 1
ATOM 4255 O O . GLN B 1 233 ? -14.344 -27.453 7.816 1 98.62 233 GLN B O 1
ATOM 4260 N N . LEU B 1 234 ? -13.641 -25.516 7.059 1 98.81 234 LEU B N 1
ATOM 4261 C CA . LEU B 1 234 ? -14.688 -25.391 6.051 1 98.81 234 LEU B CA 1
ATOM 4262 C C . LEU B 1 234 ? -14.469 -26.375 4.914 1 98.81 234 LEU B C 1
ATOM 4264 O O . LEU B 1 234 ? -15.414 -27.047 4.469 1 98.81 234 LEU B O 1
ATOM 4268 N N . LEU B 1 235 ? -13.25 -26.5 4.473 1 98.56 235 LEU B N 1
ATOM 4269 C CA . LEU B 1 235 ? -12.984 -27.281 3.271 1 98.56 235 LEU B CA 1
ATOM 4270 C C . LEU B 1 235 ? -12.844 -28.766 3.607 1 98.56 235 LEU B C 1
ATOM 4272 O O . LEU B 1 235 ? -13.25 -29.625 2.82 1 98.56 235 LEU B O 1
ATOM 4276 N N . VAL B 1 236 ? -12.336 -29.094 4.785 1 98.19 236 VAL B N 1
ATOM 4277 C CA . VAL B 1 236 ? -12.07 -30.5 5.129 1 98.19 236 VAL B CA 1
ATOM 4278 C C . VAL B 1 236 ? -13.203 -31.031 6.008 1 98.19 236 VAL B C 1
ATOM 4280 O O . VAL B 1 236 ? -13.859 -32 5.652 1 98.19 236 VAL B O 1
ATOM 4283 N N . ASN B 1 237 ? -13.469 -30.359 7.121 1 98.19 237 ASN B N 1
ATOM 4284 C CA . ASN B 1 237 ? -14.453 -30.875 8.07 1 98.19 237 ASN B CA 1
ATOM 4285 C C . ASN B 1 237 ? -15.875 -30.703 7.547 1 98.19 237 ASN B C 1
ATOM 4287 O O . ASN B 1 237 ? -16.688 -31.641 7.609 1 98.19 237 ASN B O 1
ATOM 4291 N N . GLN B 1 238 ? -16.156 -29.547 7.012 1 98.25 238 GLN B N 1
ATOM 4292 C CA . GLN B 1 238 ? -17.516 -29.266 6.531 1 98.25 238 GLN B CA 1
ATOM 4293 C C . GLN B 1 238 ? -17.672 -29.672 5.07 1 98.25 238 GLN B C 1
ATOM 4295 O O . GLN B 1 238 ? -18.766 -29.578 4.512 1 98.25 238 GLN B O 1
ATOM 4300 N N . LYS B 1 239 ? -16.578 -29.984 4.418 1 97.75 239 LYS B N 1
ATOM 4301 C CA . LYS B 1 239 ? -16.547 -30.547 3.076 1 97.75 239 LYS B CA 1
ATOM 4302 C C . LYS B 1 239 ? -17.094 -29.562 2.047 1 97.75 239 LYS B C 1
ATOM 4304 O O . LYS B 1 239 ? -17.844 -29.953 1.142 1 97.75 239 LYS B O 1
ATOM 4309 N N . CYS B 1 240 ? -16.828 -28.312 2.252 1 98.5 240 CYS B N 1
ATOM 4310 C CA . CYS B 1 240 ? -17.141 -27.312 1.235 1 98.5 240 CYS B CA 1
ATOM 4311 C C . CYS B 1 240 ? -16.312 -27.531 -0.019 1 98.5 240 CYS B C 1
ATOM 4313 O O . CYS B 1 240 ? -15.117 -27.844 0.069 1 98.5 240 CYS B O 1
ATOM 4315 N N . ASP B 1 241 ? -16.953 -27.391 -1.16 1 98.31 241 ASP B N 1
ATOM 4316 C CA . ASP B 1 241 ? -16.219 -27.469 -2.422 1 98.31 241 ASP B CA 1
ATOM 4317 C C . ASP B 1 241 ? -16.062 -26.078 -3.039 1 98.31 241 ASP B C 1
ATOM 4319 O O . ASP B 1 241 ? -15.484 -25.938 -4.121 1 98.31 241 ASP B O 1
ATOM 4323 N N . GLY B 1 242 ? -16.578 -25 -2.406 1 98.25 242 GLY B N 1
ATOM 4324 C CA . GLY B 1 242 ? -16.406 -23.594 -2.715 1 98.25 242 GLY B CA 1
ATOM 4325 C C . GLY B 1 242 ? -16.219 -22.734 -1.48 1 98.25 242 GLY B C 1
ATOM 4326 O O . GLY B 1 242 ? -16.672 -23.094 -0.39 1 98.25 242 GLY B O 1
ATOM 4327 N N . LEU B 1 243 ? -15.57 -21.688 -1.657 1 98.81 243 LEU B N 1
ATOM 4328 C CA . LEU B 1 243 ? -15.305 -20.75 -0.562 1 98.81 243 LEU B CA 1
ATOM 4329 C C . LEU B 1 243 ? -15.375 -19.312 -1.046 1 98.81 243 LEU B C 1
ATOM 4331 O O . LEU B 1 243 ? -14.703 -18.953 -2.016 1 98.81 243 LEU B O 1
ATOM 4335 N N . PHE B 1 244 ? -16.219 -18.531 -0.425 1 98.81 244 PHE B N 1
ATOM 4336 C CA . PHE B 1 244 ? -16.219 -17.078 -0.618 1 98.81 244 PHE B CA 1
ATOM 4337 C C . PHE B 1 244 ? -15.461 -16.391 0.509 1 98.81 244 PHE B C 1
ATOM 4339 O O . PHE B 1 244 ? -15.734 -16.641 1.687 1 98.81 244 PHE B O 1
ATOM 4346 N N . VAL B 1 245 ? -14.555 -15.523 0.118 1 98.69 245 VAL B N 1
ATOM 4347 C CA . VAL B 1 245 ? -13.695 -14.828 1.061 1 98.69 245 VAL B CA 1
ATOM 4348 C C . VAL B 1 245 ? -13.961 -13.32 0.99 1 98.69 245 VAL B C 1
ATOM 4350 O O . VAL B 1 245 ? -13.984 -12.742 -0.097 1 98.69 245 VAL B O 1
ATOM 4353 N N . ALA B 1 246 ? -14.07 -12.688 2.088 1 97.56 246 ALA B N 1
ATOM 4354 C CA . ALA B 1 246 ? -14.695 -11.367 2.176 1 97.56 246 ALA B CA 1
ATOM 4355 C C . ALA B 1 246 ? -13.742 -10.281 1.693 1 97.56 246 ALA B C 1
ATOM 4357 O O . ALA B 1 246 ? -14.172 -9.164 1.386 1 97.56 246 ALA B O 1
ATOM 4358 N N . ASP B 1 247 ? -12.406 -10.461 1.765 1 95.19 247 ASP B N 1
ATOM 4359 C CA . ASP B 1 247 ? -11.508 -9.453 1.212 1 95.19 247 ASP B CA 1
ATOM 4360 C C . ASP B 1 247 ? -10.18 -10.07 0.791 1 95.19 247 ASP B C 1
ATOM 4362 O O . ASP B 1 247 ? -9.953 -11.266 0.982 1 95.19 247 ASP B O 1
ATOM 4366 N N . ASN B 1 248 ? -9.32 -9.297 0.214 1 96.31 248 ASN B N 1
ATOM 4367 C CA . ASN B 1 248 ? -8.094 -9.773 -0.416 1 96.31 248 ASN B CA 1
ATOM 4368 C C . ASN B 1 248 ? -7.078 -10.25 0.621 1 96.31 248 ASN B C 1
ATOM 4370 O O . ASN B 1 248 ? -6.309 -11.172 0.362 1 96.31 248 ASN B O 1
ATOM 4374 N N . THR B 1 249 ? -7.078 -9.656 1.813 1 96.81 249 THR B N 1
ATOM 4375 C CA . THR B 1 249 ? -6.113 -10.078 2.822 1 96.81 249 THR B CA 1
ATOM 4376 C C . THR B 1 249 ? -6.484 -11.438 3.398 1 96.81 249 THR B C 1
ATOM 4378 O O . THR B 1 249 ? -5.609 -12.258 3.686 1 96.81 249 THR B O 1
ATOM 4381 N N . ILE B 1 250 ? -7.75 -11.719 3.564 1 98 250 ILE B N 1
ATOM 4382 C CA . ILE B 1 250 ? -8.227 -13.023 3.992 1 98 250 ILE B CA 1
ATOM 4383 C C . ILE B 1 250 ? -7.902 -14.07 2.924 1 98 250 ILE B C 1
ATOM 4385 O O . ILE B 1 250 ? -7.445 -15.172 3.24 1 98 250 ILE B O 1
ATOM 4389 N N . MET B 1 251 ? -8.117 -13.711 1.678 1 98.19 251 MET B N 1
ATOM 4390 C CA . MET B 1 251 ? -7.824 -14.617 0.572 1 98.19 251 MET B CA 1
ATOM 4391 C C . MET B 1 251 ? -6.363 -15.047 0.591 1 98.19 251 MET B C 1
ATOM 4393 O O . MET B 1 251 ? -6.051 -16.203 0.321 1 98.19 251 MET B O 1
ATOM 4397 N N . GLU B 1 252 ? -5.473 -14.117 0.916 1 97.31 252 GLU B N 1
ATOM 4398 C CA . GLU B 1 252 ? -4.055 -14.461 0.977 1 97.31 252 GLU B CA 1
ATOM 4399 C C . GLU B 1 252 ? -3.795 -15.57 1.987 1 97.31 252 GLU B C 1
ATOM 4401 O O . GLU B 1 252 ? -3.01 -16.484 1.725 1 97.31 252 GLU B O 1
ATOM 4406 N N . GLU B 1 253 ? -4.461 -15.531 3.135 1 98.19 253 GLU B N 1
ATOM 4407 C CA . GLU B 1 253 ? -4.289 -16.562 4.156 1 98.19 253 GLU B CA 1
ATOM 4408 C C . GLU B 1 253 ? -4.91 -17.875 3.713 1 98.19 253 GLU B C 1
ATOM 4410 O O . GLU B 1 253 ? -4.398 -18.953 4.043 1 98.19 253 GLU B O 1
ATOM 4415 N N . VAL B 1 254 ? -6.012 -17.781 3.01 1 98.44 254 VAL B N 1
ATOM 4416 C CA . VAL B 1 254 ? -6.633 -18.984 2.451 1 98.44 254 VAL B CA 1
ATOM 4417 C C . VAL B 1 254 ? -5.668 -19.656 1.477 1 98.44 254 VAL B C 1
ATOM 4419 O O . VAL B 1 254 ? -5.422 -20.859 1.569 1 98.44 254 VAL B O 1
ATOM 4422 N N . LEU B 1 255 ? -5.102 -18.891 0.592 1 97.44 255 LEU B N 1
ATOM 4423 C CA . LEU B 1 255 ? -4.18 -19.406 -0.413 1 97.44 255 LEU B CA 1
ATOM 4424 C C . LEU B 1 255 ? -2.949 -20.016 0.244 1 97.44 255 LEU B C 1
ATOM 4426 O O . LEU B 1 255 ? -2.393 -21 -0.266 1 97.44 255 LEU B O 1
ATOM 4430 N N . ARG B 1 256 ? -2.535 -19.469 1.369 1 97 256 ARG B N 1
ATOM 4431 C CA . ARG B 1 256 ? -1.379 -19.984 2.096 1 97 256 ARG B CA 1
ATOM 4432 C C . ARG B 1 256 ? -1.659 -21.375 2.652 1 97 256 ARG B C 1
ATOM 4434 O O . ARG B 1 256 ? -0.757 -22.203 2.729 1 97 256 ARG B O 1
ATOM 4441 N N . LYS B 1 257 ? -2.857 -21.578 2.98 1 97.44 257 LYS B N 1
ATOM 4442 C CA . LYS B 1 257 ? -3.236 -22.828 3.648 1 97.44 257 LYS B CA 1
ATOM 4443 C C . LYS B 1 257 ? -3.551 -23.922 2.633 1 97.44 257 LYS B C 1
ATOM 4445 O O . LYS B 1 257 ? -3.334 -25.109 2.902 1 97.44 257 LYS B O 1
ATOM 4450 N N . LEU B 1 258 ? -3.957 -23.672 1.47 1 96.31 258 LEU B N 1
ATOM 4451 C CA . LEU B 1 258 ? -4.555 -24.578 0.503 1 96.31 258 LEU B CA 1
ATOM 4452 C C . LEU B 1 258 ? -3.574 -25.688 0.133 1 96.31 258 LEU B C 1
ATOM 4454 O O . LEU B 1 258 ? -3.943 -26.875 0.109 1 96.31 258 LEU B O 1
ATOM 4458 N N . PRO B 1 259 ? -2.324 -25.375 -0.135 1 93.5 259 PRO B N 1
ATOM 4459 C CA . PRO B 1 259 ? -1.405 -26.438 -0.547 1 93.5 259 PRO B CA 1
ATOM 4460 C C . PRO B 1 259 ? -1.268 -27.547 0.503 1 93.5 259 PRO B C 1
ATOM 4462 O O . PRO B 1 259 ? -1.086 -28.719 0.156 1 93.5 259 PRO B O 1
ATOM 4465 N N . ALA B 1 260 ? -1.416 -27.234 1.717 1 95.12 260 ALA B N 1
ATOM 4466 C CA . ALA B 1 260 ? -1.217 -28.188 2.807 1 95.12 260 ALA B CA 1
ATOM 4467 C C . ALA B 1 260 ? -2.416 -29.109 2.945 1 95.12 260 ALA B C 1
ATOM 4469 O O . ALA B 1 260 ? -2.34 -30.141 3.633 1 95.12 260 ALA B O 1
ATOM 4470 N N . LEU B 1 261 ? -3.5 -28.781 2.352 1 96.25 261 LEU B N 1
ATOM 4471 C CA . LEU B 1 261 ? -4.73 -29.531 2.551 1 96.25 261 LEU B CA 1
ATOM 4472 C C . LEU B 1 261 ? -4.867 -30.641 1.51 1 96.25 261 LEU B C 1
ATOM 4474 O O . LEU B 1 261 ? -5.672 -31.562 1.675 1 96.25 261 LEU B O 1
ATOM 4478 N N . ASP B 1 262 ? -4.109 -30.641 0.447 1 93.44 262 ASP B N 1
ATOM 4479 C CA . ASP B 1 262 ? -4.113 -31.672 -0.59 1 93.44 262 ASP B CA 1
ATOM 4480 C C . ASP B 1 262 ? -5.539 -31.984 -1.041 1 93.44 262 ASP B C 1
ATOM 4482 O O . ASP B 1 262 ? -5.957 -33.156 -1.02 1 93.44 262 ASP B O 1
ATOM 4486 N N . LEU B 1 263 ? -6.234 -31.016 -1.395 1 93.69 263 LEU B N 1
ATOM 4487 C CA . LEU B 1 263 ? -7.621 -31.141 -1.832 1 93.69 263 LEU B CA 1
ATOM 4488 C C . LEU B 1 263 ? -7.719 -31.062 -3.352 1 93.69 263 LEU B C 1
ATOM 4490 O O . LEU B 1 263 ? -6.84 -30.5 -4.008 1 93.69 263 LEU B O 1
ATOM 4494 N N . PRO B 1 264 ? -8.812 -31.672 -3.855 1 91.75 264 PRO B N 1
ATOM 4495 C CA . PRO B 1 264 ? -9.117 -31.375 -5.258 1 91.75 264 PRO B CA 1
ATOM 4496 C C . PRO B 1 264 ? -9.375 -29.891 -5.496 1 91.75 264 PRO B C 1
ATOM 4498 O O . PRO B 1 264 ? -9.492 -29.109 -4.539 1 91.75 264 PRO B O 1
ATOM 4501 N N . PRO B 1 265 ? -9.422 -29.5 -6.73 1 91 265 PRO B N 1
ATOM 4502 C CA . PRO B 1 265 ? -9.688 -28.078 -7.023 1 91 265 PRO B CA 1
ATOM 4503 C C . PRO B 1 265 ? -10.984 -27.578 -6.395 1 91 265 PRO B C 1
ATOM 4505 O O . PRO B 1 265 ? -11.992 -28.297 -6.395 1 91 265 PRO B O 1
ATOM 4508 N N . ILE B 1 266 ? -10.891 -26.484 -5.793 1 96.25 266 ILE B N 1
ATOM 4509 C CA . ILE B 1 266 ? -12.039 -25.844 -5.145 1 96.25 266 ILE B CA 1
ATOM 4510 C C . ILE B 1 266 ? -12.422 -24.578 -5.895 1 96.25 266 ILE B C 1
ATOM 4512 O O . ILE B 1 266 ? -11.586 -23.969 -6.57 1 96.25 266 ILE B O 1
ATOM 4516 N N . HIS B 1 267 ? -13.711 -24.219 -5.824 1 97.81 267 HIS B N 1
ATOM 4517 C CA . HIS B 1 267 ? -14.172 -22.953 -6.375 1 97.81 267 HIS B CA 1
ATOM 4518 C C . HIS B 1 267 ? -13.914 -21.797 -5.41 1 97.81 267 HIS B C 1
ATOM 4520 O O . HIS B 1 267 ? -14.5 -21.734 -4.328 1 97.81 267 HIS B O 1
ATOM 4526 N N . LEU B 1 268 ? -13.047 -20.922 -5.805 1 98.38 268 LEU B N 1
ATOM 4527 C CA . LEU B 1 268 ? -12.688 -19.812 -4.938 1 98.38 268 LEU B CA 1
ATOM 4528 C C . LEU B 1 268 ? -13.281 -18.5 -5.453 1 98.38 268 LEU B C 1
ATOM 4530 O O . LEU B 1 268 ? -13.266 -18.234 -6.656 1 98.38 268 LEU B O 1
ATOM 4534 N N . GLY B 1 269 ? -13.82 -17.734 -4.578 1 98.69 269 GLY B N 1
ATOM 4535 C CA . GLY B 1 269 ? -14.32 -16.391 -4.844 1 98.69 269 GLY B CA 1
ATOM 4536 C C . GLY B 1 269 ? -14.047 -15.422 -3.717 1 98.69 269 GLY B C 1
ATOM 4537 O O . GLY B 1 269 ? -13.812 -15.828 -2.576 1 98.69 269 GLY B O 1
ATOM 4538 N N . GLY B 1 270 ? -14.102 -14.203 -4.059 1 98.44 270 GLY B N 1
ATOM 4539 C CA . GLY B 1 270 ? -13.867 -13.242 -2.996 1 98.44 270 GLY B CA 1
ATOM 4540 C C . GLY B 1 270 ? -14.133 -11.805 -3.42 1 98.44 270 GLY B C 1
ATOM 4541 O O . GLY B 1 270 ? -14.391 -11.539 -4.594 1 98.44 270 GLY B O 1
ATOM 4542 N N . PHE B 1 271 ? -14.164 -10.977 -2.436 1 97.38 271 PHE B N 1
ATOM 4543 C CA . PHE B 1 271 ? -14.281 -9.539 -2.646 1 97.38 271 PHE B CA 1
ATOM 4544 C C . PHE B 1 271 ? -12.906 -8.891 -2.738 1 97.38 271 PHE B C 1
ATOM 4546 O O . PHE B 1 271 ? -11.961 -9.336 -2.084 1 97.38 271 PHE B O 1
ATOM 4553 N N . ASP B 1 272 ? -12.727 -7.812 -3.623 1 97.25 272 ASP B N 1
ATOM 4554 C CA . ASP B 1 272 ? -11.477 -7.109 -3.92 1 97.25 272 ASP B CA 1
ATOM 4555 C C . ASP B 1 272 ? -10.609 -7.918 -4.887 1 97.25 272 ASP B C 1
ATOM 4557 O O . ASP B 1 272 ? -10.109 -8.984 -4.531 1 97.25 272 ASP B O 1
ATOM 4561 N N . ASP B 1 273 ? -10.438 -7.391 -5.984 1 96.81 273 ASP B N 1
ATOM 4562 C CA . ASP B 1 273 ? -9.609 -8.016 -7.012 1 96.81 273 ASP B CA 1
ATOM 4563 C C . ASP B 1 273 ? -8.148 -7.574 -6.883 1 96.81 273 ASP B C 1
ATOM 4565 O O . ASP B 1 273 ? -7.875 -6.445 -6.469 1 96.81 273 ASP B O 1
ATOM 4569 N N . GLN B 1 274 ? -7.285 -8.508 -7.113 1 95.75 274 GLN B N 1
ATOM 4570 C CA . GLN B 1 274 ? -5.855 -8.234 -7.172 1 95.75 274 GLN B CA 1
ATOM 4571 C C . GLN B 1 274 ? -5.27 -8.672 -8.516 1 95.75 274 GLN B C 1
ATOM 4573 O O . GLN B 1 274 ? -5.648 -9.711 -9.055 1 95.75 274 GLN B O 1
ATOM 4578 N N . ASP B 1 275 ? -4.277 -7.906 -8.977 1 93.5 275 ASP B N 1
ATOM 4579 C CA . ASP B 1 275 ? -3.689 -8.188 -10.281 1 93.5 275 ASP B CA 1
ATOM 4580 C C . ASP B 1 275 ? -2.99 -9.547 -10.289 1 93.5 275 ASP B C 1
ATOM 4582 O O . ASP B 1 275 ? -3.088 -10.297 -11.266 1 93.5 275 ASP B O 1
ATOM 4586 N N . TRP B 1 276 ? -2.359 -9.867 -9.203 1 95.44 276 TRP B N 1
ATOM 4587 C CA . TRP B 1 276 ? -1.521 -11.062 -9.188 1 95.44 276 TRP B CA 1
ATOM 4588 C C . TRP B 1 276 ? -2.373 -12.32 -9.117 1 95.44 276 TRP B C 1
ATOM 4590 O O . TRP B 1 276 ? -1.869 -13.43 -9.305 1 95.44 276 TRP B O 1
ATOM 4600 N N . PHE B 1 277 ? -3.74 -12.18 -8.906 1 96.38 277 PHE B N 1
ATOM 4601 C CA . PHE B 1 277 ? -4.621 -13.344 -8.984 1 96.38 277 PHE B CA 1
ATOM 4602 C C . PHE B 1 277 ? -4.539 -13.992 -10.359 1 96.38 277 PHE B C 1
ATOM 4604 O O . PHE B 1 277 ? -4.758 -15.195 -10.492 1 96.38 277 PHE B O 1
ATOM 4611 N N . ASP B 1 278 ? -4.148 -13.219 -11.367 1 94.88 278 ASP B N 1
ATOM 4612 C CA . ASP B 1 278 ? -4.051 -13.711 -12.734 1 94.88 278 ASP B CA 1
ATOM 4613 C C . ASP B 1 278 ? -2.896 -14.703 -12.883 1 94.88 278 ASP B C 1
ATOM 4615 O O . ASP B 1 278 ? -2.836 -15.445 -13.867 1 94.88 278 ASP B O 1
ATOM 4619 N N . PHE B 1 279 ? -1.985 -14.664 -11.93 1 94.62 279 PHE B N 1
ATOM 4620 C CA . PHE B 1 279 ? -0.792 -15.492 -12.055 1 94.62 279 PHE B CA 1
ATOM 4621 C C . PHE B 1 279 ? -0.984 -16.828 -11.359 1 94.62 279 PHE B C 1
ATOM 4623 O O . PHE B 1 279 ? -0.114 -17.703 -11.422 1 94.62 279 PHE B O 1
ATOM 4630 N N . LEU B 1 280 ? -2.115 -17.031 -10.688 1 93.88 280 LEU B N 1
ATOM 4631 C CA . LEU B 1 280 ? -2.34 -18.203 -9.859 1 93.88 280 LEU B CA 1
ATOM 4632 C C . LEU B 1 280 ? -2.785 -19.391 -10.711 1 93.88 280 LEU B C 1
ATOM 4634 O O . LEU B 1 280 ? -3.463 -19.219 -11.727 1 93.88 280 LEU B O 1
ATOM 4638 N N . PRO B 1 281 ? -2.395 -20.594 -10.242 1 89.5 281 PRO B N 1
ATOM 4639 C CA . PRO B 1 281 ? -2.869 -21.781 -10.961 1 89.5 281 PRO B CA 1
ATOM 4640 C C . PRO B 1 281 ? -4.375 -22 -10.812 1 89.5 281 PRO B C 1
ATOM 4642 O O . PRO B 1 281 ? -5.027 -22.469 -11.75 1 89.5 281 PRO B O 1
ATOM 4645 N N . GLN B 1 282 ? -4.863 -21.688 -9.703 1 88.94 282 GLN B N 1
ATOM 4646 C CA . GLN B 1 282 ? -6.297 -21.812 -9.453 1 88.94 282 GLN B CA 1
ATOM 4647 C C . GLN B 1 282 ? -7.012 -20.484 -9.664 1 88.94 282 GLN B C 1
ATOM 4649 O O . GLN B 1 282 ? -6.645 -19.469 -9.062 1 88.94 282 GLN B O 1
ATOM 4654 N N . PRO B 1 283 ? -8.062 -20.562 -10.5 1 93.56 283 PRO B N 1
ATOM 4655 C CA . PRO B 1 283 ? -8.781 -19.312 -10.766 1 93.56 283 PRO B CA 1
ATOM 4656 C C . PRO B 1 283 ? -9.602 -18.844 -9.562 1 93.56 283 PRO B C 1
ATOM 4658 O O . PRO B 1 283 ? -10.141 -19.672 -8.82 1 93.56 283 PRO B O 1
ATOM 4661 N N . ILE B 1 284 ? -9.703 -17.562 -9.438 1 97.5 284 ILE B N 1
ATOM 4662 C CA . ILE B 1 284 ? -10.5 -16.938 -8.391 1 97.5 284 ILE B CA 1
ATOM 4663 C C . ILE B 1 284 ? -11.516 -15.984 -9.016 1 97.5 284 ILE B C 1
ATOM 4665 O O . ILE B 1 284 ? -11.141 -15.078 -9.766 1 97.5 284 ILE B O 1
ATOM 4669 N N . VAL B 1 285 ? -12.797 -16.156 -8.758 1 98.56 285 VAL B N 1
ATOM 4670 C CA . VAL B 1 285 ? -13.828 -15.195 -9.148 1 98.56 285 VAL B CA 1
ATOM 4671 C C . VAL B 1 285 ? -13.867 -14.047 -8.141 1 98.56 285 VAL B C 1
ATOM 4673 O O . VAL B 1 285 ? -13.922 -14.273 -6.93 1 98.56 285 VAL B O 1
ATOM 4676 N N . THR B 1 286 ? -13.82 -12.836 -8.656 1 98.69 286 THR B N 1
ATOM 4677 C CA . THR B 1 286 ? -13.758 -11.75 -7.688 1 98.69 286 THR B CA 1
ATOM 4678 C C . THR B 1 286 ? -14.797 -10.68 -8.008 1 98.69 286 THR B C 1
ATOM 4680 O O . THR B 1 286 ? -15.25 -10.562 -9.148 1 98.69 286 THR B O 1
ATOM 4683 N N . ALA B 1 287 ? -15.281 -10.008 -6.98 1 98.75 287 ALA B N 1
ATOM 4684 C CA . ALA B 1 287 ? -15.945 -8.719 -7.129 1 98.75 287 ALA B CA 1
ATOM 4685 C C . ALA B 1 287 ? -14.93 -7.578 -7.141 1 98.75 287 ALA B C 1
ATOM 4687 O O . ALA B 1 287 ? -14.32 -7.273 -6.109 1 98.75 287 ALA B O 1
ATOM 4688 N N . ARG B 1 288 ? -14.75 -6.984 -8.266 1 98.44 288 ARG B N 1
ATOM 4689 C CA . ARG B 1 288 ? -13.844 -5.848 -8.391 1 98.44 288 ARG B CA 1
ATOM 4690 C C . ARG B 1 288 ? -14.555 -4.539 -8.062 1 98.44 288 ARG B C 1
ATOM 4692 O O . ARG B 1 288 ? -15.562 -4.203 -8.68 1 98.44 288 ARG B O 1
ATOM 4699 N N . GLN B 1 289 ? -14.07 -3.867 -7.082 1 98.25 289 GLN B N 1
ATOM 4700 C CA . GLN B 1 289 ? -14.648 -2.586 -6.695 1 98.25 289 GLN B CA 1
ATOM 4701 C C . GLN B 1 289 ? -14.312 -1.498 -7.711 1 98.25 289 GLN B C 1
ATOM 4703 O O . GLN B 1 289 ? -13.25 -1.536 -8.336 1 98.25 289 GLN B O 1
ATOM 4708 N N . PRO B 1 290 ? -15.18 -0.562 -7.891 1 98.44 290 PRO B N 1
ATOM 4709 C CA . PRO B 1 290 ? -14.914 0.573 -8.773 1 98.44 290 PRO B CA 1
ATOM 4710 C C . PRO B 1 290 ? -14.062 1.652 -8.109 1 98.44 290 PRO B C 1
ATOM 4712 O O . PRO B 1 290 ? -14.531 2.775 -7.91 1 98.44 290 PRO B O 1
ATOM 4715 N N . ILE B 1 291 ? -12.867 1.405 -7.91 1 98.56 291 ILE B N 1
ATOM 4716 C CA . ILE B 1 291 ? -11.984 2.205 -7.074 1 98.56 291 ILE B CA 1
ATOM 4717 C C . ILE B 1 291 ? -11.828 3.602 -7.672 1 98.56 291 ILE B C 1
ATOM 4719 O O . ILE B 1 291 ? -11.867 4.602 -6.949 1 98.56 291 ILE B O 1
ATOM 4723 N N . ALA B 1 292 ? -11.648 3.656 -9.016 1 98.31 292 ALA B N 1
ATOM 4724 C CA . ALA B 1 292 ? -11.508 4.949 -9.68 1 98.31 292 ALA B CA 1
ATOM 4725 C C . ALA B 1 292 ? -12.719 5.84 -9.422 1 98.31 292 ALA B C 1
ATOM 4727 O O . ALA B 1 292 ? -12.578 7.012 -9.07 1 98.31 292 ALA B O 1
ATOM 4728 N N . GLN B 1 293 ? -13.844 5.25 -9.523 1 98.75 293 GLN B N 1
ATOM 4729 C CA . GLN B 1 293 ? -15.078 6.004 -9.32 1 98.75 293 GLN B CA 1
ATOM 4730 C C . GLN B 1 293 ? -15.258 6.355 -7.844 1 98.75 293 GLN B C 1
ATOM 4732 O O . GLN B 1 293 ? -15.727 7.453 -7.52 1 98.75 293 GLN B O 1
ATOM 4737 N N . LEU B 1 294 ? -14.945 5.453 -6.977 1 98.69 294 LEU B N 1
ATOM 4738 C CA . LEU B 1 294 ? -15.039 5.711 -5.543 1 98.69 294 LEU B CA 1
ATOM 4739 C C . LEU B 1 294 ? -14.211 6.93 -5.152 1 98.69 294 LEU B C 1
ATOM 4741 O O . LEU B 1 294 ? -14.711 7.852 -4.508 1 98.69 294 LEU B O 1
ATOM 4745 N N . GLY B 1 295 ? -12.938 6.93 -5.598 1 98.75 295 GLY B N 1
ATOM 4746 C CA . GLY B 1 295 ? -12.039 8.023 -5.27 1 98.75 295 GLY B CA 1
ATOM 4747 C C . GLY B 1 295 ? -12.469 9.352 -5.855 1 98.75 295 GLY B C 1
ATOM 4748 O O . GLY B 1 295 ? -12.492 10.367 -5.156 1 98.75 295 GLY B O 1
ATOM 4749 N N . GLN B 1 296 ? -12.844 9.32 -7.121 1 98.69 296 GLN B N 1
ATOM 4750 C CA . GLN B 1 296 ? -13.273 10.539 -7.797 1 98.69 296 GLN B CA 1
ATOM 4751 C C . GLN B 1 296 ? -14.523 11.117 -7.148 1 98.69 296 GLN B C 1
ATOM 4753 O O . GLN B 1 296 ? -14.594 12.32 -6.879 1 98.69 296 GLN B O 1
ATOM 4758 N N . THR B 1 297 ? -15.484 10.234 -6.875 1 98.75 297 THR B N 1
ATOM 4759 C CA . THR B 1 297 ? -16.734 10.672 -6.266 1 98.75 297 THR B CA 1
ATOM 4760 C C . THR B 1 297 ? -16.5 11.258 -4.879 1 98.75 297 THR B C 1
ATOM 4762 O O . THR B 1 297 ? -17.078 12.281 -4.52 1 98.75 297 THR B O 1
ATOM 4765 N N . ALA B 1 298 ? -15.633 10.648 -4.102 1 98.69 298 ALA B N 1
ATOM 4766 C CA . ALA B 1 298 ? -15.312 11.125 -2.762 1 98.69 298 ALA B CA 1
ATOM 4767 C C . ALA B 1 298 ? -14.742 12.539 -2.809 1 98.69 298 ALA B C 1
ATOM 4769 O O . ALA B 1 298 ? -15.156 13.414 -2.041 1 98.69 298 ALA B O 1
ATOM 4770 N N . ILE B 1 299 ? -13.789 12.766 -3.715 1 98.81 299 ILE B N 1
ATOM 4771 C CA . ILE B 1 299 ? -13.156 14.07 -3.844 1 98.81 299 ILE B CA 1
ATOM 4772 C C . ILE B 1 299 ? -14.172 15.094 -4.332 1 98.81 299 ILE B C 1
ATOM 4774 O O . ILE B 1 299 ? -14.242 16.203 -3.805 1 98.81 299 ILE B O 1
ATOM 4778 N N . ASP B 1 300 ? -15.023 14.688 -5.336 1 98.69 300 ASP B N 1
ATOM 4779 C CA . ASP B 1 300 ? -16.047 15.602 -5.844 1 98.69 300 ASP B CA 1
ATOM 4780 C C . ASP B 1 300 ? -16.984 16.062 -4.727 1 98.69 300 ASP B C 1
ATOM 4782 O O . ASP B 1 300 ? -17.266 17.25 -4.594 1 98.69 300 ASP B O 1
ATOM 4786 N N . ARG B 1 301 ? -17.391 15.109 -3.953 1 98.44 301 ARG B N 1
ATOM 4787 C CA . ARG B 1 301 ? -18.297 15.422 -2.861 1 98.44 301 ARG B CA 1
ATOM 4788 C C . ARG B 1 301 ? -17.625 16.281 -1.802 1 98.44 301 ARG B C 1
ATOM 4790 O O . ARG B 1 301 ? -18.219 17.219 -1.271 1 98.44 301 ARG B O 1
ATOM 4797 N N . LEU B 1 302 ? -16.375 15.984 -1.456 1 98.56 302 LEU B N 1
ATOM 4798 C CA . LEU B 1 302 ? -15.641 16.734 -0.439 1 98.56 302 LEU B CA 1
ATOM 4799 C C . LEU B 1 302 ? -15.438 18.188 -0.87 1 98.56 302 LEU B C 1
ATOM 4801 O O . LEU B 1 302 ? -15.672 19.109 -0.087 1 98.56 302 LEU B O 1
ATOM 4805 N N . LEU B 1 303 ? -15.039 18.375 -2.094 1 98.25 303 LEU B N 1
ATOM 4806 C CA . LEU B 1 303 ? -14.797 19.719 -2.604 1 98.25 303 LEU B CA 1
ATOM 4807 C C . LEU B 1 303 ? -16.094 20.516 -2.664 1 98.25 303 LEU B C 1
ATOM 4809 O O . LEU B 1 303 ? -16.109 21.719 -2.361 1 98.25 303 LEU B O 1
ATOM 4813 N N . ALA B 1 304 ? -17.203 19.859 -3.072 1 98.06 304 ALA B N 1
ATOM 4814 C CA . ALA B 1 304 ? -18.5 20.516 -3.061 1 98.06 304 ALA B CA 1
ATOM 4815 C C . ALA B 1 304 ? -18.859 20.984 -1.655 1 98.06 304 ALA B C 1
ATOM 4817 O O . ALA B 1 304 ? -19.375 22.094 -1.479 1 98.06 304 ALA B O 1
ATOM 4818 N N . LYS B 1 305 ? -18.547 20.156 -0.683 1 96.88 305 LYS B N 1
ATOM 4819 C CA . LYS B 1 305 ? -18.844 20.484 0.708 1 96.88 305 LYS B CA 1
ATOM 4820 C C . LYS B 1 305 ? -17.969 21.625 1.205 1 96.88 305 LYS B C 1
ATOM 4822 O O . LYS B 1 305 ? -18.406 22.453 2.008 1 96.88 305 LYS B O 1
ATOM 4827 N N . ILE B 1 306 ? -16.703 21.609 0.812 1 96.06 306 ILE B N 1
ATOM 4828 C CA . ILE B 1 306 ? -15.781 22.688 1.163 1 96.06 306 ILE B CA 1
ATOM 4829 C C . ILE B 1 306 ? -16.312 24.016 0.607 1 96.06 306 ILE B C 1
ATOM 4831 O O . ILE B 1 306 ? -16.266 25.031 1.292 1 96.06 306 ILE B O 1
ATOM 4835 N N . ASP B 1 307 ? -16.859 23.969 -0.56 1 95 307 ASP B N 1
ATOM 4836 C CA . ASP B 1 307 ? -17.344 25.172 -1.237 1 95 307 ASP B CA 1
ATOM 4837 C C . ASP B 1 307 ? -18.703 25.594 -0.668 1 95 307 ASP B C 1
ATOM 4839 O O . ASP B 1 307 ? -19 26.797 -0.601 1 95 307 ASP B O 1
ATOM 4843 N N . ASP B 1 308 ? -19.484 24.609 -0.318 1 95.5 308 ASP B N 1
ATOM 4844 C CA . ASP B 1 308 ? -20.812 24.844 0.241 1 95.5 308 ASP B CA 1
ATOM 4845 C C . ASP B 1 308 ? -21.047 24.016 1.502 1 95.5 308 ASP B C 1
ATOM 4847 O O . ASP B 1 308 ? -21.609 22.922 1.438 1 95.5 308 ASP B O 1
ATOM 4851 N N . PRO B 1 309 ? -20.734 24.547 2.596 1 90 309 PRO B N 1
ATOM 4852 C CA . PRO B 1 309 ? -20.828 23.812 3.855 1 90 309 PRO B CA 1
ATOM 4853 C C . PRO B 1 309 ? -22.25 23.359 4.18 1 90 309 PRO B C 1
ATOM 4855 O O . PRO B 1 309 ? -22.453 22.469 5.008 1 90 309 PRO B O 1
ATOM 4858 N N . ASP B 1 310 ? -23.25 23.922 3.557 1 91.5 310 ASP B N 1
ATOM 4859 C CA . ASP B 1 310 ? -24.641 23.594 3.859 1 91.5 310 ASP B CA 1
ATOM 4860 C C . ASP B 1 310 ? -25.172 22.5 2.928 1 91.5 310 ASP B C 1
ATOM 4862 O O . ASP B 1 310 ? -26.328 22.078 3.051 1 91.5 310 ASP B O 1
ATOM 4866 N N . LEU B 1 311 ? -24.359 22.047 2.076 1 94.44 311 LEU B N 1
ATOM 4867 C CA . LEU B 1 311 ? -24.766 20.969 1.175 1 94.44 311 LEU B CA 1
ATOM 4868 C C . LEU B 1 311 ? -25.203 19.734 1.959 1 94.44 311 LEU B C 1
ATOM 4870 O O . LEU B 1 311 ? -24.5 19.297 2.873 1 94.44 311 LEU B O 1
ATOM 4874 N N . LEU B 1 312 ? -26.297 19.203 1.616 1 93.88 312 LEU B N 1
ATOM 4875 C CA . LEU B 1 312 ? -26.844 18.047 2.328 1 93.88 312 LEU B CA 1
ATOM 4876 C C . LEU B 1 312 ? -26.031 16.797 2.045 1 93.88 312 LEU B C 1
ATOM 4878 O O . LEU B 1 312 ? -25.594 16.578 0.915 1 93.88 312 LEU B O 1
ATOM 4882 N N . PRO B 1 313 ? -25.891 15.977 3.025 1 93.5 313 PRO B N 1
ATOM 4883 C CA . PRO B 1 313 ? -25.172 14.719 2.812 1 93.5 313 PRO B CA 1
ATOM 4884 C C . PRO B 1 313 ? -25.938 13.75 1.908 1 93.5 313 PRO B C 1
ATOM 4886 O O . PRO B 1 313 ? -27.172 13.781 1.861 1 93.5 313 PRO B O 1
ATOM 4889 N N . GLU B 1 314 ? -25.125 12.914 1.192 1 94.19 314 GLU B N 1
ATOM 4890 C CA . GLU B 1 314 ? -25.672 11.891 0.305 1 94.19 314 GLU B CA 1
ATOM 4891 C C . GLU B 1 314 ? -24.984 10.547 0.511 1 94.19 314 GLU B C 1
ATOM 4893 O O . GLU B 1 314 ? -23.812 10.508 0.889 1 94.19 314 GLU B O 1
ATOM 4898 N N . GLU B 1 315 ? -25.781 9.555 0.377 1 94.81 315 GLU B N 1
ATOM 4899 C CA . GLU B 1 315 ? -25.219 8.219 0.263 1 94.81 315 GLU B CA 1
ATOM 4900 C C . GLU B 1 315 ? -25.172 7.758 -1.192 1 94.81 315 GLU B C 1
ATOM 4902 O O . GLU B 1 315 ? -26.203 7.711 -1.866 1 94.81 315 GLU B O 1
ATOM 4907 N N . ILE B 1 316 ? -24.031 7.531 -1.712 1 97.12 316 ILE B N 1
ATOM 4908 C CA . ILE B 1 316 ? -23.828 7.066 -3.08 1 97.12 316 ILE B CA 1
ATOM 4909 C C . ILE B 1 316 ? -23.281 5.641 -3.062 1 97.12 316 ILE B C 1
ATOM 4911 O O . ILE B 1 316 ? -22.25 5.371 -2.428 1 97.12 316 ILE B O 1
ATOM 4915 N N . ARG B 1 317 ? -23.906 4.73 -3.678 1 97.44 317 ARG B N 1
ATOM 4916 C CA . ARG B 1 317 ? -23.484 3.334 -3.76 1 97.44 317 ARG B CA 1
ATOM 4917 C C . ARG B 1 317 ? -23.156 2.945 -5.195 1 97.44 317 ARG B C 1
ATOM 4919 O O . ARG B 1 317 ? -23.969 3.123 -6.102 1 97.44 317 ARG B O 1
ATOM 4926 N N . LEU B 1 318 ? -21.953 2.465 -5.395 1 98.56 318 LEU B N 1
ATOM 4927 C CA . LEU B 1 318 ? -21.469 2.08 -6.715 1 98.56 318 LEU B CA 1
ATOM 4928 C C . LEU B 1 318 ? -21.422 0.562 -6.859 1 98.56 318 LEU B C 1
ATOM 4930 O O . LEU B 1 318 ? -21.141 -0.147 -5.891 1 98.56 318 LEU B O 1
ATOM 4934 N N . ALA B 1 319 ? -21.625 0.057 -8.039 1 98.38 319 ALA B N 1
ATOM 4935 C CA . ALA B 1 319 ? -21.656 -1.38 -8.297 1 98.38 319 ALA B CA 1
ATOM 4936 C C . ALA B 1 319 ? -20.25 -1.948 -8.445 1 98.38 319 ALA B C 1
ATOM 4938 O O . ALA B 1 319 ? -19.359 -1.285 -8.992 1 98.38 319 ALA B O 1
ATOM 4939 N N . ALA B 1 320 ? -20.094 -3.154 -7.934 1 98.38 320 ALA B N 1
ATOM 4940 C CA . ALA B 1 320 ? -18.875 -3.912 -8.219 1 98.38 320 ALA B CA 1
ATOM 4941 C C . ALA B 1 320 ? -19.016 -4.715 -9.508 1 98.38 320 ALA B C 1
ATOM 4943 O O . ALA B 1 320 ? -20.141 -4.965 -9.969 1 98.38 320 ALA B O 1
ATOM 4944 N N . THR B 1 321 ? -17.875 -5.059 -10.109 1 98.56 321 THR B N 1
ATOM 4945 C CA . THR B 1 321 ? -17.859 -5.871 -11.32 1 98.56 321 THR B CA 1
ATOM 4946 C C . THR B 1 321 ? -17.328 -7.27 -11.023 1 98.56 321 THR B C 1
ATOM 4948 O O . THR B 1 321 ? -16.312 -7.422 -10.352 1 98.56 321 THR B O 1
ATOM 4951 N N . THR B 1 322 ? -18 -8.25 -11.539 1 98.5 322 THR B N 1
ATOM 4952 C CA . THR B 1 322 ? -17.562 -9.625 -11.344 1 98.5 322 THR B CA 1
ATOM 4953 C C . THR B 1 322 ? -16.484 -9.992 -12.359 1 98.5 322 THR B C 1
ATOM 4955 O O . THR B 1 322 ? -16.672 -9.82 -13.57 1 98.5 322 THR B O 1
ATOM 4958 N N . ILE B 1 323 ? -15.328 -10.43 -11.898 1 98 323 ILE B N 1
ATOM 4959 C CA . ILE B 1 323 ? -14.234 -10.906 -12.734 1 98 323 ILE B CA 1
ATOM 4960 C C . ILE B 1 323 ? -14.133 -12.43 -12.648 1 98 323 ILE B C 1
ATOM 4962 O O . ILE B 1 323 ? -13.805 -12.977 -11.594 1 98 323 ILE B O 1
ATOM 4966 N N . SER B 1 324 ? -14.414 -13.055 -13.766 1 94.12 324 SER B N 1
ATOM 4967 C CA . SER B 1 324 ? -14.289 -14.508 -13.852 1 94.12 324 SER B CA 1
ATOM 4968 C C . SER B 1 324 ? -13 -14.914 -14.555 1 94.12 324 SER B C 1
ATOM 4970 O O . SER B 1 324 ? -12.633 -14.32 -15.578 1 94.12 324 SER B O 1
ATOM 4972 N N . ARG B 1 325 ? -12.078 -15.531 -13.945 1 86.5 325 ARG B N 1
ATOM 4973 C CA . ARG B 1 325 ? -10.797 -15.938 -14.516 1 86.5 325 ARG B CA 1
ATOM 4974 C C . ARG B 1 325 ? -10.844 -17.375 -15.008 1 86.5 325 ARG B C 1
ATOM 4976 O O . ARG B 1 325 ? -11.555 -18.219 -14.438 1 86.5 325 ARG B O 1
#